Protein AF-A0A9W6WJS4-F1 (afdb_monomer_lite)

Structure (mmCIF, N/CA/C/O backbone):
data_AF-A0A9W6WJS4-F1
#
_entry.id   AF-A0A9W6WJS4-F1
#
loop_
_atom_site.group_PDB
_atom_site.id
_atom_site.type_symbol
_atom_site.label_atom_id
_atom_site.label_alt_id
_atom_site.label_comp_id
_atom_site.label_asym_id
_atom_site.label_entity_id
_atom_site.label_seq_id
_atom_site.pdbx_PDB_ins_code
_atom_site.Cartn_x
_atom_site.Cartn_y
_atom_site.Cartn_z
_atom_site.occupancy
_atom_site.B_iso_or_equiv
_atom_site.auth_seq_id
_atom_site.auth_comp_id
_atom_site.auth_asym_id
_atom_site.auth_atom_id
_atom_site.pdbx_PDB_model_num
ATOM 1 N N . MET A 1 1 ? 43.433 49.307 -25.177 1.00 32.12 1 MET A N 1
ATOM 2 C CA . MET A 1 1 ? 43.263 48.050 -25.933 1.00 32.12 1 MET A CA 1
ATOM 3 C C . MET A 1 1 ? 42.921 46.947 -24.945 1.00 32.12 1 MET A C 1
ATOM 5 O O . MET A 1 1 ? 43.816 46.553 -24.208 1.00 32.12 1 MET A O 1
ATOM 9 N N . PRO A 1 2 ? 41.659 46.503 -24.846 1.00 33.81 2 PRO A N 1
ATOM 10 C CA . PRO A 1 2 ? 41.331 45.268 -24.155 1.00 33.81 2 PRO A CA 1
ATOM 11 C C . PRO A 1 2 ? 41.503 44.079 -25.107 1.00 33.81 2 PRO A C 1
ATOM 13 O O . PRO A 1 2 ? 41.179 44.151 -26.292 1.00 33.81 2 PRO A O 1
ATOM 16 N N . ILE A 1 3 ? 42.062 43.010 -24.552 1.00 38.91 3 ILE A N 1
ATOM 17 C CA . ILE A 1 3 ? 42.339 41.724 -25.186 1.00 38.91 3 ILE A CA 1
ATOM 18 C C . ILE A 1 3 ? 41.009 40.999 -25.411 1.00 38.91 3 ILE A C 1
ATOM 20 O O . ILE A 1 3 ? 40.245 40.778 -24.473 1.00 38.91 3 ILE A O 1
ATOM 24 N N . GLY A 1 4 ? 40.731 40.646 -26.665 1.00 38.62 4 GLY A N 1
ATOM 25 C CA . GLY A 1 4 ? 39.634 39.760 -27.020 1.00 38.62 4 GLY A CA 1
ATOM 26 C C . GLY A 1 4 ? 40.013 38.312 -26.733 1.00 38.62 4 GLY A C 1
ATOM 27 O O . GLY A 1 4 ? 40.887 37.761 -27.393 1.00 38.62 4 GLY A O 1
ATOM 28 N N . ILE A 1 5 ? 39.317 37.689 -25.785 1.00 39.81 5 ILE A N 1
ATOM 29 C CA . ILE A 1 5 ? 39.152 36.236 -25.733 1.00 39.81 5 ILE A CA 1
ATOM 30 C C . ILE A 1 5 ? 37.656 35.982 -25.921 1.00 39.81 5 ILE A C 1
ATOM 32 O O . ILE A 1 5 ? 36.875 35.976 -24.974 1.00 39.81 5 ILE A O 1
ATOM 36 N N . GLN A 1 6 ? 37.244 35.833 -27.181 1.00 41.91 6 GLN A N 1
ATOM 37 C CA . GLN A 1 6 ? 35.981 35.189 -27.526 1.00 41.91 6 GLN A CA 1
ATOM 38 C C . GLN A 1 6 ? 36.195 33.678 -27.423 1.00 41.91 6 GLN A C 1
ATOM 40 O O . GLN A 1 6 ? 36.614 33.036 -28.381 1.00 41.91 6 GLN A O 1
ATOM 45 N N . LEU A 1 7 ? 35.894 33.101 -26.263 1.00 42.53 7 LEU A N 1
ATOM 46 C CA . LEU A 1 7 ? 35.645 31.665 -26.146 1.00 42.53 7 LEU A CA 1
ATOM 47 C C . LEU A 1 7 ? 34.131 31.452 -26.185 1.00 42.53 7 LEU A C 1
ATOM 49 O O . LEU A 1 7 ? 33.482 31.165 -25.187 1.00 42.53 7 LEU A O 1
ATOM 53 N N . GLN A 1 8 ? 33.555 31.648 -27.370 1.00 46.91 8 GLN A N 1
ATOM 54 C CA . GLN A 1 8 ? 32.171 31.289 -27.652 1.00 46.91 8 GLN A CA 1
ATOM 55 C C . GLN A 1 8 ? 32.165 29.897 -28.298 1.00 46.91 8 GLN A C 1
ATOM 57 O O . GLN A 1 8 ? 31.832 29.733 -29.467 1.00 46.91 8 GLN A O 1
ATOM 62 N N . MET A 1 9 ? 32.582 28.876 -27.538 1.00 46.19 9 MET A N 1
ATOM 63 C CA . MET A 1 9 ? 32.261 27.495 -27.899 1.00 46.19 9 MET A CA 1
ATOM 64 C C . MET A 1 9 ? 30.768 27.292 -27.646 1.00 46.19 9 MET A C 1
ATOM 66 O O . MET A 1 9 ? 30.342 26.942 -26.549 1.00 46.19 9 MET A O 1
ATOM 70 N N . LEU A 1 10 ? 29.967 27.538 -28.682 1.00 49.19 10 LEU A N 1
ATOM 71 C CA . LEU A 1 10 ? 28.625 26.985 -28.818 1.00 49.19 10 LEU A CA 1
ATOM 72 C C . LEU A 1 10 ? 28.758 25.457 -28.917 1.00 49.19 10 LEU A C 1
ATOM 74 O O . LEU A 1 10 ? 28.731 24.884 -30.004 1.00 49.19 10 LEU A O 1
ATOM 78 N N . LEU A 1 11 ? 28.934 24.794 -27.771 1.00 54.28 11 LEU A N 1
ATOM 79 C CA . LEU A 1 11 ? 28.654 23.370 -27.616 1.00 54.28 11 LEU A CA 1
ATOM 80 C C . LEU A 1 11 ? 27.151 23.187 -27.840 1.00 54.28 11 LEU A C 1
ATOM 82 O O . LEU A 1 11 ? 26.343 23.218 -26.916 1.00 54.28 11 LEU A O 1
ATOM 86 N N . SER A 1 12 ? 26.768 23.067 -29.108 1.00 54.47 12 SER A N 1
ATOM 87 C CA . SER A 1 12 ? 25.467 22.527 -29.466 1.00 54.47 12 SER A CA 1
ATOM 88 C C . SER A 1 12 ? 25.536 21.031 -29.186 1.00 54.47 12 SER A C 1
ATOM 90 O O . SER A 1 12 ? 26.228 20.290 -29.875 1.00 54.47 12 SER A O 1
ATOM 92 N N . PHE A 1 13 ? 24.875 20.588 -28.119 1.00 54.34 13 PHE A N 1
ATOM 93 C CA . PHE A 1 13 ? 24.565 19.175 -27.954 1.00 54.34 13 PHE A CA 1
ATOM 94 C C . PHE A 1 13 ? 23.389 18.882 -28.888 1.00 54.34 13 PHE A C 1
ATOM 96 O O . PHE A 1 13 ? 22.301 19.413 -28.643 1.00 54.34 13 PHE A O 1
ATOM 103 N N . PRO A 1 14 ? 23.564 18.103 -29.972 1.00 56.50 14 PRO A N 1
ATOM 104 C CA . PRO A 1 14 ? 22.445 17.699 -30.806 1.00 56.50 14 PRO A CA 1
ATOM 105 C C . PRO A 1 14 ? 21.611 16.686 -30.017 1.00 56.50 14 PRO A C 1
ATOM 107 O O . PRO A 1 14 ? 21.805 15.477 -30.113 1.00 56.50 14 PRO A O 1
ATOM 110 N N . ILE A 1 15 ? 20.702 17.184 -29.180 1.00 54.38 15 ILE A N 1
ATOM 111 C CA . ILE A 1 15 ? 19.702 16.349 -28.523 1.00 54.38 15 ILE A CA 1
ATOM 112 C C . ILE A 1 15 ? 18.610 16.090 -29.561 1.00 54.38 15 ILE A C 1
ATOM 114 O O . ILE A 1 15 ? 17.635 16.832 -29.667 1.00 54.38 15 ILE A O 1
ATOM 118 N N . GLU A 1 16 ? 18.788 15.041 -30.357 1.00 56.22 16 GLU A N 1
ATOM 119 C CA . GLU A 1 16 ? 17.701 14.496 -31.161 1.00 56.22 16 GLU A CA 1
ATOM 120 C C . GLU A 1 16 ? 16.827 13.630 -30.249 1.00 56.22 16 GLU A C 1
ATOM 122 O O . GLU A 1 16 ? 17.113 12.461 -29.988 1.00 56.22 16 GLU A O 1
ATOM 127 N N . ILE A 1 17 ? 15.752 14.219 -29.721 1.00 53.75 17 ILE A N 1
ATOM 128 C CA . ILE A 1 17 ? 14.707 13.445 -29.049 1.00 53.75 17 ILE A CA 1
ATOM 129 C C . ILE A 1 17 ? 13.920 12.736 -30.152 1.00 53.75 17 ILE A C 1
ATOM 131 O O . ILE A 1 17 ? 12.962 13.294 -30.694 1.00 53.75 17 ILE A O 1
ATOM 135 N N . LYS A 1 18 ? 14.327 11.510 -30.502 1.00 62.56 18 LYS A N 1
ATOM 136 C CA . LYS A 1 18 ? 13.493 10.596 -31.292 1.00 62.56 18 LYS A CA 1
ATOM 137 C C . LYS A 1 18 ? 12.276 10.243 -30.437 1.00 62.56 18 LYS A C 1
ATOM 139 O O . LYS A 1 18 ? 12.317 9.334 -29.610 1.00 62.56 18 LYS A O 1
ATOM 144 N N . TRP A 1 19 ? 11.228 11.055 -30.562 1.00 57.25 19 TRP A N 1
ATOM 145 C CA . TRP A 1 19 ? 9.962 10.843 -29.874 1.00 57.25 19 TRP A CA 1
ATOM 146 C C . TRP A 1 19 ? 9.380 9.470 -30.220 1.00 57.25 19 TRP A C 1
ATOM 148 O O . TRP A 1 19 ? 9.630 8.918 -31.291 1.00 57.25 19 TRP A O 1
ATOM 158 N N . LEU A 1 20 ? 8.581 8.962 -29.282 1.00 67.00 20 LEU A N 1
ATOM 159 C CA . LEU A 1 20 ? 7.787 7.743 -29.392 1.00 67.00 20 LEU A CA 1
ATOM 160 C C . LEU A 1 20 ? 7.087 7.677 -30.760 1.00 67.00 20 LEU A C 1
ATOM 162 O O . LEU A 1 20 ? 6.481 8.663 -31.194 1.00 67.00 20 LEU A O 1
ATOM 166 N N . THR A 1 21 ? 7.114 6.517 -31.421 1.00 80.44 21 THR A N 1
ATOM 167 C CA . THR A 1 21 ? 6.236 6.293 -32.582 1.00 80.44 21 THR A CA 1
ATOM 168 C C . THR A 1 21 ? 4.775 6.576 -32.187 1.00 80.44 21 THR A C 1
ATOM 170 O O . THR A 1 21 ? 4.433 6.525 -31.000 1.00 80.44 21 THR A O 1
ATOM 173 N N . PRO A 1 22 ? 3.852 6.845 -33.130 1.00 85.94 22 PRO A N 1
ATOM 174 C CA . PRO A 1 22 ? 2.443 7.032 -32.780 1.00 85.94 22 PRO A CA 1
ATOM 175 C C . PRO A 1 22 ? 1.860 5.886 -31.933 1.00 85.94 22 PRO A C 1
ATOM 177 O O . PRO A 1 22 ? 1.008 6.137 -31.079 1.00 85.94 22 PRO A O 1
ATOM 180 N N . SER A 1 23 ? 2.330 4.649 -32.129 1.00 86.75 23 SER A N 1
ATOM 181 C CA . SER A 1 23 ? 1.982 3.491 -31.297 1.00 86.75 23 SER A CA 1
ATOM 182 C C . S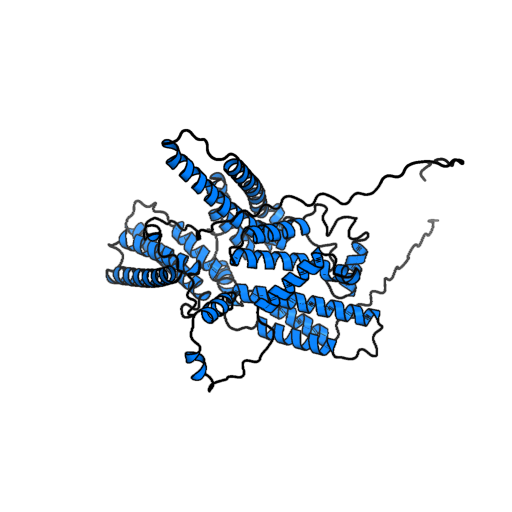ER A 1 23 ? 2.513 3.621 -29.871 1.00 86.75 23 SER A C 1
ATOM 184 O O . SER A 1 23 ? 1.763 3.467 -28.910 1.00 86.75 23 SER A O 1
ATOM 186 N N . GLU A 1 24 ? 3.791 3.955 -29.716 1.00 83.75 24 GLU A N 1
ATOM 187 C CA . GLU A 1 24 ? 4.437 4.103 -28.412 1.00 83.75 24 GLU A CA 1
ATOM 188 C C . GLU A 1 24 ? 3.881 5.296 -27.618 1.00 83.75 24 GLU A C 1
ATOM 190 O O . GLU A 1 24 ? 3.744 5.232 -26.392 1.00 83.75 24 GLU A O 1
ATOM 195 N N . PHE A 1 25 ? 3.479 6.368 -28.307 1.00 87.56 25 PHE A N 1
ATOM 196 C CA . PHE A 1 25 ? 2.754 7.479 -27.698 1.00 87.56 25 PHE A CA 1
ATOM 197 C C . PHE A 1 25 ? 1.405 7.016 -27.140 1.00 87.56 25 PHE A C 1
ATOM 199 O O . PHE A 1 25 ? 1.081 7.318 -25.992 1.00 87.56 25 PHE A O 1
ATOM 206 N N . ARG A 1 26 ? 0.628 6.243 -27.916 1.00 91.75 26 ARG A N 1
ATOM 207 C CA . ARG A 1 26 ? -0.653 5.682 -27.449 1.00 91.75 26 ARG A CA 1
ATOM 208 C C . ARG A 1 26 ? -0.456 4.741 -26.269 1.00 91.75 26 ARG A C 1
ATOM 210 O O . ARG A 1 26 ? -1.187 4.867 -25.293 1.00 91.75 26 ARG A O 1
ATOM 217 N N . LEU A 1 27 ? 0.533 3.849 -26.338 1.00 93.00 27 LEU A N 1
ATOM 218 C CA . LEU A 1 27 ? 0.907 2.956 -25.240 1.00 93.00 27 LEU A CA 1
ATOM 219 C C . LEU A 1 27 ? 1.166 3.754 -23.956 1.00 93.00 27 LEU A C 1
ATOM 221 O O . LEU A 1 27 ? 0.596 3.457 -22.909 1.00 93.00 27 LEU A O 1
ATOM 225 N N . THR A 1 28 ? 1.972 4.809 -24.056 1.00 90.62 28 THR A N 1
ATOM 226 C CA . THR A 1 28 ? 2.335 5.663 -22.922 1.00 90.62 28 THR A CA 1
ATOM 227 C C . THR A 1 28 ? 1.121 6.430 -22.389 1.00 90.62 28 THR A C 1
ATOM 229 O O . THR A 1 28 ? 0.881 6.447 -21.184 1.00 90.62 28 THR A O 1
ATOM 232 N N . ALA A 1 29 ? 0.298 7.005 -23.269 1.00 93.88 29 ALA A N 1
ATOM 233 C CA . ALA A 1 29 ? -0.929 7.702 -22.888 1.00 93.88 29 ALA A CA 1
ATOM 234 C C . ALA A 1 29 ? -1.920 6.771 -22.168 1.00 93.88 29 ALA A C 1
ATOM 236 O O . ALA A 1 29 ? -2.438 7.126 -21.109 1.00 93.88 29 ALA A O 1
ATOM 237 N N . PHE A 1 30 ? -2.145 5.561 -22.691 1.00 96.31 30 PHE A N 1
ATOM 238 C CA . PHE A 1 30 ? -3.003 4.567 -22.047 1.00 96.31 30 PHE A CA 1
ATOM 239 C C . PHE A 1 30 ? -2.434 4.088 -20.713 1.00 96.31 30 PHE A C 1
ATOM 241 O O . PHE A 1 30 ? -3.199 3.967 -19.755 1.00 96.31 30 PHE A O 1
ATOM 248 N N . LEU A 1 31 ? -1.115 3.894 -20.613 1.00 95.56 31 LEU A N 1
ATOM 249 C CA . LEU A 1 31 ? -0.447 3.568 -19.355 1.00 95.56 31 LEU A CA 1
ATOM 250 C C . LEU A 1 31 ? -0.691 4.661 -18.306 1.00 95.56 31 LEU A C 1
ATOM 252 O O . LEU A 1 31 ? -1.180 4.350 -17.222 1.00 95.56 31 LEU A O 1
ATOM 256 N N . TYR A 1 32 ? -0.428 5.933 -18.627 1.00 94.75 32 TYR A N 1
ATOM 257 C CA . TYR A 1 32 ? -0.669 7.050 -17.705 1.00 94.75 32 TYR A CA 1
ATOM 258 C C . TYR A 1 32 ? -2.138 7.143 -17.290 1.00 94.75 32 TYR A C 1
ATOM 260 O O . TYR A 1 32 ? -2.432 7.236 -16.098 1.00 94.75 32 TYR A O 1
ATOM 268 N N . CYS A 1 33 ? -3.071 7.058 -18.243 1.00 96.19 33 CYS A N 1
ATOM 269 C CA . CYS A 1 33 ? -4.497 7.042 -17.930 1.00 96.19 33 CYS A CA 1
ATOM 270 C C . CYS A 1 33 ? -4.859 5.873 -17.005 1.00 96.19 33 CYS A C 1
ATOM 272 O O . CYS A 1 33 ? -5.579 6.074 -16.027 1.00 96.19 33 CYS A O 1
ATOM 274 N N . GLY A 1 34 ? -4.347 4.670 -17.280 1.00 96.50 34 GLY A N 1
ATOM 275 C CA . GLY A 1 34 ? -4.579 3.483 -16.461 1.00 96.50 34 GLY A CA 1
ATOM 276 C C . GLY A 1 34 ? -4.081 3.679 -15.032 1.00 96.50 34 GLY A C 1
ATOM 277 O O . GLY A 1 34 ? -4.844 3.479 -14.089 1.00 96.50 34 GLY A O 1
ATOM 278 N N . VAL A 1 35 ? -2.857 4.188 -14.866 1.00 95.25 35 VAL A N 1
ATOM 279 C CA . VAL A 1 35 ? -2.275 4.507 -13.553 1.00 95.25 35 VAL A CA 1
ATOM 280 C C . VAL A 1 35 ? -3.120 5.534 -12.794 1.00 95.25 35 VAL A C 1
ATOM 282 O O . VAL A 1 35 ? -3.423 5.327 -11.619 1.00 95.25 35 VAL A O 1
ATOM 285 N N . CYS A 1 36 ? -3.587 6.599 -13.452 1.00 92.56 36 CYS A N 1
ATOM 286 C CA . CYS A 1 36 ? -4.466 7.592 -12.826 1.00 92.56 36 CYS A CA 1
ATOM 287 C C . CYS A 1 36 ? -5.791 6.990 -12.321 1.00 92.56 36 CYS A C 1
ATOM 289 O O . CYS A 1 36 ? -6.341 7.456 -11.318 1.00 92.56 36 CYS A O 1
ATOM 291 N N . TYR A 1 37 ? -6.307 5.952 -12.987 1.00 93.38 37 TYR A N 1
ATOM 292 C CA . TYR A 1 37 ? -7.537 5.269 -12.581 1.00 93.38 37 TYR A CA 1
ATOM 293 C C . TYR A 1 37 ? -7.343 4.208 -11.490 1.00 93.38 37 TYR A C 1
ATOM 295 O O . TYR A 1 37 ? -8.348 3.783 -10.916 1.00 93.38 37 TYR A O 1
ATOM 303 N N . ILE A 1 38 ? -6.107 3.845 -11.112 1.00 91.56 38 ILE A N 1
ATOM 304 C CA . ILE A 1 38 ? -5.844 2.850 -10.052 1.00 91.56 38 ILE A CA 1
ATOM 305 C C . ILE A 1 38 ? -6.548 3.220 -8.745 1.00 91.56 38 ILE A C 1
ATOM 307 O O . ILE A 1 38 ? -7.184 2.361 -8.135 1.00 91.56 38 ILE A O 1
ATOM 311 N N . SER A 1 39 ? -6.510 4.496 -8.353 1.00 87.12 39 SER A N 1
ATOM 312 C CA . SER A 1 39 ? -7.166 5.003 -7.135 1.00 87.12 39 SER A CA 1
ATOM 313 C C . SER A 1 39 ? -8.682 4.771 -7.097 1.00 87.12 39 SER A C 1
ATOM 315 O O . SER A 1 39 ? -9.278 4.779 -6.026 1.00 87.12 39 SER A O 1
ATOM 317 N N . LYS A 1 40 ? -9.313 4.545 -8.256 1.00 88.44 40 LYS A N 1
ATOM 318 C CA . LYS A 1 40 ? -10.752 4.287 -8.409 1.00 88.44 40 LYS A CA 1
ATOM 319 C C . LYS A 1 40 ? -11.063 2.836 -8.747 1.00 88.44 40 LYS A C 1
ATOM 321 O O . LYS A 1 40 ? -12.195 2.531 -9.100 1.00 88.44 40 LYS A O 1
ATOM 326 N N . SER A 1 41 ? -10.087 1.940 -8.633 1.00 88.19 41 SER A N 1
ATOM 327 C CA . SER A 1 41 ? -10.278 0.515 -8.921 1.00 88.19 41 SER A CA 1
ATOM 328 C C . SER A 1 41 ? -11.380 -0.103 -8.053 1.00 88.19 41 SER A C 1
ATOM 330 O O . SER A 1 41 ? -12.095 -0.980 -8.524 1.00 88.19 41 SER A O 1
ATOM 332 N N . TRP A 1 42 ? -11.594 0.415 -6.841 1.00 83.38 42 TRP A N 1
ATOM 333 C CA . TRP A 1 42 ? -12.675 0.007 -5.940 1.00 83.38 42 TRP A CA 1
ATOM 334 C C . TRP A 1 42 ? -14.094 0.236 -6.501 1.00 83.38 42 TRP A C 1
ATOM 336 O O . TRP A 1 42 ? -15.037 -0.358 -5.996 1.00 83.38 42 TRP A O 1
ATOM 346 N N . ASP A 1 43 ? -14.283 1.060 -7.545 1.00 84.44 43 ASP A N 1
ATOM 347 C CA . ASP A 1 43 ? -15.616 1.395 -8.078 1.00 84.44 43 ASP A CA 1
ATOM 348 C C . ASP A 1 43 ? -16.240 0.320 -8.990 1.00 84.44 43 ASP A C 1
ATOM 350 O O . ASP A 1 43 ? -17.355 0.503 -9.486 1.00 84.44 43 ASP A O 1
ATOM 354 N N . GLY A 1 44 ? -15.515 -0.775 -9.244 1.00 84.00 44 GLY A N 1
ATOM 355 C CA . GLY A 1 44 ? -15.987 -1.917 -10.031 1.00 84.00 44 GLY A CA 1
ATOM 356 C C . GLY A 1 44 ? -16.115 -1.670 -11.539 1.00 84.00 44 GLY A C 1
ATOM 357 O O . GLY A 1 44 ? -16.611 -2.536 -12.252 1.00 84.00 44 GLY A O 1
ATOM 358 N N . LYS A 1 45 ? -15.678 -0.518 -12.074 1.00 88.88 45 LYS A N 1
ATOM 359 C CA . LYS A 1 45 ? -15.821 -0.206 -13.516 1.00 88.88 45 LYS A CA 1
ATOM 360 C C . LYS A 1 45 ? -14.712 -0.773 -14.399 1.00 88.88 45 LYS A C 1
ATOM 362 O O . LYS A 1 45 ? -14.771 -0.610 -15.622 1.00 88.88 45 LYS A O 1
ATOM 367 N N . ASP A 1 46 ? -13.704 -1.387 -13.782 1.00 89.56 46 ASP A N 1
ATOM 368 C CA . ASP A 1 46 ? -12.567 -2.048 -14.430 1.00 89.56 46 ASP A CA 1
ATOM 369 C C . ASP A 1 46 ? -11.887 -1.180 -15.516 1.00 89.56 46 ASP A C 1
ATOM 371 O O . ASP A 1 46 ? -11.515 -1.652 -16.590 1.00 89.56 46 ASP A O 1
ATOM 375 N N . ARG A 1 47 ? -11.791 0.143 -15.285 1.00 93.56 47 ARG A N 1
ATOM 376 C CA . ARG A 1 47 ? -11.214 1.083 -16.269 1.00 93.56 47 ARG A CA 1
ATOM 377 C C . ARG A 1 47 ? -9.718 0.863 -16.449 1.00 93.56 47 ARG A C 1
ATOM 379 O O . ARG A 1 47 ? -9.234 0.885 -17.575 1.00 93.56 47 ARG A O 1
ATOM 386 N N . THR A 1 48 ? -9.018 0.667 -15.337 1.00 93.44 48 THR A N 1
ATOM 387 C CA . THR A 1 48 ? -7.580 0.407 -15.289 1.00 93.44 48 THR A CA 1
ATOM 388 C C . THR A 1 48 ? -7.228 -0.830 -16.108 1.00 93.44 48 THR A C 1
ATOM 390 O O . THR A 1 48 ? -6.365 -0.761 -16.974 1.00 93.44 48 THR A O 1
ATOM 393 N N . GLU A 1 49 ? -7.958 -1.928 -15.907 1.00 91.81 49 GLU A N 1
ATOM 394 C CA . GLU A 1 49 ? -7.750 -3.197 -16.609 1.00 91.81 49 GLU A CA 1
ATOM 395 C C . GLU A 1 49 ? -7.947 -3.045 -18.109 1.00 91.81 49 GLU A C 1
ATOM 397 O O . GLU A 1 49 ? -7.070 -3.424 -18.871 1.00 91.81 49 GLU A O 1
ATOM 402 N N . LYS A 1 50 ? -9.043 -2.409 -18.541 1.00 94.31 50 LYS A N 1
ATOM 403 C CA . LYS A 1 50 ? -9.293 -2.180 -19.971 1.00 94.31 50 LYS A CA 1
ATOM 404 C C . LYS A 1 50 ? -8.166 -1.384 -20.625 1.00 94.31 50 LYS A C 1
ATOM 406 O O . LYS A 1 50 ? -7.774 -1.688 -21.744 1.00 94.31 50 LYS A O 1
ATOM 411 N N . LEU A 1 51 ? -7.658 -0.355 -19.943 1.00 96.56 51 LEU A N 1
ATOM 412 C CA . LEU A 1 51 ? -6.552 0.464 -20.443 1.00 96.56 51 LEU A CA 1
ATOM 413 C C . LEU A 1 51 ? -5.249 -0.337 -20.523 1.00 96.56 51 LEU A C 1
ATOM 415 O O . LEU A 1 51 ? -4.537 -0.239 -21.519 1.00 96.56 51 LEU A O 1
ATOM 419 N N . PHE A 1 52 ? -4.964 -1.162 -19.520 1.00 96.00 52 PHE A N 1
ATOM 420 C CA . PHE A 1 52 ? -3.778 -2.013 -19.504 1.00 96.00 52 PHE A CA 1
ATOM 421 C C . PHE A 1 52 ? -3.852 -3.173 -20.503 1.00 96.00 52 PHE A C 1
ATOM 423 O O . PHE A 1 52 ? -2.840 -3.480 -21.128 1.00 96.00 52 PHE A O 1
ATOM 430 N N . ASP A 1 53 ? -5.036 -3.730 -20.763 1.00 94.38 53 ASP A N 1
ATOM 431 C CA . ASP A 1 53 ? -5.253 -4.700 -21.839 1.00 94.38 53 ASP A CA 1
ATOM 432 C C . ASP A 1 53 ? -4.909 -4.088 -23.208 1.00 94.38 53 ASP A C 1
ATOM 434 O O . ASP A 1 53 ? -4.226 -4.721 -24.014 1.00 94.38 53 ASP A O 1
ATOM 438 N N . TYR A 1 54 ? -5.297 -2.828 -23.463 1.00 95.25 54 TYR A N 1
ATOM 439 C CA . TYR A 1 54 ? -4.853 -2.123 -24.672 1.00 95.25 54 TYR A CA 1
ATOM 440 C C . TYR A 1 54 ? -3.333 -1.982 -24.714 1.00 95.25 54 TYR A C 1
ATOM 442 O O . TYR A 1 54 ? -2.737 -2.266 -25.750 1.00 95.25 54 TYR A O 1
ATOM 450 N N . CYS A 1 55 ? -2.697 -1.584 -23.607 1.00 96.31 55 CYS A N 1
ATOM 451 C CA . CYS A 1 55 ? -1.239 -1.481 -23.537 1.00 96.31 55 CYS A CA 1
ATOM 452 C C . CYS A 1 55 ? -0.548 -2.805 -23.884 1.00 96.31 55 CYS A C 1
ATOM 454 O O . CYS A 1 55 ? 0.406 -2.802 -24.657 1.00 96.31 55 CYS A O 1
ATOM 456 N N . ARG A 1 56 ? -1.039 -3.936 -23.362 1.00 94.75 56 ARG A N 1
ATOM 457 C CA . ARG A 1 56 ? -0.480 -5.261 -23.667 1.00 94.75 56 ARG A CA 1
ATOM 458 C C . ARG A 1 56 ? -0.607 -5.613 -25.142 1.00 94.75 56 ARG A C 1
ATOM 460 O O . ARG A 1 56 ? 0.379 -6.035 -25.730 1.00 94.75 56 ARG A O 1
ATOM 467 N N . ASN A 1 57 ? -1.764 -5.351 -25.751 1.00 93.50 57 ASN A N 1
ATOM 468 C CA . ASN A 1 57 ? -1.945 -5.570 -27.188 1.00 93.50 57 ASN A CA 1
ATOM 469 C C . ASN A 1 57 ? -0.949 -4.737 -28.012 1.00 93.50 57 ASN A C 1
ATOM 471 O O . ASN A 1 57 ? -0.311 -5.271 -28.913 1.00 93.50 57 ASN A O 1
ATOM 475 N N . TYR A 1 58 ? -0.745 -3.460 -27.660 1.00 93.56 58 TYR A N 1
ATOM 476 C CA . TYR A 1 58 ? 0.260 -2.622 -28.325 1.00 93.56 58 TYR A CA 1
ATOM 477 C C . TYR A 1 58 ? 1.685 -3.157 -28.143 1.00 93.56 58 TYR A C 1
ATOM 479 O O . TYR A 1 58 ? 2.459 -3.134 -29.093 1.00 93.56 58 TYR A O 1
ATOM 487 N N . ILE A 1 59 ? 2.041 -3.642 -26.950 1.00 94.38 59 ILE A N 1
ATOM 488 C CA . ILE A 1 59 ? 3.356 -4.250 -26.705 1.00 94.38 59 ILE A CA 1
ATOM 489 C C . ILE A 1 59 ? 3.541 -5.494 -27.580 1.00 94.38 59 ILE A C 1
ATOM 491 O O . ILE A 1 59 ? 4.563 -5.614 -28.252 1.00 94.38 59 ILE A O 1
ATOM 495 N N . ASP A 1 60 ? 2.552 -6.388 -27.612 1.00 93.50 60 ASP A N 1
ATOM 496 C CA . ASP A 1 60 ? 2.610 -7.620 -28.400 1.00 93.50 60 ASP A CA 1
ATOM 497 C C . ASP A 1 60 ? 2.721 -7.334 -29.905 1.00 93.50 60 ASP A C 1
ATOM 499 O O . ASP A 1 60 ? 3.462 -8.020 -30.611 1.00 93.50 60 ASP A O 1
ATOM 503 N N . ASP A 1 61 ? 2.011 -6.322 -30.404 1.00 92.31 61 ASP A N 1
ATOM 504 C CA . ASP A 1 61 ? 2.069 -5.907 -31.807 1.00 92.31 61 ASP A CA 1
ATOM 505 C C . ASP A 1 61 ? 3.428 -5.271 -32.157 1.00 92.31 61 ASP A C 1
ATOM 507 O O . ASP A 1 61 ? 4.031 -5.596 -33.185 1.00 92.31 61 ASP A O 1
ATOM 511 N N . GLU A 1 62 ? 3.967 -4.420 -31.279 1.00 90.44 62 GLU A N 1
ATOM 512 C CA . GLU A 1 62 ? 5.279 -3.786 -31.466 1.00 90.44 62 GLU A CA 1
ATOM 513 C C . GLU A 1 62 ? 6.444 -4.785 -31.382 1.00 90.44 62 GLU A C 1
ATOM 515 O O . GLU A 1 62 ? 7.457 -4.588 -32.057 1.00 90.44 62 GLU A O 1
ATOM 520 N N . LEU A 1 63 ? 6.305 -5.860 -30.595 1.00 90.50 63 LEU A N 1
ATOM 521 C CA . LEU A 1 63 ? 7.280 -6.954 -30.518 1.00 90.50 63 LEU A CA 1
ATOM 522 C C . LEU A 1 63 ? 7.230 -7.882 -31.742 1.00 90.50 63 LEU A C 1
ATOM 524 O O . LEU A 1 63 ? 8.256 -8.447 -32.113 1.00 90.50 63 LEU A O 1
ATOM 528 N N . LYS A 1 64 ? 6.060 -8.044 -32.375 1.00 91.00 64 LYS A N 1
ATOM 529 C CA . LYS A 1 64 ? 5.898 -8.851 -33.601 1.00 91.00 64 LYS A CA 1
ATOM 530 C C . LYS A 1 64 ? 6.331 -8.121 -34.868 1.00 91.00 64 LYS A C 1
ATOM 532 O O . LYS A 1 64 ? 6.627 -8.770 -35.867 1.00 91.00 64 LYS A O 1
ATOM 537 N N . THR A 1 65 ? 6.307 -6.791 -34.861 1.00 86.44 65 THR A N 1
ATOM 538 C CA . THR A 1 65 ? 6.618 -5.989 -36.046 1.00 86.44 65 THR A CA 1
ATOM 539 C C . THR A 1 65 ? 8.098 -6.137 -36.409 1.00 86.44 65 THR A C 1
ATOM 541 O O . THR A 1 65 ? 8.978 -5.752 -35.637 1.00 86.44 65 THR A O 1
ATOM 544 N N . GLU A 1 66 ? 8.382 -6.691 -37.593 1.00 74.12 66 GLU A N 1
ATOM 545 C CA . GLU A 1 66 ? 9.749 -6.840 -38.097 1.00 74.12 66 GLU A CA 1
ATOM 546 C C . GLU A 1 66 ? 10.377 -5.460 -38.345 1.00 74.12 66 GLU A C 1
ATOM 548 O O . GLU A 1 66 ? 9.990 -4.716 -39.248 1.00 74.12 66 GLU A O 1
ATOM 553 N N . ASN A 1 67 ? 11.366 -5.105 -37.526 1.00 68.81 67 ASN A N 1
ATOM 554 C CA . ASN A 1 67 ? 12.018 -3.799 -37.561 1.00 68.81 67 ASN A CA 1
ATOM 555 C C . ASN A 1 67 ? 13.146 -3.750 -38.607 1.00 68.81 67 ASN A C 1
ATOM 557 O O . ASN A 1 67 ? 14.284 -3.436 -38.269 1.00 68.81 67 ASN A O 1
ATOM 561 N N . HIS A 1 68 ? 12.849 -4.022 -39.882 1.00 70.69 68 HIS A N 1
ATOM 562 C CA . HIS A 1 68 ? 13.856 -4.053 -40.964 1.00 70.69 68 HIS A CA 1
ATOM 563 C C . HIS A 1 68 ? 14.632 -2.735 -41.166 1.00 70.69 68 HIS A C 1
ATOM 565 O O . HIS A 1 68 ? 15.608 -2.705 -41.909 1.00 70.69 68 HIS A O 1
ATOM 571 N N . GLN A 1 69 ? 14.206 -1.641 -40.525 1.00 81.12 69 GLN A N 1
ATOM 572 C CA . GLN A 1 69 ? 14.829 -0.316 -40.614 1.00 81.12 69 GLN A CA 1
ATOM 573 C C . GLN A 1 69 ? 15.590 0.119 -39.349 1.00 81.12 69 GLN A C 1
ATOM 575 O O . GLN A 1 69 ? 16.233 1.166 -39.382 1.00 81.12 69 GLN A O 1
ATOM 580 N N . LEU A 1 70 ? 15.521 -0.631 -38.242 1.00 83.56 70 LEU A N 1
ATOM 581 C CA . LEU A 1 70 ? 16.231 -0.274 -37.009 1.00 83.56 70 LEU A CA 1
ATOM 582 C C . LEU A 1 70 ? 17.626 -0.896 -36.986 1.00 83.56 70 LEU A C 1
ATOM 584 O O . LEU A 1 70 ? 17.826 -2.030 -37.419 1.00 83.56 70 LEU A O 1
ATOM 588 N N . SER A 1 71 ? 18.589 -0.175 -36.415 1.00 88.19 71 SER A N 1
ATOM 589 C CA . SER A 1 71 ? 19.861 -0.793 -36.039 1.00 88.19 71 SER A CA 1
ATOM 590 C C . SER A 1 71 ? 19.647 -1.848 -34.942 1.00 88.19 71 SER A C 1
ATOM 592 O O . SER A 1 71 ? 18.696 -1.765 -34.163 1.00 88.19 71 SER A O 1
ATOM 594 N N . ASN A 1 72 ? 20.562 -2.817 -34.822 1.00 87.81 72 ASN A N 1
ATOM 595 C CA . ASN A 1 72 ? 20.476 -3.855 -33.782 1.00 87.81 72 ASN A CA 1
ATOM 596 C C . ASN A 1 72 ? 20.376 -3.262 -32.364 1.00 87.81 72 ASN A C 1
ATOM 598 O O . ASN A 1 72 ? 19.618 -3.764 -31.542 1.00 87.81 72 ASN A O 1
ATOM 602 N N . ILE A 1 73 ? 21.092 -2.164 -32.099 1.00 87.69 73 ILE A N 1
ATOM 603 C CA . ILE A 1 73 ? 21.089 -1.477 -30.798 1.00 87.69 73 ILE A CA 1
ATOM 604 C C . ILE A 1 73 ? 19.733 -0.809 -30.532 1.00 87.69 73 ILE A C 1
ATOM 606 O O . ILE A 1 73 ? 19.212 -0.876 -29.418 1.00 87.69 73 ILE A O 1
ATOM 610 N N . GLU A 1 74 ? 19.139 -0.170 -31.544 1.00 87.06 74 GLU A N 1
ATOM 611 C CA . GLU A 1 74 ? 17.803 0.428 -31.427 1.00 87.06 74 GLU A CA 1
ATOM 612 C C . GLU A 1 74 ? 16.730 -0.651 -31.225 1.00 87.06 74 GLU A C 1
ATOM 614 O O . GLU A 1 74 ? 15.832 -0.472 -30.402 1.00 87.06 74 GLU A O 1
ATOM 619 N N . ALA A 1 75 ? 16.846 -1.787 -31.920 1.00 89.06 75 ALA A N 1
ATOM 620 C CA . ALA A 1 75 ? 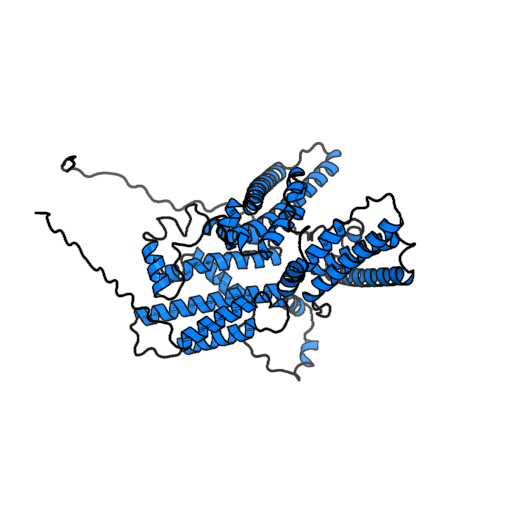15.946 -2.924 -31.750 1.00 89.06 75 ALA A CA 1
ATOM 621 C C . ALA A 1 75 ? 16.043 -3.526 -30.337 1.00 89.06 75 ALA A C 1
ATOM 623 O O . ALA A 1 75 ? 15.017 -3.739 -29.692 1.00 89.06 75 ALA A O 1
ATOM 624 N N . GLU A 1 76 ? 17.257 -3.736 -29.822 1.00 90.56 76 GLU A N 1
ATOM 625 C CA . GLU A 1 76 ? 17.488 -4.224 -28.457 1.00 90.56 76 GLU A CA 1
ATOM 626 C C . GLU A 1 76 ? 16.926 -3.250 -27.411 1.00 90.56 76 GLU A C 1
ATOM 628 O O . GLU A 1 76 ? 16.167 -3.648 -26.527 1.00 90.56 76 GLU A O 1
ATOM 633 N N . THR A 1 77 ? 17.209 -1.953 -27.559 1.00 89.50 77 THR A N 1
ATOM 634 C CA . THR A 1 77 ? 16.703 -0.907 -26.654 1.00 89.50 77 THR A CA 1
ATOM 635 C C . THR A 1 77 ? 15.172 -0.864 -26.650 1.00 89.50 77 THR A C 1
ATOM 637 O O . THR A 1 77 ? 14.554 -0.741 -25.589 1.00 89.50 77 THR A O 1
ATOM 640 N N . LYS A 1 78 ? 14.540 -1.016 -27.823 1.00 90.38 78 LYS A N 1
ATOM 641 C CA . LYS A 1 78 ? 13.079 -1.107 -27.951 1.00 90.38 78 LYS A CA 1
ATOM 642 C C . LYS A 1 78 ? 12.531 -2.310 -27.182 1.00 90.38 78 LYS A C 1
ATOM 644 O O . LYS A 1 78 ? 11.588 -2.146 -26.410 1.00 90.38 78 LYS A O 1
ATOM 649 N N . VAL A 1 79 ? 13.129 -3.492 -27.340 1.00 92.69 79 VAL A N 1
ATOM 650 C CA . VAL A 1 79 ? 12.712 -4.708 -26.617 1.00 92.69 79 VAL A CA 1
ATOM 651 C C . VAL A 1 79 ? 12.849 -4.522 -25.104 1.00 92.69 79 VAL A C 1
ATOM 653 O O . VAL A 1 79 ? 11.902 -4.800 -24.367 1.00 92.69 79 VAL A O 1
ATOM 656 N N . LEU A 1 80 ? 13.976 -3.981 -24.632 1.00 93.25 80 LEU A N 1
ATOM 657 C CA . LEU A 1 80 ? 14.198 -3.715 -23.207 1.00 93.25 80 LEU A CA 1
ATOM 658 C C . LEU A 1 80 ? 13.159 -2.745 -22.632 1.00 93.25 80 LEU A C 1
ATOM 660 O O . LEU A 1 80 ? 12.590 -3.021 -21.571 1.00 93.25 80 LEU A O 1
ATOM 664 N N . ARG A 1 81 ? 12.852 -1.654 -23.349 1.00 91.94 81 ARG A N 1
ATOM 665 C CA . ARG A 1 81 ? 11.792 -0.704 -22.974 1.00 91.94 81 ARG A CA 1
ATOM 666 C C . ARG A 1 81 ? 10.421 -1.380 -22.911 1.00 91.94 81 ARG A C 1
ATOM 668 O O . ARG A 1 81 ? 9.692 -1.181 -21.943 1.00 91.94 81 ARG A O 1
ATOM 675 N N . LEU A 1 82 ? 10.046 -2.167 -23.918 1.00 93.19 82 LEU A N 1
ATOM 676 C CA . LEU A 1 82 ? 8.741 -2.837 -23.946 1.00 93.19 82 LEU A CA 1
ATOM 677 C C . LEU A 1 82 ? 8.607 -3.865 -22.810 1.00 93.19 82 LEU A C 1
ATOM 679 O O . LEU A 1 82 ? 7.567 -3.918 -22.153 1.00 93.19 82 LEU A O 1
ATOM 683 N N . ASN A 1 83 ? 9.678 -4.599 -22.496 1.00 94.62 83 ASN A N 1
ATOM 684 C CA . ASN A 1 83 ? 9.732 -5.506 -21.346 1.00 94.62 83 ASN A CA 1
ATOM 685 C C . ASN A 1 83 ? 9.641 -4.762 -20.004 1.00 94.62 83 ASN A C 1
ATOM 687 O O . ASN A 1 83 ? 8.946 -5.220 -19.090 1.00 94.62 83 ASN A O 1
ATOM 691 N N . TYR A 1 84 ? 10.285 -3.593 -19.890 1.00 95.19 84 TYR A N 1
ATOM 692 C CA . TYR A 1 84 ? 10.143 -2.711 -18.728 1.00 95.19 84 TYR A CA 1
ATOM 693 C C . TYR A 1 84 ? 8.676 -2.307 -18.534 1.00 95.19 84 TYR A C 1
ATOM 695 O O . TYR A 1 84 ? 8.124 -2.483 -17.448 1.00 95.19 84 TYR A O 1
ATOM 703 N N . ILE A 1 85 ? 8.017 -1.824 -19.596 1.00 95.19 85 ILE A N 1
ATOM 704 C CA . ILE A 1 85 ? 6.609 -1.405 -19.543 1.00 95.19 85 ILE A CA 1
ATOM 705 C C . ILE A 1 85 ? 5.702 -2.597 -19.215 1.00 95.19 85 ILE A C 1
ATOM 707 O O . ILE A 1 85 ? 4.802 -2.459 -18.393 1.00 95.19 85 ILE A O 1
ATOM 711 N N . SER A 1 86 ? 5.950 -3.774 -19.792 1.00 95.62 86 SER A N 1
ATOM 712 C CA . SER A 1 86 ? 5.182 -4.994 -19.503 1.00 95.62 86 SER A CA 1
ATOM 713 C C . SER A 1 86 ? 5.258 -5.393 -18.024 1.00 95.62 86 SER A C 1
ATOM 715 O O . SER A 1 86 ? 4.236 -5.655 -17.386 1.00 95.62 86 SER A O 1
ATOM 717 N N . THR A 1 87 ? 6.454 -5.345 -17.435 1.00 96.50 87 THR A N 1
ATOM 718 C CA . THR A 1 87 ? 6.653 -5.630 -16.004 1.00 96.50 87 THR A CA 1
ATOM 719 C C . THR A 1 87 ? 6.025 -4.541 -15.123 1.00 96.50 87 THR A C 1
ATOM 721 O O . THR A 1 87 ? 5.451 -4.821 -14.070 1.00 96.50 87 THR A O 1
ATOM 724 N N . LEU A 1 88 ? 6.060 -3.283 -15.569 1.00 96.00 88 LEU A N 1
ATOM 725 C CA . LEU A 1 88 ? 5.388 -2.175 -14.895 1.00 96.00 88 LEU A CA 1
ATOM 726 C C . LEU A 1 88 ? 3.852 -2.316 -14.931 1.00 96.00 88 LEU A C 1
ATOM 728 O O . LEU A 1 88 ? 3.186 -1.988 -13.947 1.00 96.00 88 LEU A O 1
ATOM 732 N N . LEU A 1 89 ? 3.286 -2.842 -16.023 1.00 96.19 89 LEU A N 1
ATOM 733 C CA . LEU A 1 89 ? 1.865 -3.196 -16.111 1.00 96.19 89 LEU A CA 1
ATOM 734 C C . LEU A 1 89 ? 1.514 -4.324 -15.136 1.00 96.19 89 LEU A C 1
ATOM 736 O O . LEU A 1 89 ? 0.516 -4.200 -14.431 1.00 96.19 89 LEU A O 1
ATOM 740 N N . ASP A 1 90 ? 2.343 -5.372 -15.028 1.00 95.50 90 ASP A N 1
ATOM 741 C CA . ASP A 1 90 ? 2.163 -6.428 -14.016 1.00 95.50 90 ASP A CA 1
ATOM 742 C C . ASP A 1 90 ? 2.099 -5.827 -12.599 1.00 95.50 90 ASP A C 1
ATOM 744 O O . ASP A 1 90 ? 1.181 -6.133 -11.835 1.00 95.50 90 ASP A O 1
ATOM 748 N N . TYR A 1 91 ? 3.020 -4.915 -12.266 1.00 96.00 91 TYR A N 1
ATOM 749 C CA . TYR A 1 91 ? 3.026 -4.204 -10.983 1.00 96.00 91 TYR A CA 1
ATOM 750 C C . TYR A 1 91 ? 1.725 -3.418 -10.739 1.00 96.00 91 TYR A C 1
ATOM 752 O O . TYR A 1 91 ? 1.088 -3.565 -9.691 1.00 96.00 91 TYR A O 1
ATOM 760 N N . TYR A 1 92 ? 1.301 -2.591 -11.699 1.00 96.12 92 TYR A N 1
ATOM 761 C CA . TYR A 1 92 ? 0.129 -1.733 -11.527 1.00 96.12 92 TYR A CA 1
ATOM 762 C C . TYR A 1 92 ? -1.198 -2.495 -11.560 1.00 96.12 92 TYR A C 1
ATOM 764 O O . TYR A 1 92 ? -2.130 -2.121 -10.851 1.00 96.12 92 TYR A O 1
ATOM 772 N N . GLU A 1 93 ? -1.300 -3.574 -12.333 1.00 93.31 93 GLU A N 1
ATOM 773 C CA . GLU A 1 93 ? -2.461 -4.465 -12.314 1.00 93.31 93 GLU A CA 1
ATOM 774 C C . GLU A 1 93 ? -2.588 -5.189 -10.975 1.00 93.31 93 GLU A C 1
ATOM 776 O O . GLU A 1 93 ? -3.693 -5.314 -10.444 1.00 93.31 93 GLU A O 1
ATOM 781 N N . CYS A 1 94 ? -1.476 -5.645 -10.394 1.00 92.19 94 CYS A N 1
ATOM 782 C CA . CYS A 1 94 ? -1.480 -6.175 -9.035 1.00 92.19 94 CYS A CA 1
ATOM 783 C C . CYS A 1 94 ? -1.981 -5.111 -8.049 1.00 92.19 94 CYS A C 1
ATOM 785 O O . CYS A 1 94 ? -2.910 -5.380 -7.289 1.00 92.19 94 CYS A O 1
ATOM 787 N N . LEU A 1 95 ? -1.461 -3.879 -8.121 1.00 91.94 95 LEU A N 1
ATOM 788 C CA . LEU A 1 95 ? -1.893 -2.769 -7.263 1.00 91.94 95 LEU A CA 1
ATOM 789 C C . LEU A 1 95 ? -3.387 -2.422 -7.425 1.00 91.94 95 LEU A C 1
ATOM 791 O O . LEU A 1 95 ? -4.082 -2.188 -6.436 1.00 91.94 95 LEU A O 1
ATOM 795 N N . ALA A 1 96 ? -3.907 -2.426 -8.654 1.00 90.81 96 ALA A N 1
ATOM 796 C CA . ALA A 1 96 ? -5.328 -2.213 -8.928 1.00 90.81 96 ALA A CA 1
ATOM 797 C C . ALA A 1 96 ? -6.205 -3.310 -8.306 1.00 90.81 96 ALA A C 1
ATOM 799 O O . ALA A 1 96 ? -7.271 -3.023 -7.760 1.00 90.81 96 ALA A O 1
ATOM 800 N N . ASN A 1 97 ? -5.738 -4.559 -8.325 1.00 86.06 97 ASN A N 1
ATOM 801 C CA . ASN A 1 97 ? -6.442 -5.667 -7.689 1.00 86.06 97 ASN A CA 1
ATOM 802 C C . ASN A 1 97 ? -6.399 -5.611 -6.155 1.00 86.06 97 ASN A C 1
ATOM 804 O O . ASN A 1 97 ? -7.397 -5.979 -5.533 1.00 86.06 97 ASN A O 1
ATOM 808 N N . PHE A 1 98 ? -5.319 -5.098 -5.546 1.00 82.50 98 PHE A N 1
ATOM 809 C CA . PHE A 1 98 ? -5.284 -4.811 -4.101 1.00 82.50 98 PHE A CA 1
ATOM 810 C C . PHE A 1 98 ? -6.405 -3.849 -3.700 1.00 82.50 98 PHE A C 1
ATOM 812 O O . PHE A 1 98 ? -7.120 -4.095 -2.735 1.00 82.50 98 PHE A O 1
ATOM 819 N N . GLN A 1 99 ? -6.622 -2.790 -4.483 1.00 81.38 99 GLN A N 1
ATOM 820 C CA . GLN A 1 99 ? -7.695 -1.818 -4.233 1.00 81.38 99 GLN A CA 1
ATOM 821 C C . GLN A 1 99 ? -9.110 -2.407 -4.379 1.00 81.38 99 GLN A C 1
ATOM 823 O O . GLN A 1 99 ? -10.068 -1.817 -3.888 1.00 81.38 99 GLN A O 1
ATOM 828 N N . LYS A 1 100 ? -9.250 -3.551 -5.057 1.00 79.62 100 LYS A N 1
ATOM 829 C CA . LYS A 1 100 ? -10.523 -4.258 -5.265 1.00 79.62 100 LYS A CA 1
ATOM 830 C C . LYS A 1 100 ? -10.768 -5.397 -4.277 1.00 79.62 100 LYS A C 1
ATOM 832 O O . LYS A 1 100 ? -11.776 -6.080 -4.420 1.00 79.62 100 LYS A O 1
ATOM 837 N N . ASP A 1 101 ? -9.829 -5.668 -3.369 1.00 73.50 101 ASP A N 1
ATOM 838 C CA . ASP A 1 101 ? -9.837 -6.863 -2.507 1.00 73.50 101 ASP A CA 1
ATOM 839 C C . ASP A 1 101 ? -9.936 -8.193 -3.305 1.00 73.50 101 ASP A C 1
ATOM 841 O O . ASP A 1 101 ? -10.374 -9.226 -2.805 1.00 73.50 101 ASP A O 1
ATOM 845 N N . LYS A 1 102 ? -9.505 -8.204 -4.581 1.00 70.12 102 LYS A N 1
ATOM 846 C CA . LYS A 1 102 ? -9.622 -9.364 -5.501 1.00 70.12 102 LYS A CA 1
ATOM 847 C C . LYS A 1 102 ? -8.461 -10.367 -5.405 1.00 70.12 102 LYS A C 1
ATOM 849 O O . LYS A 1 102 ? -8.291 -11.215 -6.280 1.00 70.12 102 LYS A O 1
ATOM 854 N N . TRP A 1 103 ? -7.654 -10.298 -4.354 1.00 65.94 103 TRP A N 1
ATOM 855 C CA . TRP A 1 103 ? -6.471 -11.145 -4.166 1.00 65.94 103 TRP A CA 1
ATOM 856 C C . TRP A 1 103 ? -6.814 -12.603 -3.788 1.00 65.94 103 TRP A C 1
ATOM 858 O O . TRP A 1 103 ? -6.096 -13.532 -4.155 1.00 65.94 103 TRP A O 1
ATOM 868 N N . ASN A 1 104 ? -7.946 -12.810 -3.102 1.00 56.53 104 ASN A N 1
ATOM 869 C CA . ASN A 1 104 ? -8.311 -14.067 -2.436 1.00 56.53 104 ASN A CA 1
ATOM 870 C C . ASN A 1 104 ? -8.907 -15.153 -3.351 1.00 56.53 104 ASN A C 1
ATOM 872 O O . ASN A 1 104 ? -9.224 -16.253 -2.897 1.00 56.53 104 ASN A O 1
ATOM 876 N N . LEU A 1 105 ? -9.062 -14.888 -4.652 1.00 52.06 105 LEU A N 1
ATOM 877 C CA . LEU A 1 105 ? -9.772 -15.800 -5.560 1.00 52.06 105 LEU A CA 1
ATOM 878 C C . LEU A 1 105 ? -9.041 -17.134 -5.816 1.00 52.06 105 LEU A C 1
ATOM 880 O O . LEU A 1 105 ? -9.651 -18.063 -6.345 1.00 52.06 105 LEU A O 1
ATOM 884 N N . ASN A 1 106 ? -7.770 -17.259 -5.414 1.00 47.34 106 ASN A N 1
ATOM 885 C CA . ASN A 1 106 ? -6.962 -18.457 -5.667 1.00 47.34 106 ASN A CA 1
ATOM 886 C C . ASN A 1 106 ? -6.713 -19.345 -4.432 1.00 47.34 106 ASN A C 1
ATOM 888 O O . ASN A 1 106 ? -6.646 -20.559 -4.604 1.00 47.34 106 ASN A O 1
ATOM 892 N N . LEU A 1 107 ? -6.669 -18.803 -3.205 1.00 50.84 107 LEU A N 1
ATOM 893 C CA . LEU A 1 107 ? -6.586 -19.621 -1.975 1.00 50.84 107 LEU A CA 1
ATOM 894 C C . LEU A 1 107 ? -7.847 -20.479 -1.784 1.00 50.84 107 LEU A C 1
ATOM 896 O O . LEU A 1 107 ? -7.776 -21.627 -1.360 1.00 50.84 107 LEU A O 1
ATOM 900 N N . ILE A 1 108 ? -9.003 -19.948 -2.188 1.00 48.88 108 ILE A N 1
ATOM 901 C CA . ILE A 1 108 ? -10.285 -20.656 -2.106 1.00 48.88 108 ILE A CA 1
ATOM 902 C C . ILE A 1 108 ? -10.351 -21.815 -3.119 1.00 48.88 108 ILE A C 1
ATOM 904 O O . ILE A 1 108 ? -10.879 -22.877 -2.808 1.00 48.88 108 ILE A O 1
ATOM 908 N N . ARG A 1 109 ? -9.772 -21.668 -4.320 1.00 47.09 109 ARG A N 1
ATOM 909 C CA . ARG A 1 109 ? -9.815 -22.723 -5.353 1.00 47.09 109 ARG A CA 1
ATOM 910 C C . ARG A 1 109 ? -8.887 -23.904 -5.070 1.00 47.09 109 ARG A C 1
ATOM 912 O O . ARG A 1 109 ? -9.212 -25.016 -5.472 1.00 47.09 109 ARG A O 1
ATOM 919 N N . GLU A 1 110 ? -7.754 -23.686 -4.407 1.00 51.84 110 GLU A N 1
ATOM 920 C CA . GLU A 1 110 ? -6.833 -24.779 -4.057 1.00 51.84 110 GLU A CA 1
ATOM 921 C C . GLU A 1 110 ? -7.318 -25.608 -2.857 1.00 51.84 110 GLU A C 1
ATOM 923 O O . GLU A 1 110 ? -6.980 -26.788 -2.780 1.00 51.84 110 GLU A O 1
ATOM 928 N N . ASN A 1 111 ? -8.155 -25.035 -1.983 1.00 48.50 111 ASN A N 1
ATOM 929 C CA . ASN A 1 111 ? -8.753 -25.758 -0.856 1.00 48.50 111 ASN A CA 1
ATOM 930 C C . ASN A 1 111 ? -10.058 -26.480 -1.232 1.00 48.50 111 ASN A C 1
ATOM 932 O O . ASN A 1 111 ? -10.278 -27.590 -0.770 1.00 48.50 111 ASN A O 1
ATOM 936 N N . ILE A 1 112 ? -10.884 -25.926 -2.129 1.00 51.94 112 ILE A N 1
ATOM 937 C CA . ILE A 1 112 ? -12.119 -26.603 -2.580 1.00 51.94 112 ILE A CA 1
ATOM 938 C C . ILE A 1 112 ? -11.810 -27.832 -3.454 1.00 51.94 112 ILE A C 1
ATOM 940 O O . ILE A 1 112 ? -12.500 -28.839 -3.380 1.00 51.94 112 ILE A O 1
ATOM 944 N N . ASN A 1 113 ? -10.733 -27.800 -4.245 1.00 49.31 113 ASN A N 1
ATOM 945 C CA . ASN A 1 113 ? -10.382 -28.917 -5.133 1.00 49.31 113 ASN A CA 1
ATOM 946 C C . ASN A 1 113 ? -9.665 -30.089 -4.436 1.00 49.31 113 ASN A C 1
ATOM 948 O O . ASN A 1 113 ? -9.231 -31.012 -5.125 1.00 49.31 113 ASN A O 1
ATOM 952 N N . LYS A 1 114 ? -9.490 -30.053 -3.109 1.00 52.03 114 LYS A N 1
ATOM 953 C CA . LYS A 1 114 ? -8.907 -31.174 -2.357 1.00 52.03 114 LYS A CA 1
ATOM 954 C C . LYS A 1 114 ? -9.948 -32.044 -1.651 1.00 52.03 114 LYS A C 1
ATOM 956 O O . LYS A 1 114 ? -9.642 -33.209 -1.430 1.00 52.03 114 LYS A O 1
ATOM 961 N N . ASP A 1 115 ? -11.155 -31.525 -1.404 1.00 52.81 115 ASP A N 1
ATOM 962 C CA . ASP A 1 115 ? -12.132 -32.175 -0.518 1.00 52.81 115 ASP A CA 1
ATOM 963 C C . ASP A 1 115 ? -13.522 -32.436 -1.140 1.00 52.81 115 ASP A C 1
ATOM 965 O O . ASP A 1 115 ? -14.396 -32.938 -0.440 1.00 52.81 115 ASP A O 1
ATOM 969 N N . GLU A 1 116 ? -13.760 -32.161 -2.433 1.00 50.62 116 GLU A N 1
ATOM 970 C CA . GLU A 1 116 ? -15.061 -32.455 -3.069 1.00 50.62 116 GLU A CA 1
ATOM 971 C C . GLU A 1 116 ? -14.981 -33.468 -4.227 1.00 50.62 116 GLU A C 1
ATOM 973 O O . GLU A 1 116 ? -14.270 -33.292 -5.219 1.00 50.62 116 GLU A O 1
ATOM 978 N N . ASP A 1 117 ? -15.771 -34.527 -4.046 1.00 50.75 117 ASP A N 1
ATOM 979 C CA . ASP A 1 117 ? -15.972 -35.728 -4.851 1.00 50.75 117 ASP A CA 1
ATOM 980 C C . ASP A 1 117 ? -16.122 -35.517 -6.373 1.00 50.75 117 ASP A C 1
ATOM 982 O O . ASP A 1 117 ? -16.769 -34.585 -6.863 1.00 50.75 117 ASP A O 1
ATOM 986 N N . GLU A 1 118 ? -15.617 -36.493 -7.140 1.00 54.88 118 GLU A N 1
ATOM 987 C CA . GLU A 1 118 ? -15.669 -36.580 -8.612 1.00 54.88 118 GLU A CA 1
ATOM 988 C C . GLU A 1 118 ? -17.089 -36.506 -9.231 1.00 54.88 118 GLU A C 1
ATOM 990 O O . GLU A 1 118 ? -17.229 -36.339 -10.451 1.00 54.88 118 GLU A O 1
ATOM 995 N N . ASP A 1 119 ? -18.157 -36.570 -8.431 1.00 55.53 119 ASP A N 1
ATOM 996 C CA . ASP A 1 119 ? -19.536 -36.699 -8.912 1.00 55.53 119 ASP A CA 1
ATOM 997 C C . ASP A 1 119 ? -20.234 -35.366 -9.254 1.00 55.53 119 ASP A C 1
ATOM 999 O O . ASP A 1 119 ? -21.113 -35.336 -10.124 1.00 55.53 119 ASP A O 1
ATOM 1003 N N . ILE A 1 120 ? -19.803 -34.222 -8.704 1.00 52.28 120 ILE A N 1
ATOM 1004 C CA . ILE A 1 120 ? -20.413 -32.907 -9.020 1.00 52.28 120 ILE A CA 1
ATOM 1005 C C . ILE A 1 120 ? -19.915 -32.355 -10.375 1.00 52.28 120 ILE A C 1
ATOM 1007 O O . ILE A 1 120 ? -20.602 -31.586 -11.059 1.00 52.28 120 ILE A O 1
ATOM 1011 N N . ILE A 1 121 ? -18.757 -32.822 -10.854 1.00 50.34 121 ILE A N 1
ATOM 1012 C CA . ILE A 1 121 ? -18.123 -32.348 -12.098 1.00 50.34 121 ILE A CA 1
ATOM 1013 C C . ILE A 1 121 ? -18.882 -32.814 -13.363 1.00 50.34 121 ILE A C 1
ATOM 1015 O O . ILE A 1 121 ? -18.717 -32.231 -14.444 1.00 50.34 121 ILE A O 1
ATOM 1019 N N . ARG A 1 122 ? -19.775 -33.813 -13.275 1.00 49.59 122 ARG A N 1
ATOM 1020 C CA . ARG A 1 122 ? -20.522 -34.316 -14.449 1.00 49.59 122 ARG A CA 1
ATOM 1021 C C . ARG A 1 122 ? -21.748 -33.487 -14.844 1.00 49.59 122 ARG A C 1
ATOM 1023 O O . ARG A 1 122 ? -22.087 -33.494 -16.026 1.00 49.59 122 ARG A O 1
ATOM 1030 N N . VAL A 1 123 ? -22.369 -32.724 -13.941 1.00 49.75 123 VAL A N 1
ATOM 1031 C CA . VAL A 1 123 ? -23.657 -32.051 -14.238 1.00 49.75 123 VAL A CA 1
ATOM 1032 C C . VAL A 1 123 ? -23.491 -30.626 -14.799 1.00 49.75 123 VAL A C 1
ATOM 1034 O O . VAL A 1 123 ? -24.328 -30.164 -15.570 1.00 49.75 123 VAL A O 1
ATOM 1037 N N . ASN A 1 124 ? -22.363 -29.951 -14.551 1.00 43.03 124 ASN A N 1
ATOM 1038 C CA . ASN A 1 124 ? -22.149 -28.560 -14.995 1.00 43.03 124 ASN A CA 1
ATOM 1039 C C . ASN A 1 124 ? -21.412 -28.394 -16.344 1.00 43.03 124 ASN A C 1
ATOM 1041 O O . ASN A 1 124 ? -21.086 -27.276 -16.748 1.00 43.03 124 ASN A O 1
ATOM 1045 N N . LYS A 1 125 ? -21.191 -29.476 -17.107 1.00 46.31 125 LYS A N 1
ATOM 1046 C CA . LYS A 1 125 ? -20.488 -29.425 -18.410 1.00 46.31 125 LYS A CA 1
ATOM 1047 C C . LYS A 1 125 ? -21.244 -28.701 -19.540 1.00 46.31 125 LYS A C 1
ATOM 1049 O O . LYS A 1 125 ? -20.615 -28.365 -20.542 1.00 46.31 125 LYS A O 1
ATOM 1054 N N . SER A 1 126 ? -22.535 -28.393 -19.386 1.00 44.34 126 SER A N 1
ATOM 1055 C CA . SER A 1 126 ? -23.367 -27.846 -20.479 1.00 44.34 126 SER A CA 1
ATOM 1056 C C . SER A 1 126 ? -23.494 -26.315 -20.531 1.00 44.34 126 SER A C 1
ATOM 1058 O O . SER A 1 126 ? -24.136 -25.791 -21.437 1.00 44.34 126 SER A O 1
ATOM 1060 N N . LYS A 1 127 ? -22.841 -25.564 -19.633 1.00 43.19 127 LYS A N 1
ATOM 1061 C CA . LYS A 1 127 ? -22.692 -24.097 -19.743 1.00 43.19 127 LYS A CA 1
ATOM 1062 C C . LYS A 1 127 ? -21.220 -23.690 -19.673 1.00 43.19 127 LYS A C 1
ATOM 1064 O O . LYS A 1 127 ? -20.810 -22.885 -18.843 1.00 43.19 127 LYS A O 1
ATOM 1069 N N . ARG A 1 128 ? -20.399 -24.231 -20.579 1.00 40.62 128 ARG A N 1
ATOM 1070 C CA . ARG A 1 128 ? -19.077 -23.658 -20.872 1.00 40.62 128 ARG A CA 1
ATOM 1071 C C . ARG A 1 128 ? -19.264 -22.332 -21.609 1.00 40.62 128 ARG A C 1
ATOM 1073 O O . ARG A 1 128 ? -19.196 -22.264 -22.833 1.00 40.62 128 ARG A O 1
ATOM 1080 N N . ILE A 1 129 ? -19.469 -21.263 -20.842 1.00 40.94 129 ILE A N 1
ATOM 1081 C CA . ILE A 1 129 ? -18.968 -19.948 -21.240 1.00 40.94 129 ILE A CA 1
ATOM 1082 C C . ILE A 1 129 ? -17.488 -20.176 -21.553 1.00 40.94 129 ILE A C 1
ATOM 1084 O O . ILE A 1 129 ? -16.768 -20.737 -20.725 1.00 40.94 129 ILE A O 1
ATOM 1088 N N . LYS A 1 130 ? -17.052 -19.830 -22.769 1.00 38.19 130 LYS A N 1
ATOM 1089 C CA . LYS A 1 130 ? -15.634 -19.783 -23.136 1.00 38.19 130 LYS A CA 1
ATOM 1090 C C . LYS A 1 130 ? -14.965 -18.725 -22.253 1.00 38.19 130 LYS A C 1
ATOM 1092 O O . LYS A 1 130 ? -14.787 -17.589 -22.673 1.00 38.19 130 LYS A O 1
ATOM 1097 N N . VAL A 1 131 ? -14.653 -19.082 -21.010 1.00 41.72 131 VAL A N 1
ATOM 1098 C CA . VAL A 1 131 ? -13.660 -18.383 -20.204 1.00 41.72 131 VAL A CA 1
ATOM 1099 C C . VAL A 1 131 ? -12.369 -18.621 -20.965 1.00 41.72 131 VAL A C 1
ATOM 1101 O O . VAL A 1 131 ? -11.884 -19.750 -21.034 1.00 41.72 131 VAL A O 1
ATOM 1104 N N . SER A 1 132 ? -11.913 -17.599 -21.683 1.00 39.19 132 SER A N 1
ATOM 1105 C CA . SER A 1 132 ? -10.630 -17.641 -22.362 1.00 39.19 132 SER A CA 1
ATOM 1106 C C . SER A 1 132 ? -9.575 -18.061 -21.340 1.00 39.19 132 SER A C 1
ATOM 1108 O O . SER A 1 132 ? -9.499 -17.504 -20.246 1.00 39.19 132 SER A O 1
ATOM 1110 N N . ASN A 1 133 ? -8.777 -19.067 -21.694 1.00 38.25 133 ASN A N 1
ATOM 1111 C CA . ASN A 1 133 ? -7.565 -19.461 -20.980 1.00 38.25 133 ASN A CA 1
ATOM 1112 C C . ASN A 1 133 ? -6.499 -18.353 -21.115 1.00 38.25 133 ASN A C 1
ATOM 1114 O O . ASN A 1 133 ? -5.409 -18.597 -21.623 1.00 38.25 133 ASN A O 1
ATOM 1118 N N . ASN A 1 134 ? -6.820 -17.118 -20.726 1.00 48.03 134 ASN A N 1
ATOM 1119 C CA . ASN A 1 134 ? -5.841 -16.049 -20.651 1.00 48.03 134 ASN A CA 1
ATOM 1120 C C . ASN A 1 134 ? -5.002 -16.282 -19.395 1.00 48.03 134 ASN A C 1
ATOM 1122 O O . ASN A 1 134 ? -5.502 -16.173 -18.276 1.00 48.03 134 ASN A O 1
ATOM 1126 N N . SER A 1 135 ? -3.720 -16.569 -19.607 1.00 50.34 135 SER A N 1
ATOM 1127 C CA . SER A 1 135 ? -2.601 -16.655 -18.655 1.00 50.34 135 SER A CA 1
ATOM 1128 C C . SER A 1 135 ? -2.303 -15.333 -17.913 1.00 50.34 135 SER A C 1
ATOM 1130 O O . SER A 1 135 ? -1.150 -14.948 -17.715 1.00 50.34 135 SER A O 1
ATOM 1132 N N . ASN A 1 136 ? -3.356 -14.602 -17.541 1.00 66.38 136 ASN A N 1
ATOM 1133 C CA . ASN A 1 136 ? -3.331 -13.276 -16.929 1.00 66.38 136 ASN A CA 1
ATOM 1134 C C . ASN A 1 136 ? -3.912 -13.297 -15.509 1.00 66.38 136 ASN A C 1
ATOM 1136 O O . ASN A 1 136 ? -4.417 -12.272 -15.038 1.00 66.38 136 ASN A O 1
ATOM 1140 N N . SER A 1 137 ? -3.860 -14.440 -14.814 1.00 83.56 137 SER A N 1
ATOM 1141 C CA . SER A 1 137 ? -4.284 -14.469 -13.416 1.00 83.56 137 SER A CA 1
ATOM 1142 C C . SER A 1 137 ? -3.346 -13.603 -12.567 1.00 83.56 137 SER A C 1
ATOM 1144 O O . SER A 1 137 ? -2.169 -13.423 -12.884 1.00 83.56 137 SER A O 1
ATOM 1146 N N . ILE A 1 138 ? -3.859 -13.046 -11.468 1.00 84.12 138 ILE A N 1
ATOM 1147 C CA . ILE A 1 138 ? -3.037 -12.243 -10.552 1.00 84.12 138 ILE A CA 1
ATOM 1148 C C . ILE A 1 138 ? -1.878 -13.053 -9.956 1.00 84.12 138 ILE A C 1
ATOM 1150 O O . ILE A 1 138 ? -0.796 -12.515 -9.750 1.00 84.12 138 ILE A O 1
ATOM 1154 N N . LYS A 1 139 ? -2.081 -14.361 -9.747 1.00 84.25 139 LYS A N 1
ATOM 1155 C CA . LYS A 1 139 ? -1.048 -15.281 -9.261 1.00 84.25 139 LYS A CA 1
ATOM 1156 C C . LYS A 1 139 ? 0.098 -15.388 -10.260 1.00 84.25 139 LYS A C 1
ATOM 1158 O O . LYS A 1 139 ? 1.250 -15.318 -9.853 1.00 84.25 139 LYS A O 1
ATOM 1163 N N . ASP A 1 140 ? -0.215 -15.481 -11.552 1.00 88.50 140 ASP A N 1
ATOM 1164 C CA . ASP A 1 140 ? 0.809 -15.527 -12.601 1.00 88.50 140 ASP A CA 1
ATOM 1165 C C . ASP A 1 140 ? 1.622 -14.230 -12.619 1.00 88.50 140 ASP A C 1
ATOM 1167 O O . ASP A 1 140 ? 2.845 -14.272 -12.711 1.00 88.50 140 ASP A O 1
ATOM 1171 N N . LYS A 1 141 ? 0.959 -13.077 -12.463 1.00 91.06 141 LYS A N 1
ATOM 1172 C CA . LYS A 1 141 ? 1.621 -11.763 -12.397 1.00 91.06 141 LYS A CA 1
ATOM 1173 C C . LYS A 1 141 ? 2.544 -11.662 -11.186 1.00 91.06 141 LYS A C 1
ATOM 1175 O O . LYS A 1 141 ? 3.710 -11.328 -11.350 1.00 91.06 141 LYS A O 1
ATOM 1180 N N . ILE A 1 142 ? 2.063 -12.011 -9.991 1.00 91.19 142 ILE A N 1
ATOM 1181 C CA . ILE A 1 142 ? 2.888 -12.033 -8.772 1.00 91.19 142 ILE A CA 1
ATOM 1182 C C . ILE A 1 142 ? 4.074 -12.987 -8.946 1.00 91.19 142 ILE A C 1
ATOM 1184 O O . ILE A 1 142 ? 5.203 -12.594 -8.680 1.00 91.19 142 ILE A O 1
ATOM 1188 N N . SER A 1 143 ? 3.852 -14.187 -9.486 1.00 91.50 143 SER A N 1
ATOM 1189 C CA . SER A 1 143 ? 4.921 -15.161 -9.733 1.00 91.50 143 SER A CA 1
ATOM 1190 C C . SER A 1 143 ? 5.975 -14.642 -10.720 1.00 91.50 143 SER A C 1
ATOM 1192 O O . SER A 1 143 ? 7.172 -14.853 -10.519 1.00 91.50 143 SER A O 1
ATOM 1194 N N . ARG A 1 144 ? 5.568 -13.907 -11.767 1.00 94.31 144 ARG A N 1
ATOM 1195 C CA . ARG A 1 144 ? 6.508 -13.229 -12.675 1.00 94.31 144 ARG A CA 1
ATOM 1196 C C . ARG A 1 144 ? 7.342 -12.174 -11.949 1.00 94.31 144 ARG A C 1
ATOM 1198 O O . ARG A 1 144 ? 8.545 -12.102 -12.184 1.00 94.31 144 ARG A O 1
ATOM 1205 N N . LEU A 1 145 ? 6.733 -11.402 -11.052 1.00 95.75 145 LEU A N 1
ATOM 1206 C CA . LEU A 1 145 ? 7.427 -10.392 -10.251 1.00 95.75 145 LEU A CA 1
ATOM 1207 C C . LEU A 1 145 ? 8.380 -11.011 -9.212 1.00 95.75 145 LEU A C 1
ATOM 1209 O O . LEU A 1 145 ? 9.492 -10.522 -9.037 1.00 95.75 145 LEU A O 1
ATOM 1213 N N . GLU A 1 146 ? 8.002 -12.119 -8.576 1.00 94.81 146 GLU A N 1
ATOM 1214 C CA . GLU A 1 146 ? 8.890 -12.893 -7.694 1.00 94.81 146 GLU A CA 1
ATOM 1215 C C . GLU A 1 146 ? 10.089 -13.450 -8.470 1.00 94.81 146 GLU A C 1
ATOM 1217 O O . GLU A 1 146 ? 11.234 -13.341 -8.029 1.00 94.81 146 GLU A O 1
ATOM 1222 N N . LYS A 1 147 ? 9.850 -13.997 -9.670 1.00 96.12 147 LYS A N 1
ATOM 1223 C CA . LYS A 1 147 ? 10.922 -14.458 -10.560 1.00 96.12 147 LYS A CA 1
ATOM 1224 C C . LYS A 1 147 ? 11.845 -13.309 -10.969 1.00 96.12 147 LYS A C 1
ATOM 1226 O O . LYS A 1 147 ? 13.055 -13.506 -11.030 1.00 96.12 147 LYS A O 1
ATOM 1231 N N . PHE A 1 148 ? 11.291 -12.127 -11.229 1.00 96.25 148 PHE A N 1
ATOM 1232 C CA . PHE A 1 148 ? 12.070 -10.930 -11.534 1.00 96.25 148 PHE A CA 1
ATOM 1233 C C . PHE A 1 148 ? 13.013 -10.569 -10.381 1.00 96.25 148 PHE A C 1
ATOM 1235 O O . PHE A 1 148 ? 14.203 -10.377 -10.613 1.00 96.25 148 PHE A O 1
ATOM 1242 N N . VAL A 1 149 ? 12.513 -10.541 -9.140 1.00 95.75 149 VAL A N 1
ATOM 1243 C CA . VAL A 1 149 ? 13.336 -10.292 -7.943 1.00 95.75 149 VAL A CA 1
ATOM 1244 C C . VAL A 1 149 ? 14.413 -11.356 -7.783 1.00 95.75 149 VAL A C 1
ATOM 1246 O O . VAL A 1 149 ? 15.575 -11.022 -7.589 1.00 95.75 149 VAL A O 1
ATOM 1249 N N . LYS A 1 150 ? 14.059 -12.634 -7.949 1.00 95.56 150 LYS A N 1
ATOM 1250 C CA . LYS A 1 150 ? 15.028 -13.730 -7.873 1.00 95.56 150 LYS A CA 1
ATOM 1251 C C . LYS A 1 150 ? 16.157 -13.565 -8.890 1.00 95.56 150 LYS A C 1
ATOM 1253 O O . LYS A 1 150 ? 17.315 -13.729 -8.527 1.00 95.56 150 LYS A O 1
ATOM 1258 N N . ASN A 1 151 ? 15.824 -13.235 -10.138 1.00 95.25 151 ASN A N 1
ATOM 1259 C CA . ASN A 1 151 ? 16.815 -12.973 -11.180 1.00 95.25 151 ASN A CA 1
ATOM 1260 C C . ASN A 1 151 ? 17.671 -11.746 -10.849 1.00 95.25 151 ASN A C 1
ATOM 1262 O O . ASN A 1 151 ? 18.865 -11.761 -11.118 1.00 95.25 151 ASN A O 1
ATOM 1266 N N . TYR A 1 152 ? 17.087 -10.703 -10.258 1.00 93.25 152 TYR A N 1
ATOM 1267 C CA . TYR A 1 152 ? 17.831 -9.528 -9.814 1.00 93.25 152 TYR A CA 1
ATOM 1268 C C . TYR A 1 152 ? 18.865 -9.894 -8.745 1.00 93.25 152 TYR A C 1
ATOM 1270 O O . TYR A 1 152 ? 20.057 -9.658 -8.928 1.00 93.25 152 TYR A O 1
ATOM 1278 N N . ASP A 1 153 ? 18.416 -10.544 -7.672 1.00 90.81 153 ASP A N 1
ATOM 1279 C CA . ASP A 1 153 ? 19.252 -10.902 -6.524 1.00 90.81 153 ASP A CA 1
ATOM 1280 C C . ASP A 1 153 ? 20.326 -11.942 -6.869 1.00 90.81 153 ASP A C 1
ATOM 1282 O O . ASP A 1 153 ? 21.404 -11.942 -6.277 1.00 90.81 153 ASP A O 1
ATOM 1286 N N . SER A 1 154 ? 20.067 -12.817 -7.846 1.00 93.12 154 SER A N 1
ATOM 1287 C CA . SER A 1 154 ? 21.037 -13.817 -8.299 1.00 93.12 154 SER A CA 1
ATOM 1288 C C . SER A 1 154 ? 21.984 -13.321 -9.398 1.00 93.12 154 SER A C 1
ATOM 1290 O O . SER A 1 154 ? 22.725 -14.136 -9.944 1.00 93.12 154 SER A O 1
ATOM 1292 N N . GLY A 1 155 ? 21.919 -12.044 -9.799 1.00 91.25 155 GLY A N 1
ATOM 1293 C CA . GLY A 1 155 ? 22.705 -11.518 -10.925 1.00 91.25 155 GLY A CA 1
ATOM 1294 C C . GLY A 1 155 ? 22.350 -12.156 -12.276 1.00 91.25 155 GLY A C 1
ATOM 1295 O O . GLY A 1 155 ? 23.202 -12.302 -13.145 1.00 91.25 155 GLY A O 1
ATOM 1296 N N . GLY A 1 156 ? 21.100 -12.590 -12.443 1.00 94.31 156 GLY A N 1
ATOM 1297 C CA . GLY A 1 156 ? 20.584 -13.231 -13.653 1.00 94.31 156 GLY A CA 1
ATOM 1298 C C . GLY A 1 156 ? 20.222 -12.270 -14.791 1.00 94.31 156 GLY A C 1
ATOM 1299 O O . GLY A 1 156 ? 19.836 -12.742 -15.857 1.00 94.31 156 GLY A O 1
ATOM 1300 N N . PHE A 1 157 ? 20.321 -10.956 -14.575 1.00 94.44 157 PHE A N 1
ATOM 1301 C CA . PHE A 1 157 ? 20.151 -9.935 -15.612 1.00 94.44 157 PHE A CA 1
ATOM 1302 C C . PHE A 1 157 ? 21.494 -9.542 -16.230 1.00 94.44 157 PHE A C 1
ATOM 1304 O O . PHE A 1 157 ? 22.515 -9.490 -15.542 1.00 94.44 157 PHE A O 1
ATOM 1311 N N . SER A 1 158 ? 21.486 -9.213 -17.521 1.00 93.25 158 SER A N 1
ATOM 1312 C CA . SER A 1 158 ? 22.639 -8.601 -18.184 1.00 93.25 158 SER A CA 1
ATOM 1313 C C . SER A 1 158 ? 22.919 -7.195 -17.639 1.00 93.25 158 SER A C 1
ATOM 1315 O O . SER A 1 158 ? 22.064 -6.564 -17.015 1.00 93.25 158 SER A O 1
ATOM 1317 N N . SER A 1 159 ? 24.109 -6.652 -17.907 1.00 89.19 159 SER A N 1
ATOM 1318 C CA . SER A 1 159 ? 24.441 -5.280 -17.502 1.00 89.19 159 SER A CA 1
ATOM 1319 C C . SER A 1 159 ? 23.530 -4.240 -18.168 1.00 89.19 159 SER A C 1
ATOM 1321 O O . SER A 1 159 ? 23.158 -3.256 -17.532 1.00 89.19 159 SER A O 1
ATOM 1323 N N . GLN A 1 160 ? 23.107 -4.471 -19.415 1.00 89.44 160 GLN A N 1
ATOM 1324 C CA . GLN A 1 160 ? 22.145 -3.620 -20.116 1.00 89.44 160 GLN A CA 1
ATOM 1325 C C . GLN A 1 160 ? 20.758 -3.685 -19.470 1.00 89.44 160 GLN A C 1
ATOM 1327 O O . GLN A 1 160 ? 20.137 -2.648 -19.239 1.00 89.44 160 GLN A O 1
ATOM 1332 N N . GLU A 1 161 ? 20.279 -4.887 -19.144 1.00 92.94 161 GLU A N 1
ATOM 1333 C CA . GLU A 1 161 ? 19.006 -5.076 -18.445 1.00 92.94 161 GLU A CA 1
ATOM 1334 C C . GLU A 1 161 ? 19.030 -4.399 -17.078 1.00 92.94 161 GLU A C 1
ATOM 1336 O O . GLU A 1 161 ? 18.100 -3.669 -16.747 1.00 92.94 161 GLU A O 1
ATOM 1341 N N . LEU A 1 162 ? 20.116 -4.562 -16.317 1.00 90.38 162 LEU A N 1
ATOM 1342 C CA . LEU A 1 162 ? 20.282 -3.930 -15.010 1.00 90.38 162 LEU A CA 1
ATOM 1343 C C . LEU A 1 162 ? 20.173 -2.407 -15.088 1.00 90.38 162 LEU A C 1
ATOM 1345 O O . LEU A 1 162 ? 19.462 -1.829 -14.273 1.00 90.38 162 LEU A O 1
ATOM 1349 N N . VAL A 1 163 ? 20.790 -1.762 -16.085 1.00 88.81 163 VAL A N 1
ATOM 1350 C CA . VAL A 1 163 ? 20.671 -0.307 -16.303 1.00 88.81 163 VAL A CA 1
ATOM 1351 C C . VAL A 1 163 ? 19.211 0.118 -16.499 1.00 88.81 163 VAL A C 1
ATOM 1353 O O . VAL A 1 163 ? 18.785 1.134 -15.956 1.00 88.81 163 VAL A O 1
ATOM 1356 N N . ILE A 1 164 ? 18.419 -0.653 -17.243 1.00 90.25 164 ILE A N 1
ATOM 1357 C CA . ILE A 1 164 ? 17.019 -0.332 -17.576 1.00 90.25 164 ILE A CA 1
ATOM 1358 C C . ILE A 1 164 ? 16.068 -0.660 -16.415 1.00 90.25 164 ILE A C 1
ATOM 1360 O O . ILE A 1 164 ? 15.155 0.105 -16.101 1.00 90.25 164 ILE A O 1
ATOM 1364 N N . TYR A 1 165 ? 16.269 -1.803 -15.770 1.00 91.25 165 TYR A N 1
ATOM 1365 C CA . TYR A 1 165 ? 15.368 -2.386 -14.776 1.00 91.25 165 TYR A CA 1
ATOM 1366 C C . TYR A 1 165 ? 15.611 -1.897 -13.352 1.00 91.25 165 TYR A C 1
ATOM 1368 O O . TYR A 1 165 ? 14.759 -2.098 -12.485 1.00 91.25 165 TYR A O 1
ATOM 1376 N N . HIS A 1 166 ? 16.721 -1.201 -13.128 1.00 84.38 166 HIS A N 1
ATOM 1377 C CA . HIS A 1 166 ? 17.156 -0.720 -11.826 1.00 84.38 166 HIS A CA 1
ATOM 1378 C C . HIS A 1 166 ? 16.054 -0.060 -10.988 1.00 84.38 166 HIS A C 1
ATOM 1380 O O . HIS A 1 166 ? 15.796 -0.459 -9.859 1.00 84.38 166 HIS A O 1
ATOM 1386 N N . ASN A 1 167 ? 15.325 0.902 -11.556 1.00 87.25 167 ASN A N 1
ATOM 1387 C CA . ASN A 1 167 ? 14.314 1.662 -10.812 1.00 87.25 167 ASN A CA 1
ATOM 1388 C C . ASN A 1 167 ? 13.024 0.860 -10.566 1.00 87.25 167 ASN A C 1
ATOM 1390 O O . ASN A 1 167 ? 12.181 1.239 -9.748 1.00 87.25 167 ASN A O 1
ATOM 1394 N N . LEU A 1 168 ? 12.842 -0.255 -11.279 1.00 93.06 168 LEU A N 1
ATOM 1395 C CA . LEU A 1 168 ? 11.659 -1.096 -11.155 1.00 93.06 168 LEU A CA 1
ATOM 1396 C C . LEU A 1 168 ? 11.732 -1.996 -9.918 1.00 93.06 168 LEU A C 1
ATOM 1398 O O . LEU A 1 168 ? 10.700 -2.239 -9.291 1.00 93.06 168 LEU A O 1
ATOM 1402 N N . ILE A 1 169 ? 12.933 -2.434 -9.524 1.00 94.31 169 ILE A N 1
ATOM 1403 C CA . ILE A 1 169 ? 13.103 -3.389 -8.421 1.00 94.31 169 ILE A CA 1
ATOM 1404 C C . ILE A 1 169 ? 12.542 -2.855 -7.097 1.00 94.31 169 ILE A C 1
ATOM 1406 O O . ILE A 1 169 ? 11.871 -3.580 -6.368 1.00 94.31 169 ILE A O 1
ATOM 1410 N N . ILE A 1 170 ? 12.716 -1.556 -6.831 1.00 94.56 170 ILE A N 1
ATOM 1411 C CA . ILE A 1 170 ? 12.202 -0.872 -5.636 1.00 94.56 170 ILE A CA 1
ATOM 1412 C C . ILE A 1 170 ? 10.673 -0.983 -5.567 1.00 94.56 170 ILE A C 1
ATOM 1414 O O . ILE A 1 170 ? 10.107 -1.303 -4.520 1.00 94.56 170 ILE A O 1
ATOM 1418 N N . LYS A 1 171 ? 9.994 -0.747 -6.697 1.00 95.69 171 LYS A N 1
ATOM 1419 C CA . LYS A 1 171 ? 8.534 -0.866 -6.799 1.00 95.69 171 LYS A CA 1
ATOM 1420 C C . LYS A 1 171 ? 8.103 -2.313 -6.571 1.00 95.69 171 LYS A C 1
ATOM 1422 O O . LYS A 1 171 ? 7.161 -2.552 -5.818 1.00 95.69 171 LYS A O 1
ATOM 1427 N N . ILE A 1 172 ? 8.800 -3.271 -7.180 1.00 97.19 172 ILE A N 1
ATOM 1428 C CA . ILE A 1 172 ? 8.461 -4.692 -7.063 1.00 97.19 172 ILE A CA 1
ATOM 1429 C C . ILE A 1 172 ? 8.622 -5.179 -5.620 1.00 97.19 172 ILE A C 1
ATOM 1431 O O . ILE A 1 172 ? 7.683 -5.774 -5.094 1.00 97.19 172 ILE A O 1
ATOM 1435 N N . TYR A 1 173 ? 9.732 -4.864 -4.944 1.00 97.62 173 TYR A N 1
ATOM 1436 C CA . TYR A 1 173 ? 9.900 -5.203 -3.529 1.00 97.62 173 TYR A CA 1
ATOM 1437 C C . TYR A 1 173 ? 8.782 -4.627 -2.667 1.00 97.62 173 TYR A C 1
ATOM 1439 O O . TYR A 1 173 ? 8.208 -5.348 -1.855 1.00 97.62 173 TYR A O 1
ATOM 1447 N N . TYR A 1 174 ? 8.413 -3.361 -2.871 1.00 97.75 174 TYR A N 1
ATOM 1448 C CA . TYR A 1 174 ? 7.311 -2.762 -2.126 1.00 97.75 174 TYR A CA 1
ATOM 1449 C C . TYR A 1 174 ? 5.991 -3.530 -2.316 1.00 97.75 174 TYR A C 1
ATOM 1451 O O . TYR A 1 174 ? 5.304 -3.829 -1.338 1.00 97.75 174 TYR A O 1
ATOM 1459 N N . LEU A 1 175 ? 5.655 -3.905 -3.556 1.00 96.50 175 LEU A N 1
ATOM 1460 C CA . LEU A 1 175 ? 4.442 -4.671 -3.860 1.00 96.50 175 LEU A CA 1
ATOM 1461 C C . LEU A 1 175 ? 4.467 -6.077 -3.250 1.00 96.50 175 LEU A C 1
ATOM 1463 O O . LEU A 1 175 ? 3.455 -6.521 -2.710 1.00 96.50 175 LEU A O 1
ATOM 1467 N N . LEU A 1 176 ? 5.605 -6.772 -3.308 1.00 95.81 176 LEU A N 1
ATOM 1468 C CA . LEU A 1 176 ? 5.760 -8.077 -2.661 1.00 95.81 176 LEU A CA 1
ATOM 1469 C C . LEU A 1 176 ? 5.683 -7.958 -1.133 1.00 95.81 176 LEU A C 1
ATOM 1471 O O . LEU A 1 176 ? 5.117 -8.836 -0.481 1.00 95.81 176 LEU A O 1
ATOM 1475 N N . GLY A 1 177 ? 6.154 -6.844 -0.563 1.00 96.31 177 GLY A N 1
ATOM 1476 C CA . GLY A 1 177 ? 5.950 -6.486 0.840 1.00 96.31 177 GLY A CA 1
ATOM 1477 C C . GLY A 1 177 ? 4.470 -6.356 1.196 1.00 96.31 177 GLY A C 1
ATOM 1478 O O . GLY A 1 177 ? 4.017 -6.976 2.159 1.00 96.31 177 GLY A O 1
ATOM 1479 N N . MET A 1 178 ? 3.695 -5.637 0.376 1.00 93.75 178 MET A N 1
ATOM 1480 C CA . MET A 1 178 ? 2.240 -5.526 0.542 1.00 93.75 178 MET A CA 1
ATOM 1481 C C . MET A 1 178 ? 1.548 -6.887 0.438 1.00 93.75 178 MET A C 1
ATOM 1483 O O . MET A 1 178 ? 0.718 -7.221 1.282 1.00 93.75 178 MET A O 1
ATOM 1487 N N . ASN A 1 179 ? 1.916 -7.691 -0.562 1.00 91.44 179 ASN A N 1
ATOM 1488 C CA . ASN A 1 179 ? 1.375 -9.033 -0.757 1.00 91.44 179 ASN A CA 1
ATOM 1489 C C . ASN A 1 179 ? 1.658 -9.946 0.441 1.00 91.44 179 ASN A C 1
ATOM 1491 O O . ASN A 1 179 ? 0.755 -10.593 0.965 1.00 91.44 179 ASN A O 1
ATOM 1495 N N . SER A 1 180 ? 2.899 -9.951 0.920 1.00 91.62 180 SER A N 1
ATOM 1496 C CA . SER A 1 180 ? 3.321 -10.759 2.066 1.00 91.62 180 SER A CA 1
ATOM 1497 C C . SER A 1 180 ? 2.622 -10.323 3.350 1.00 91.62 180 SER A C 1
ATOM 1499 O O . SER A 1 180 ? 2.140 -11.165 4.103 1.00 91.62 180 SER A O 1
ATOM 1501 N N . GLN A 1 181 ? 2.500 -9.010 3.582 1.00 92.06 181 GLN A N 1
ATOM 1502 C CA . GLN A 1 181 ? 1.784 -8.470 4.738 1.00 92.06 181 GLN A CA 1
ATOM 1503 C C . GLN A 1 181 ? 0.317 -8.897 4.718 1.00 92.06 181 GLN A C 1
ATOM 1505 O O . GLN A 1 181 ? -0.238 -9.277 5.746 1.00 92.06 181 GLN A O 1
ATOM 1510 N N . HIS A 1 182 ? -0.299 -8.867 3.541 1.00 84.56 182 HIS A N 1
ATOM 1511 C CA . HIS A 1 182 ? -1.684 -9.261 3.357 1.00 84.56 182 HIS A CA 1
ATOM 1512 C C . HIS A 1 182 ? -1.927 -10.755 3.586 1.00 84.56 182 HIS A C 1
ATOM 1514 O O . HIS A 1 182 ? -2.906 -11.131 4.226 1.00 84.56 182 HIS A O 1
ATOM 1520 N N . LEU A 1 183 ? -0.987 -11.588 3.135 1.00 84.12 183 LEU A N 1
ATOM 1521 C CA . LEU A 1 183 ? -0.926 -13.029 3.390 1.00 84.12 183 LEU A CA 1
ATOM 1522 C C . LEU A 1 183 ? -0.541 -13.379 4.840 1.00 84.12 183 LEU A C 1
ATOM 1524 O O . LEU A 1 183 ? -0.315 -14.548 5.140 1.00 84.12 183 LEU A O 1
ATOM 1528 N N . ASN A 1 184 ? -0.422 -12.385 5.727 1.00 86.12 184 ASN A N 1
ATOM 1529 C CA . ASN A 1 184 ? 0.045 -12.531 7.106 1.00 86.12 184 ASN A CA 1
ATOM 1530 C C . ASN A 1 184 ? 1.459 -13.146 7.235 1.00 86.12 184 ASN A C 1
ATOM 1532 O O . ASN A 1 184 ? 1.846 -13.640 8.292 1.00 86.12 184 ASN A O 1
ATOM 1536 N N . LYS A 1 185 ? 2.277 -13.080 6.178 1.00 91.31 185 LYS A N 1
ATOM 1537 C CA . LYS A 1 185 ? 3.696 -13.466 6.183 1.00 91.31 185 LYS A CA 1
ATOM 1538 C C . LYS A 1 185 ? 4.551 -12.286 6.644 1.00 91.31 185 LYS A C 1
ATOM 1540 O O . LYS A 1 185 ? 5.288 -11.674 5.869 1.00 91.31 185 LYS A O 1
ATOM 1545 N N . LEU A 1 186 ? 4.418 -11.923 7.919 1.00 94.62 186 LEU A N 1
ATOM 1546 C CA . LEU A 1 186 ? 4.978 -10.677 8.457 1.00 94.62 186 LEU A CA 1
ATOM 1547 C C . LEU A 1 186 ? 6.511 -10.610 8.366 1.00 94.62 186 LEU A C 1
ATOM 1549 O O . LEU A 1 186 ? 7.050 -9.551 8.056 1.00 94.62 186 LEU A O 1
ATOM 1553 N N . SER A 1 187 ? 7.221 -11.722 8.568 1.00 95.31 187 SER A N 1
ATOM 1554 C CA . SER A 1 187 ? 8.686 -11.774 8.433 1.00 95.31 187 SER A CA 1
ATOM 1555 C C . SER A 1 187 ? 9.157 -11.437 7.017 1.00 95.31 187 SER A C 1
ATOM 1557 O O . SER A 1 187 ? 10.062 -10.621 6.844 1.00 95.31 187 SER A O 1
ATOM 1559 N N . GLU A 1 188 ? 8.494 -12.004 6.009 1.00 95.75 188 GLU A N 1
ATOM 1560 C CA . GLU A 1 188 ? 8.779 -11.744 4.596 1.00 95.75 188 GLU A CA 1
ATOM 1561 C C . GLU A 1 188 ? 8.421 -10.295 4.218 1.00 95.75 188 GLU A C 1
ATOM 1563 O O . GLU A 1 188 ? 9.215 -9.584 3.601 1.00 95.75 188 GLU A O 1
ATOM 1568 N N . ALA A 1 189 ? 7.277 -9.794 4.695 1.00 97.44 189 ALA A N 1
ATOM 1569 C CA . ALA A 1 189 ? 6.889 -8.399 4.508 1.00 97.44 189 ALA A CA 1
ATOM 1570 C C . ALA A 1 189 ? 7.919 -7.419 5.096 1.00 97.44 189 ALA A C 1
ATOM 1572 O O . ALA A 1 189 ? 8.307 -6.452 4.436 1.00 97.44 189 ALA A O 1
ATOM 1573 N N . LYS A 1 190 ? 8.406 -7.680 6.321 1.00 97.75 190 LYS A N 1
ATOM 1574 C CA . LYS A 1 190 ? 9.468 -6.882 6.953 1.00 97.75 190 LYS A CA 1
ATOM 1575 C C . LYS A 1 190 ? 10.731 -6.869 6.105 1.00 97.75 190 LYS A C 1
ATOM 1577 O O . LYS A 1 190 ? 11.298 -5.795 5.916 1.00 97.75 190 LYS A O 1
ATOM 1582 N N . TYR A 1 191 ? 11.157 -8.028 5.600 1.00 97.19 191 TYR A N 1
ATOM 1583 C CA . TYR A 1 191 ? 12.319 -8.130 4.720 1.00 97.19 191 TYR A CA 1
ATOM 1584 C C . TYR A 1 191 ? 12.163 -7.217 3.499 1.00 97.19 191 TYR A C 1
ATOM 1586 O O . TYR A 1 191 ? 13.014 -6.357 3.268 1.00 97.19 191 TYR A O 1
ATOM 1594 N N . TYR A 1 192 ? 11.042 -7.316 2.782 1.00 97.94 192 TYR A N 1
ATOM 1595 C CA . TYR A 1 192 ? 10.812 -6.510 1.586 1.00 97.94 192 TYR A CA 1
ATOM 1596 C C . TYR A 1 192 ? 10.720 -5.009 1.876 1.00 97.94 192 TYR A C 1
ATOM 1598 O O . TYR A 1 192 ? 11.326 -4.212 1.156 1.00 97.94 192 TYR A O 1
ATOM 1606 N N . TYR A 1 193 ? 10.037 -4.588 2.945 1.00 98.38 193 TYR A N 1
ATOM 1607 C CA . TYR A 1 193 ? 9.992 -3.169 3.315 1.00 98.38 193 TYR A CA 1
ATOM 1608 C C . TYR A 1 193 ? 11.355 -2.639 3.767 1.00 98.38 193 TYR A C 1
ATOM 1610 O O . TYR A 1 193 ? 11.716 -1.512 3.428 1.00 98.38 193 TYR A O 1
ATOM 1618 N N . MET A 1 194 ? 12.146 -3.439 4.487 1.00 97.25 194 MET A N 1
ATOM 1619 C CA . MET A 1 194 ? 13.510 -3.067 4.876 1.00 97.25 194 MET A CA 1
ATOM 1620 C C . MET A 1 194 ? 14.433 -2.962 3.661 1.00 97.25 194 MET A C 1
ATOM 1622 O O . MET A 1 194 ? 15.163 -1.977 3.549 1.00 97.25 194 MET A O 1
ATOM 1626 N N . LYS A 1 195 ? 14.363 -3.916 2.723 1.00 96.31 195 LYS A N 1
ATOM 1627 C CA . LYS A 1 195 ? 15.101 -3.861 1.454 1.00 96.31 195 LYS A CA 1
ATOM 1628 C C . LYS A 1 195 ? 14.702 -2.615 0.665 1.00 96.31 195 LYS A C 1
ATOM 1630 O O . LYS A 1 195 ? 15.568 -1.834 0.299 1.00 96.31 195 LYS A O 1
ATOM 1635 N N . THR A 1 196 ? 13.406 -2.352 0.515 1.00 96.88 196 THR A N 1
ATOM 1636 C CA . THR A 1 196 ? 12.892 -1.150 -0.162 1.00 96.88 196 THR A CA 1
ATOM 1637 C C . THR A 1 196 ? 13.434 0.140 0.466 1.00 96.88 196 THR A C 1
ATOM 1639 O O . THR A 1 196 ? 13.939 1.009 -0.243 1.00 96.88 196 THR A O 1
ATOM 1642 N N . ARG A 1 197 ? 13.403 0.258 1.802 1.00 96.25 197 ARG A N 1
ATOM 1643 C CA . ARG A 1 197 ? 13.976 1.411 2.521 1.00 96.25 197 ARG A CA 1
ATOM 1644 C C . ARG A 1 197 ? 15.476 1.551 2.282 1.00 96.25 197 ARG A C 1
ATOM 1646 O O . ARG A 1 197 ? 15.927 2.660 2.020 1.00 96.25 197 ARG A O 1
ATOM 1653 N N . LYS A 1 198 ? 16.233 0.448 2.336 1.00 94.94 198 LYS A N 1
ATOM 1654 C CA . LYS A 1 198 ? 17.680 0.437 2.062 1.00 94.94 198 LYS A CA 1
ATOM 1655 C C . LYS A 1 198 ? 17.966 1.004 0.670 1.00 94.94 198 LYS A C 1
ATOM 1657 O O . LYS A 1 198 ? 18.774 1.915 0.558 1.00 94.94 198 LYS A O 1
ATOM 1662 N N . LEU A 1 199 ? 17.262 0.525 -0.355 1.00 92.50 199 LEU A N 1
ATOM 1663 C CA . LEU A 1 199 ? 17.450 0.933 -1.754 1.00 92.50 199 LEU A CA 1
ATOM 1664 C C . LEU A 1 199 ? 17.065 2.402 -2.020 1.00 92.50 199 LEU A C 1
ATOM 1666 O O . LEU A 1 199 ? 17.682 3.073 -2.844 1.00 92.50 199 LEU A O 1
ATOM 1670 N N . CYS A 1 200 ? 16.076 2.926 -1.293 1.00 93.69 200 CYS A N 1
ATOM 1671 C CA . CYS A 1 200 ? 15.700 4.340 -1.352 1.00 93.69 200 CYS A CA 1
ATOM 1672 C C . CYS A 1 200 ? 16.515 5.244 -0.411 1.00 93.69 200 CYS A C 1
ATOM 1674 O O . CYS A 1 200 ? 16.246 6.446 -0.359 1.00 93.69 200 CYS A O 1
ATOM 1676 N N . SER A 1 201 ? 17.457 4.703 0.364 1.00 93.44 201 SER A N 1
ATOM 1677 C CA . SER A 1 201 ? 18.225 5.497 1.326 1.00 93.44 201 SER A CA 1
ATOM 1678 C C . SER A 1 201 ? 19.377 6.250 0.662 1.00 93.44 201 SER A C 1
ATOM 1680 O O . SER A 1 201 ? 19.881 5.847 -0.387 1.00 93.44 201 SER A O 1
ATOM 1682 N N . SER A 1 202 ? 19.817 7.341 1.288 1.00 91.00 202 SER A N 1
ATOM 1683 C CA . SER A 1 202 ? 21.058 8.035 0.907 1.00 91.00 202 SER A CA 1
ATOM 1684 C C . SER A 1 202 ? 22.323 7.258 1.284 1.00 91.00 202 SER A C 1
ATOM 1686 O O . SER A 1 202 ? 23.411 7.594 0.827 1.00 91.00 202 SER A O 1
ATOM 1688 N N . SER A 1 203 ? 22.198 6.215 2.109 1.00 88.50 203 SER A N 1
ATOM 1689 C CA . SER A 1 203 ? 23.331 5.375 2.493 1.00 88.50 203 SER A CA 1
ATOM 1690 C C . SER A 1 203 ? 23.797 4.517 1.310 1.00 88.50 203 SER A C 1
ATOM 1692 O O . SER A 1 203 ? 22.939 4.040 0.554 1.00 88.50 203 SER A O 1
ATOM 1694 N N . PRO A 1 204 ? 25.115 4.271 1.169 1.00 84.00 204 PRO A N 1
ATOM 1695 C CA . PRO A 1 204 ? 25.637 3.362 0.158 1.00 84.00 204 PRO A CA 1
ATOM 1696 C C . PRO A 1 204 ? 24.983 1.983 0.261 1.00 84.00 204 PRO A C 1
ATOM 1698 O O . PRO A 1 204 ? 24.834 1.407 1.343 1.00 84.00 204 PRO A O 1
ATOM 1701 N N . ASN A 1 205 ? 24.551 1.465 -0.876 1.00 81.94 205 ASN A N 1
ATOM 1702 C CA . ASN A 1 205 ? 23.860 0.203 -1.032 1.00 81.94 205 ASN A CA 1
ATOM 1703 C C . ASN A 1 205 ? 24.111 -0.353 -2.440 1.00 81.94 205 ASN A C 1
ATOM 1705 O O . ASN A 1 205 ? 24.849 0.219 -3.231 1.00 81.94 205 ASN A O 1
ATOM 1709 N N . GLU A 1 206 ? 23.490 -1.487 -2.748 1.00 74.75 206 GLU A N 1
ATOM 1710 C CA . GLU A 1 206 ? 23.667 -2.180 -4.028 1.00 74.75 206 GLU A CA 1
ATOM 1711 C C . GLU A 1 206 ? 23.245 -1.333 -5.240 1.00 74.75 206 GLU A C 1
ATOM 1713 O O . GLU A 1 206 ? 23.591 -1.693 -6.353 1.00 74.75 206 GLU A O 1
ATOM 1718 N N . LEU A 1 207 ? 22.495 -0.238 -5.058 1.00 68.88 207 LEU A N 1
ATOM 1719 C CA . LEU A 1 207 ? 22.049 0.626 -6.153 1.00 68.88 207 LEU A CA 1
ATOM 1720 C C . LEU A 1 207 ? 22.876 1.892 -6.356 1.00 68.88 207 LEU A C 1
ATOM 1722 O O . LEU A 1 207 ? 22.975 2.375 -7.476 1.00 68.88 207 LEU A O 1
ATOM 1726 N N . ASN A 1 208 ? 23.411 2.453 -5.277 1.00 68.38 208 ASN A N 1
ATOM 1727 C CA . ASN A 1 208 ? 24.090 3.755 -5.256 1.00 68.38 208 ASN A CA 1
ATOM 1728 C C . ASN A 1 208 ? 25.522 3.661 -4.702 1.00 68.38 208 ASN A C 1
ATOM 1730 O O . ASN A 1 208 ? 26.103 4.666 -4.308 1.00 68.38 208 ASN A O 1
ATOM 1734 N N . GLY A 1 209 ? 26.054 2.447 -4.560 1.00 69.62 209 GLY A N 1
ATOM 1735 C CA . GLY A 1 209 ? 27.455 2.231 -4.240 1.00 69.62 209 GLY A CA 1
ATOM 1736 C C . GLY A 1 209 ? 28.303 2.356 -5.500 1.00 69.62 209 GLY A C 1
ATOM 1737 O O . GLY A 1 209 ? 27.923 1.828 -6.547 1.00 69.62 209 GLY A O 1
ATOM 1738 N N . ASP A 1 210 ? 29.479 2.971 -5.365 1.00 66.19 210 ASP A N 1
ATOM 1739 C CA . ASP A 1 210 ? 30.475 3.133 -6.439 1.00 66.19 210 ASP A CA 1
ATOM 1740 C C . ASP A 1 210 ? 30.862 1.796 -7.113 1.00 66.19 210 ASP A C 1
ATOM 1742 O O . ASP A 1 210 ? 31.382 1.769 -8.228 1.00 66.19 210 ASP A O 1
ATOM 1746 N N . GLU A 1 211 ? 30.598 0.674 -6.436 1.00 67.50 211 GLU A N 1
ATOM 1747 C CA . GLU A 1 211 ? 30.866 -0.687 -6.903 1.00 67.50 211 GLU A CA 1
ATOM 1748 C C . GLU A 1 211 ? 29.854 -1.203 -7.939 1.00 67.50 211 GLU A C 1
ATOM 1750 O O . GLU A 1 211 ? 30.215 -2.051 -8.755 1.00 67.50 211 GLU A O 1
ATOM 1755 N N . PHE A 1 212 ? 28.598 -0.736 -7.920 1.00 68.19 212 PHE A N 1
ATOM 1756 C CA . PHE A 1 212 ? 27.553 -1.286 -8.795 1.00 68.19 212 PHE A CA 1
ATOM 1757 C C . PHE A 1 212 ? 27.506 -0.579 -10.150 1.00 68.19 212 PHE A C 1
ATOM 1759 O O . PHE A 1 212 ? 27.445 -1.224 -11.197 1.00 68.19 212 PHE A O 1
ATOM 1766 N N . PHE A 1 213 ? 27.608 0.749 -10.141 1.00 73.94 213 PHE A N 1
ATOM 1767 C CA . PHE A 1 213 ? 27.800 1.532 -11.349 1.00 73.94 213 PHE A CA 1
ATOM 1768 C C . PHE A 1 213 ? 28.842 2.618 -11.116 1.00 73.94 213 PHE A C 1
ATOM 1770 O O . PHE A 1 213 ? 28.679 3.477 -10.257 1.00 73.94 213 PHE A O 1
ATOM 1777 N N . SER A 1 214 ? 29.880 2.625 -11.947 1.00 74.25 214 SER A N 1
ATOM 1778 C CA . SER A 1 214 ? 30.972 3.594 -11.843 1.00 74.25 214 SER A CA 1
ATOM 1779 C C . SER A 1 214 ? 30.600 5.011 -12.304 1.00 74.25 214 SER A C 1
ATOM 1781 O O . SER A 1 214 ? 31.383 5.934 -12.107 1.00 74.25 214 SER A O 1
ATOM 1783 N N . ASP A 1 215 ? 29.457 5.187 -12.979 1.00 83.38 215 ASP A N 1
ATOM 1784 C CA . ASP A 1 215 ? 29.017 6.471 -13.541 1.00 83.38 215 ASP A CA 1
ATOM 1785 C C . ASP A 1 215 ? 27.480 6.586 -13.549 1.00 83.38 215 ASP A C 1
ATOM 1787 O O . ASP A 1 215 ? 26.801 6.142 -14.480 1.00 83.38 215 ASP A O 1
ATOM 1791 N N . GLU A 1 216 ? 26.914 7.206 -12.509 1.00 83.88 216 GLU A N 1
ATOM 1792 C CA . GLU A 1 216 ? 25.464 7.426 -12.380 1.00 83.88 216 GLU A CA 1
ATOM 1793 C C . GLU A 1 216 ? 24.874 8.312 -13.492 1.00 83.88 216 GLU A C 1
ATOM 1795 O O . GLU A 1 216 ? 23.711 8.147 -13.895 1.00 83.88 216 GLU A O 1
ATOM 1800 N N . MET A 1 217 ? 25.670 9.247 -14.021 1.00 86.50 217 MET A N 1
ATOM 1801 C CA . MET A 1 217 ? 25.242 10.142 -15.094 1.00 86.50 217 MET A CA 1
ATOM 1802 C C . MET A 1 217 ? 25.050 9.356 -16.389 1.00 86.50 217 MET A C 1
ATOM 1804 O O . MET A 1 217 ? 24.046 9.544 -17.083 1.00 86.50 217 MET A O 1
ATOM 1808 N N . TYR A 1 218 ? 25.961 8.429 -16.683 1.00 84.81 218 TYR A N 1
ATOM 1809 C CA . TYR A 1 218 ? 25.846 7.545 -17.835 1.00 84.81 218 TYR A CA 1
ATOM 1810 C C . TYR A 1 218 ? 24.599 6.655 -17.769 1.00 84.81 218 TYR A C 1
ATOM 1812 O O . TYR A 1 218 ? 23.876 6.555 -18.763 1.00 84.81 218 TYR A O 1
ATOM 1820 N N . ILE A 1 219 ? 24.290 6.056 -16.611 1.00 86.44 219 ILE A N 1
ATOM 1821 C CA . ILE A 1 219 ? 23.060 5.257 -16.425 1.00 86.44 219 ILE A CA 1
ATOM 1822 C C . ILE A 1 219 ? 21.832 6.115 -16.711 1.00 86.44 219 ILE A C 1
ATOM 1824 O O . ILE A 1 219 ? 20.966 5.727 -17.490 1.00 86.44 219 ILE A O 1
ATOM 1828 N N . THR A 1 220 ? 21.772 7.298 -16.100 1.00 88.44 220 THR A N 1
ATOM 1829 C CA . THR A 1 220 ? 20.646 8.227 -16.228 1.00 88.44 220 THR A CA 1
ATOM 1830 C C . THR A 1 220 ? 20.451 8.627 -17.682 1.00 88.44 220 THR A C 1
ATOM 1832 O O . THR A 1 220 ? 19.324 8.636 -18.183 1.00 88.44 220 THR A O 1
ATOM 1835 N N . PHE A 1 221 ? 21.547 8.890 -18.394 1.00 87.38 221 PHE A N 1
ATOM 1836 C CA . PHE A 1 221 ? 21.528 9.157 -19.824 1.00 87.38 221 PHE A CA 1
ATOM 1837 C C . PHE A 1 221 ? 21.025 7.947 -20.626 1.00 87.38 221 PHE A C 1
ATOM 1839 O O . PHE A 1 221 ? 20.177 8.103 -21.507 1.00 87.38 221 PHE A O 1
ATOM 1846 N N . LYS A 1 222 ? 21.478 6.729 -20.312 1.00 87.06 222 LYS A N 1
ATOM 1847 C CA . LYS A 1 222 ? 21.025 5.495 -20.973 1.00 87.06 222 LYS A CA 1
ATOM 1848 C C . LYS A 1 222 ? 19.550 5.190 -20.735 1.00 87.06 222 LYS A C 1
ATOM 1850 O O . LYS A 1 222 ? 18.842 4.875 -21.688 1.00 87.06 222 LYS A O 1
ATOM 1855 N N . GLN A 1 223 ? 19.063 5.345 -19.511 1.00 89.38 223 GLN A N 1
ATOM 1856 C CA . GLN A 1 223 ? 17.643 5.220 -19.187 1.00 89.38 223 GLN A CA 1
ATOM 1857 C C . GLN A 1 223 ? 16.828 6.259 -19.966 1.00 89.38 223 GLN A C 1
ATOM 1859 O O . GLN A 1 223 ? 15.902 5.894 -20.690 1.00 89.38 223 GLN A O 1
ATOM 1864 N N . SER A 1 224 ? 17.244 7.528 -19.921 1.00 87.00 224 SER A N 1
ATOM 1865 C CA . SER A 1 224 ? 16.539 8.638 -20.578 1.00 87.00 224 SER A CA 1
ATOM 1866 C C . SER A 1 224 ? 16.476 8.469 -22.097 1.00 87.00 224 SER A C 1
ATOM 1868 O O . SER A 1 224 ? 15.412 8.620 -22.694 1.00 87.00 224 SER A O 1
ATOM 1870 N N . THR A 1 225 ? 17.589 8.085 -22.728 1.00 84.94 225 THR A N 1
ATOM 1871 C CA . THR A 1 225 ? 17.642 7.799 -24.176 1.00 84.94 225 THR A CA 1
ATOM 1872 C C . THR A 1 225 ? 16.846 6.554 -24.564 1.00 84.94 225 THR A C 1
ATOM 1874 O O . THR A 1 225 ? 16.348 6.470 -25.683 1.00 84.94 225 THR A O 1
ATOM 1877 N N . SER A 1 226 ? 16.641 5.628 -23.626 1.00 84.94 226 SER A N 1
ATOM 1878 C CA . SER A 1 226 ? 15.747 4.479 -23.800 1.00 84.94 226 SER A CA 1
ATOM 1879 C C . SER A 1 226 ? 14.271 4.829 -23.581 1.00 84.94 226 SER A C 1
ATOM 1881 O O . SER A 1 226 ? 13.415 3.975 -23.795 1.00 84.94 226 SER A O 1
ATOM 1883 N N . GLY A 1 227 ? 13.939 6.067 -23.198 1.00 82.12 227 GLY A N 1
ATOM 1884 C CA . GLY A 1 227 ? 12.572 6.501 -22.887 1.00 82.12 227 GLY A CA 1
ATOM 1885 C C . GLY A 1 227 ? 12.105 6.124 -21.476 1.00 82.12 227 GLY A C 1
ATOM 1886 O O . GLY A 1 227 ? 10.904 6.012 -21.238 1.00 82.12 227 GLY A O 1
ATOM 1887 N N . ILE A 1 228 ? 13.040 5.900 -20.551 1.00 86.12 228 ILE A N 1
ATOM 1888 C CA . ILE A 1 228 ? 12.801 5.565 -19.141 1.00 86.12 228 ILE A CA 1
ATOM 1889 C C . ILE A 1 228 ? 13.336 6.704 -18.270 1.00 86.12 228 ILE A C 1
ATOM 1891 O O . ILE A 1 228 ? 14.343 7.324 -18.597 1.00 86.12 228 ILE A O 1
ATOM 1895 N N . SER A 1 229 ? 12.668 7.001 -17.154 1.00 83.44 229 SER A N 1
ATOM 1896 C CA . SER A 1 229 ? 13.145 8.037 -16.231 1.00 83.44 229 SER A CA 1
ATOM 1897 C C . SER A 1 229 ? 14.514 7.673 -15.656 1.00 83.44 229 SER A C 1
ATOM 1899 O O . SER A 1 229 ? 14.683 6.570 -15.133 1.00 83.44 229 SER A O 1
ATOM 1901 N N . GLY A 1 230 ? 15.456 8.613 -15.736 1.00 84.06 230 GLY A N 1
ATOM 1902 C CA . GLY A 1 230 ? 16.794 8.483 -15.164 1.00 84.06 230 GLY A CA 1
ATOM 1903 C C . GLY A 1 230 ? 16.807 8.460 -13.628 1.00 84.06 230 GLY A C 1
ATOM 1904 O O . GLY A 1 230 ? 15.904 9.023 -13.011 1.00 84.06 230 GLY A O 1
ATOM 1905 N N . SER A 1 231 ? 17.827 7.840 -13.023 1.00 83.81 231 SER A N 1
ATOM 1906 C CA . SER A 1 231 ? 17.941 7.619 -11.568 1.00 83.81 231 SER A CA 1
ATOM 1907 C C . SER A 1 231 ? 18.693 8.705 -10.780 1.00 83.81 231 SER A C 1
ATOM 1909 O O . SER A 1 231 ? 18.516 8.796 -9.566 1.00 83.81 231 SER A O 1
ATOM 1911 N N . LEU A 1 232 ? 19.507 9.550 -11.428 1.00 84.75 232 LEU A N 1
ATOM 1912 C CA . LEU A 1 232 ? 20.382 10.528 -10.746 1.00 84.75 232 LEU A CA 1
ATOM 1913 C C . LEU A 1 232 ? 19.623 11.508 -9.836 1.00 84.75 232 LEU A C 1
ATOM 1915 O O . LEU A 1 232 ? 20.137 11.948 -8.812 1.00 84.75 232 LEU A O 1
ATOM 1919 N N . PHE A 1 233 ? 18.396 11.866 -10.214 1.00 82.12 233 PHE A N 1
ATOM 1920 C CA . PHE A 1 233 ? 17.578 12.841 -9.488 1.00 82.12 233 PHE A CA 1
ATOM 1921 C C . PHE A 1 233 ? 16.493 12.188 -8.629 1.00 82.12 233 PHE A C 1
ATOM 1923 O O . PHE A 1 233 ? 15.583 12.877 -8.159 1.00 82.12 233 PHE A O 1
ATOM 1930 N N . ASP A 1 234 ? 16.572 10.873 -8.418 1.00 85.75 234 ASP A N 1
ATOM 1931 C CA . ASP A 1 234 ? 15.624 10.185 -7.557 1.00 85.75 234 ASP A CA 1
ATOM 1932 C C . ASP A 1 234 ? 15.797 10.648 -6.114 1.00 85.75 234 ASP A C 1
ATOM 1934 O O . ASP A 1 234 ? 16.867 10.548 -5.507 1.00 85.75 234 ASP A O 1
ATOM 1938 N N . ALA A 1 235 ? 14.701 11.136 -5.541 1.00 89.19 235 ALA A N 1
ATOM 1939 C CA . ALA A 1 235 ? 14.684 11.547 -4.153 1.00 89.19 235 ALA A CA 1
ATOM 1940 C C . ALA A 1 235 ? 15.012 10.359 -3.231 1.00 89.19 235 ALA A C 1
ATOM 1942 O O . ALA A 1 235 ? 14.659 9.211 -3.522 1.00 89.19 235 ALA A O 1
ATOM 1943 N N . LYS A 1 236 ? 15.664 10.641 -2.100 1.00 92.00 236 LYS A N 1
ATOM 1944 C CA . LYS A 1 236 ? 16.119 9.641 -1.123 1.00 92.00 236 LYS A CA 1
ATOM 1945 C C . LYS A 1 236 ? 15.491 9.869 0.253 1.00 92.00 236 LYS A C 1
ATOM 1947 O O . LYS A 1 236 ? 14.983 10.952 0.551 1.00 92.00 236 LYS A O 1
ATOM 1952 N N . ASP A 1 237 ? 15.549 8.842 1.094 1.00 93.50 237 ASP A N 1
ATOM 1953 C CA . ASP A 1 237 ? 15.081 8.862 2.484 1.00 93.50 237 ASP A CA 1
ATOM 1954 C C . ASP A 1 237 ? 13.629 9.375 2.603 1.00 93.50 237 ASP A C 1
ATOM 1956 O O . ASP A 1 237 ? 12.751 8.991 1.832 1.00 93.50 237 ASP A O 1
ATOM 1960 N N . LEU A 1 238 ? 13.361 10.282 3.549 1.00 92.44 238 LEU A N 1
ATOM 1961 C CA . LEU A 1 238 ? 12.038 10.867 3.800 1.00 92.44 238 LEU A CA 1
ATOM 1962 C C . LEU A 1 238 ? 11.503 11.733 2.644 1.00 92.44 238 LEU A C 1
ATOM 1964 O O . LEU A 1 238 ? 10.346 12.147 2.679 1.00 92.44 238 LEU A O 1
ATOM 1968 N N . TYR A 1 239 ? 12.325 12.006 1.628 1.00 90.56 239 TYR A N 1
ATOM 1969 C CA . TYR A 1 239 ? 11.908 12.687 0.405 1.00 90.56 239 TYR A CA 1
ATOM 1970 C C . TYR A 1 239 ? 11.501 11.712 -0.701 1.00 90.56 239 TYR A C 1
ATOM 1972 O O . TYR A 1 239 ? 11.166 12.177 -1.783 1.00 90.56 239 TYR A O 1
ATOM 1980 N N . ASN A 1 240 ? 11.518 10.392 -0.463 1.00 91.31 240 ASN A N 1
ATOM 1981 C CA . ASN A 1 240 ? 11.095 9.354 -1.408 1.00 91.31 240 ASN A CA 1
ATOM 1982 C C . ASN A 1 240 ? 9.754 8.715 -0.991 1.00 91.31 240 ASN A C 1
ATOM 1984 O O . ASN A 1 240 ? 9.602 8.249 0.138 1.00 91.31 240 ASN A O 1
ATOM 1988 N N . GLN A 1 241 ? 8.773 8.650 -1.902 1.00 89.69 241 GLN A N 1
ATOM 1989 C CA . GLN A 1 241 ? 7.411 8.182 -1.577 1.00 89.69 241 GLN A CA 1
ATOM 1990 C C . GLN A 1 241 ? 7.398 6.731 -1.120 1.00 89.69 241 GLN A C 1
ATOM 1992 O O . GLN A 1 241 ? 6.756 6.387 -0.129 1.00 89.69 241 GLN A O 1
ATOM 1997 N N . ILE A 1 242 ? 8.131 5.879 -1.832 1.00 93.62 242 ILE A N 1
ATOM 1998 C CA . ILE A 1 242 ? 8.161 4.448 -1.559 1.00 93.62 242 ILE A CA 1
ATOM 1999 C C . ILE A 1 242 ? 8.916 4.175 -0.252 1.00 93.62 242 ILE A C 1
ATOM 2001 O O . ILE A 1 242 ? 8.508 3.293 0.507 1.00 93.62 242 ILE A O 1
ATOM 2005 N N . TYR A 1 243 ? 9.951 4.965 0.067 1.00 95.44 243 TYR A N 1
ATOM 2006 C CA . TYR A 1 243 ? 10.603 4.917 1.379 1.00 95.44 243 TYR A CA 1
ATOM 2007 C C . TYR A 1 243 ? 9.596 5.207 2.493 1.00 95.44 243 TYR A C 1
ATOM 2009 O O . TYR A 1 243 ? 9.445 4.399 3.410 1.00 95.44 243 TYR A O 1
ATOM 2017 N N . CYS A 1 244 ? 8.861 6.319 2.392 1.00 94.25 244 CYS A N 1
ATOM 2018 C CA . CYS A 1 244 ? 7.893 6.702 3.413 1.00 94.25 244 CYS A CA 1
ATOM 2019 C C . CYS A 1 244 ? 6.780 5.658 3.557 1.00 94.25 244 CYS A C 1
ATOM 2021 O O . CYS A 1 244 ? 6.499 5.224 4.670 1.00 94.25 244 CYS A O 1
ATOM 2023 N N . LEU A 1 245 ? 6.205 5.181 2.449 1.00 94.56 245 LEU A N 1
ATOM 2024 C CA . LEU A 1 245 ? 5.190 4.123 2.460 1.00 94.56 245 LEU A CA 1
ATOM 2025 C C . LEU A 1 245 ? 5.705 2.820 3.089 1.00 94.56 245 LEU A C 1
ATOM 2027 O O . LEU A 1 245 ? 4.991 2.184 3.865 1.00 94.56 245 LEU A O 1
ATOM 2031 N N . SER A 1 246 ? 6.951 2.438 2.805 1.00 97.38 246 SER A N 1
ATOM 2032 C CA . SER A 1 246 ? 7.585 1.263 3.415 1.00 97.38 246 SER A CA 1
ATOM 2033 C C . SER A 1 246 ? 7.799 1.453 4.915 1.00 97.38 246 SER A C 1
ATOM 2035 O O . SER A 1 246 ? 7.532 0.537 5.688 1.00 97.38 246 SER A O 1
ATOM 2037 N N . THR A 1 247 ? 8.223 2.643 5.351 1.00 97.44 247 THR A N 1
ATOM 2038 C CA . THR A 1 247 ? 8.341 2.991 6.775 1.00 97.44 247 THR A CA 1
ATOM 2039 C C . THR A 1 247 ? 6.984 2.916 7.481 1.00 97.44 247 THR A C 1
ATOM 2041 O O . THR A 1 247 ? 6.913 2.357 8.575 1.00 97.44 247 THR A O 1
ATOM 2044 N N . LEU A 1 248 ? 5.906 3.412 6.857 1.00 95.88 248 LEU A N 1
ATOM 2045 C CA . LEU A 1 248 ? 4.546 3.367 7.410 1.00 95.88 248 LEU A CA 1
ATOM 2046 C C . LEU A 1 248 ? 4.015 1.932 7.546 1.00 95.88 248 LEU A C 1
ATOM 2048 O O . LEU A 1 248 ? 3.489 1.568 8.596 1.00 95.88 248 LEU A O 1
ATOM 2052 N N . ASN A 1 249 ? 4.197 1.086 6.532 1.00 96.50 249 ASN A N 1
ATOM 2053 C CA . ASN A 1 249 ? 3.794 -0.318 6.634 1.00 96.50 249 ASN A CA 1
ATOM 2054 C C . ASN A 1 249 ? 4.641 -1.081 7.661 1.00 96.50 249 ASN A C 1
ATOM 2056 O O . ASN A 1 249 ? 4.117 -1.877 8.442 1.00 96.50 249 ASN A O 1
ATOM 2060 N N . LEU A 1 250 ? 5.943 -0.797 7.721 1.00 97.50 250 LEU A N 1
ATOM 2061 C CA . LEU A 1 250 ? 6.843 -1.447 8.662 1.00 97.50 250 LEU A CA 1
ATOM 2062 C C . LEU A 1 250 ? 6.528 -1.076 10.119 1.00 97.50 250 LEU A C 1
ATOM 2064 O O . LEU A 1 250 ? 6.509 -1.968 10.963 1.00 97.50 250 LEU A O 1
ATOM 2068 N N . ILE A 1 251 ? 6.229 0.193 10.439 1.00 96.44 251 ILE A N 1
ATOM 2069 C CA . ILE A 1 251 ? 5.866 0.571 11.819 1.00 96.44 251 ILE A CA 1
ATOM 2070 C C . ILE A 1 251 ? 4.576 -0.113 12.277 1.00 96.44 251 ILE A C 1
ATOM 2072 O O . ILE A 1 251 ? 4.476 -0.466 13.452 1.00 96.44 251 ILE A O 1
ATOM 2076 N N . ILE A 1 252 ? 3.619 -0.352 11.373 1.00 94.69 252 ILE A N 1
ATOM 2077 C CA . ILE A 1 252 ? 2.392 -1.098 11.685 1.00 94.69 252 ILE A CA 1
ATOM 2078 C C . ILE A 1 252 ? 2.750 -2.528 12.103 1.00 94.69 252 ILE A C 1
ATOM 2080 O O . ILE A 1 252 ? 2.345 -2.965 13.181 1.00 94.69 252 ILE A O 1
ATOM 2084 N N . ILE A 1 253 ? 3.564 -3.227 11.301 1.00 96.06 253 ILE A N 1
ATOM 2085 C CA . ILE A 1 253 ? 3.993 -4.603 11.601 1.00 96.06 253 ILE A CA 1
ATOM 2086 C C . ILE A 1 253 ? 4.776 -4.652 12.918 1.00 96.06 253 ILE A C 1
ATOM 2088 O O . ILE A 1 253 ? 4.458 -5.439 13.806 1.00 96.06 253 ILE A O 1
ATOM 2092 N N . ILE A 1 254 ? 5.767 -3.776 13.082 1.00 96.81 254 ILE A N 1
ATOM 2093 C CA . ILE A 1 254 ? 6.622 -3.744 14.273 1.00 96.81 254 ILE A CA 1
ATOM 2094 C C . ILE A 1 254 ? 5.828 -3.391 15.536 1.00 96.81 254 ILE A C 1
ATOM 2096 O O . ILE A 1 254 ? 6.097 -3.939 16.604 1.00 96.81 254 ILE A O 1
ATOM 2100 N N . SER A 1 255 ? 4.820 -2.523 15.440 1.00 94.12 255 SER A N 1
ATOM 2101 C CA . SER A 1 255 ? 3.951 -2.207 16.581 1.00 94.12 255 SER A CA 1
ATOM 2102 C C . SER A 1 255 ? 3.072 -3.395 16.971 1.00 94.12 255 SER A C 1
ATOM 2104 O O . SER A 1 255 ? 2.922 -3.673 18.161 1.00 94.12 255 SER A O 1
ATOM 2106 N N . TYR A 1 256 ? 2.552 -4.137 15.989 1.00 93.38 256 TYR A N 1
ATOM 2107 C CA . TYR A 1 256 ? 1.822 -5.381 16.234 1.00 93.38 256 TYR A CA 1
ATOM 2108 C C . TYR A 1 256 ? 2.707 -6.448 16.902 1.00 93.38 256 TYR A C 1
ATOM 2110 O O . TYR A 1 256 ? 2.304 -7.062 17.895 1.00 93.38 256 TYR A O 1
ATOM 2118 N N . GLU A 1 257 ? 3.937 -6.636 16.418 1.00 94.12 257 GLU A N 1
ATOM 2119 C CA . GLU A 1 257 ? 4.899 -7.575 17.007 1.00 94.12 257 GLU A CA 1
ATOM 2120 C C . GLU A 1 257 ? 5.284 -7.178 18.435 1.00 94.12 257 GLU A C 1
ATOM 2122 O O . GLU A 1 257 ? 5.291 -8.028 19.329 1.00 94.12 257 GLU A O 1
ATOM 2127 N N . ALA A 1 258 ? 5.532 -5.886 18.678 1.00 93.75 258 ALA A N 1
ATOM 2128 C CA . ALA A 1 258 ? 5.816 -5.364 20.012 1.00 93.75 258 ALA A CA 1
ATOM 2129 C C . ALA A 1 258 ? 4.669 -5.682 20.977 1.00 93.75 258 ALA A C 1
ATOM 2131 O O . ALA A 1 258 ? 4.897 -6.204 22.068 1.00 93.75 258 ALA A O 1
ATOM 2132 N N . GLN A 1 259 ? 3.427 -5.429 20.561 1.00 91.88 259 GLN A N 1
ATOM 2133 C CA . GLN A 1 259 ? 2.259 -5.695 21.391 1.00 91.88 259 GLN A CA 1
ATOM 2134 C C . GLN A 1 259 ? 2.067 -7.195 21.653 1.00 91.88 259 GLN A C 1
ATOM 2136 O O . GLN A 1 259 ? 1.774 -7.604 22.779 1.00 91.88 259 GLN A O 1
ATOM 2141 N N . THR A 1 260 ? 2.289 -8.034 20.642 1.00 91.88 260 THR A N 1
ATOM 2142 C CA . THR A 1 260 ? 2.213 -9.495 20.774 1.00 91.88 260 THR A CA 1
ATOM 2143 C C . THR A 1 260 ? 3.258 -10.019 21.759 1.00 91.88 260 THR A C 1
ATOM 2145 O O . THR A 1 260 ? 2.930 -10.792 22.661 1.00 91.88 260 THR A O 1
ATOM 2148 N N . MET A 1 261 ? 4.503 -9.551 21.653 1.00 92.62 261 MET A N 1
ATOM 2149 C CA . MET A 1 261 ? 5.580 -9.924 22.572 1.00 92.62 261 MET A CA 1
ATOM 2150 C C . MET A 1 261 ? 5.334 -9.417 23.995 1.00 92.62 261 MET A C 1
ATOM 2152 O O . MET A 1 261 ? 5.529 -10.164 24.952 1.00 92.62 261 MET A O 1
ATOM 2156 N N . LYS A 1 262 ? 4.825 -8.190 24.152 1.00 92.56 262 LYS A N 1
ATOM 2157 C CA . LYS A 1 262 ? 4.418 -7.633 25.451 1.00 92.56 262 LYS A CA 1
ATOM 2158 C C . LYS A 1 262 ? 3.347 -8.494 26.127 1.00 92.56 262 LYS A C 1
ATOM 2160 O O . LYS A 1 262 ? 3.449 -8.754 27.324 1.00 92.56 262 LYS A O 1
ATOM 2165 N N . ASN A 1 263 ? 2.363 -8.977 25.366 1.00 91.44 263 ASN A N 1
ATOM 2166 C CA . ASN A 1 263 ? 1.323 -9.880 25.871 1.00 91.44 263 ASN A CA 1
ATOM 2167 C C . ASN A 1 263 ? 1.878 -11.259 26.259 1.00 91.44 263 ASN A C 1
ATOM 2169 O O . ASN A 1 263 ? 1.478 -11.818 27.276 1.00 91.44 263 ASN A O 1
ATOM 2173 N N . ARG A 1 264 ? 2.827 -11.805 25.487 1.00 91.31 264 ARG A N 1
ATOM 2174 C CA . ARG A 1 264 ? 3.518 -13.054 25.853 1.00 91.31 264 ARG A CA 1
ATOM 2175 C C . ARG A 1 264 ? 4.316 -12.880 27.147 1.00 91.31 264 ARG A C 1
ATOM 2177 O O . ARG A 1 264 ? 4.195 -13.698 28.052 1.00 91.31 264 ARG A O 1
ATOM 2184 N N . LEU A 1 265 ? 5.063 -11.782 27.278 1.00 90.88 265 LEU A N 1
ATOM 2185 C CA . LEU A 1 265 ? 5.807 -11.440 28.495 1.00 90.88 265 LEU A CA 1
ATOM 2186 C C . LEU A 1 265 ? 4.898 -11.286 29.718 1.00 90.88 265 LEU A C 1
ATOM 2188 O O . LEU A 1 265 ? 5.252 -11.755 30.798 1.00 90.88 265 LEU A O 1
ATOM 2192 N N . SER A 1 266 ? 3.746 -10.622 29.580 1.00 90.06 266 SER A N 1
ATOM 2193 C CA . SER A 1 266 ? 2.802 -10.461 30.692 1.00 90.06 266 SER A CA 1
ATOM 2194 C C . SER A 1 266 ? 2.159 -11.789 31.088 1.00 90.06 266 SER A C 1
ATOM 2196 O O . SER A 1 266 ? 2.042 -12.064 32.280 1.00 90.06 266 SER A O 1
ATOM 2198 N N . PHE A 1 267 ? 1.828 -12.642 30.116 1.00 88.88 267 PHE A N 1
ATOM 2199 C CA . PHE A 1 267 ? 1.353 -13.997 30.375 1.00 88.88 267 PHE A CA 1
ATOM 2200 C C . PHE A 1 267 ? 2.385 -14.808 31.167 1.00 88.88 267 PHE A C 1
ATOM 2202 O O . PHE A 1 267 ? 2.048 -15.308 32.236 1.00 88.88 267 PHE A O 1
ATOM 2209 N N . PHE A 1 268 ? 3.648 -14.836 30.723 1.00 86.75 268 PHE A N 1
ATOM 2210 C CA . PHE A 1 268 ? 4.733 -15.504 31.451 1.00 86.75 268 PHE A CA 1
ATOM 2211 C C . PHE A 1 268 ? 4.904 -14.963 32.872 1.00 86.75 268 PHE A C 1
ATOM 2213 O O . PHE A 1 268 ? 5.046 -15.738 33.810 1.00 86.75 268 PHE A O 1
ATOM 2220 N N . LYS A 1 269 ? 4.847 -13.640 33.065 1.00 86.25 269 LYS A N 1
ATOM 2221 C CA . LYS A 1 269 ? 4.923 -13.040 34.408 1.00 86.25 269 LYS A CA 1
ATOM 2222 C C . LYS A 1 269 ? 3.786 -13.501 35.318 1.00 86.25 269 LYS A C 1
ATOM 2224 O O . LYS A 1 269 ? 4.024 -13.688 36.505 1.00 86.25 269 LYS A O 1
ATOM 2229 N N . ASN A 1 270 ? 2.585 -13.689 34.777 1.00 87.50 270 ASN A N 1
ATOM 2230 C CA . ASN A 1 270 ? 1.427 -14.135 35.547 1.00 87.50 270 ASN A CA 1
ATOM 2231 C C . ASN A 1 270 ? 1.478 -15.642 35.843 1.00 87.50 270 ASN A C 1
ATOM 2233 O O . ASN A 1 270 ? 1.123 -16.050 36.944 1.00 87.50 270 ASN A O 1
ATOM 2237 N N . THR A 1 271 ? 1.951 -16.470 34.905 1.00 85.19 271 THR A N 1
ATOM 2238 C CA . THR A 1 271 ? 2.080 -17.924 35.107 1.00 85.19 271 THR A CA 1
ATOM 2239 C C . THR A 1 271 ? 3.279 -18.299 35.974 1.00 85.19 271 THR A C 1
ATOM 2241 O O . THR A 1 271 ? 3.198 -19.239 36.753 1.00 85.19 271 THR A O 1
ATOM 2244 N N . SER A 1 272 ? 4.385 -17.558 35.892 1.00 72.56 272 SER A N 1
ATOM 2245 C CA . SER A 1 272 ? 5.605 -17.840 36.659 1.00 72.56 272 SER A CA 1
ATOM 2246 C C . SER A 1 272 ? 5.554 -17.330 38.103 1.00 72.56 272 SER A C 1
ATOM 2248 O O . SER A 1 272 ? 6.493 -17.553 38.856 1.00 72.56 272 SER A O 1
ATOM 2250 N N . GLN A 1 273 ? 4.463 -16.709 38.565 1.00 62.47 273 GLN A N 1
ATOM 2251 C CA . GLN A 1 273 ? 4.302 -16.440 40.004 1.00 62.47 273 GLN A CA 1
ATOM 2252 C C . GLN A 1 273 ? 4.274 -17.730 40.849 1.00 62.47 273 GLN A C 1
ATOM 2254 O O . GLN A 1 273 ? 4.535 -17.670 42.047 1.00 62.47 273 GLN A O 1
ATOM 2259 N N . SER A 1 274 ? 4.046 -18.899 40.235 1.00 59.44 274 SER A N 1
ATOM 2260 C CA . SER A 1 274 ? 4.175 -20.215 40.880 1.00 59.44 274 SER A CA 1
ATOM 2261 C C . SER A 1 274 ? 5.543 -20.893 40.707 1.00 59.44 274 SER A C 1
ATOM 2263 O O . SER A 1 274 ? 5.810 -21.885 41.380 1.00 59.44 274 SER A O 1
ATOM 2265 N N . SER A 1 275 ? 6.420 -20.395 39.832 1.00 58.28 275 SER A N 1
ATOM 2266 C CA . SER A 1 275 ? 7.735 -20.987 39.551 1.00 58.28 275 SER A CA 1
ATOM 2267 C C . SER A 1 275 ? 8.782 -19.885 39.413 1.00 58.28 275 SER A C 1
ATOM 2269 O O . SER A 1 275 ? 8.728 -19.098 38.476 1.00 58.28 275 SER A O 1
ATOM 2271 N N . SER A 1 276 ? 9.771 -19.849 40.306 1.00 72.69 276 SER A N 1
ATOM 2272 C CA . SER A 1 276 ? 10.840 -18.834 40.400 1.00 72.69 276 SER A CA 1
ATOM 2273 C C . SER A 1 276 ? 11.763 -18.698 39.171 1.00 72.69 276 SER A C 1
ATOM 2275 O O . SER A 1 276 ? 12.805 -18.047 39.247 1.00 72.69 276 SER A O 1
ATOM 2277 N N . SER A 1 277 ? 11.413 -19.294 38.033 1.00 75.06 277 SER A N 1
ATOM 2278 C CA . SER A 1 277 ? 12.161 -19.208 36.786 1.00 75.06 277 SER A CA 1
ATOM 2279 C C . SER A 1 277 ? 11.972 -17.836 36.116 1.00 75.06 277 SER A C 1
ATOM 2281 O O . SER A 1 277 ? 10.829 -17.459 35.822 1.00 75.06 277 SER A O 1
ATOM 2283 N N . PRO A 1 278 ? 13.057 -17.098 35.822 1.00 77.94 278 PRO A N 1
ATOM 2284 C CA . PRO A 1 278 ? 12.983 -15.871 35.035 1.00 77.94 278 PRO A CA 1
ATOM 2285 C C . PRO A 1 278 ? 12.462 -16.154 33.612 1.00 77.94 278 PRO A C 1
ATOM 2287 O O . PRO A 1 278 ? 12.595 -17.278 33.121 1.00 77.94 278 PRO A O 1
ATOM 2290 N N . PRO A 1 279 ? 11.869 -15.154 32.930 1.00 80.00 279 PRO A N 1
ATOM 2291 C CA . PRO A 1 279 ? 11.490 -15.293 31.527 1.00 80.00 279 PRO A CA 1
ATOM 2292 C C . PRO A 1 279 ? 12.716 -15.636 30.658 1.00 80.00 279 PRO A C 1
ATOM 2294 O O . PRO A 1 279 ? 13.826 -15.201 30.981 1.00 80.00 279 PRO A O 1
ATOM 2297 N N . PRO A 1 280 ? 12.533 -16.365 29.542 1.00 85.88 280 PRO A N 1
ATOM 2298 C CA . PRO A 1 280 ? 13.630 -16.714 28.644 1.00 85.88 280 PRO A CA 1
ATOM 2299 C C . PRO A 1 280 ? 14.377 -15.466 28.160 1.00 85.88 280 PRO A C 1
ATOM 2301 O O . PRO A 1 280 ? 13.757 -14.515 27.672 1.00 85.88 280 PRO A O 1
ATOM 2304 N N . HIS A 1 281 ? 15.706 -15.478 28.280 1.00 88.94 281 HIS A N 1
ATOM 2305 C CA . HIS A 1 281 ? 16.569 -14.358 27.895 1.00 88.94 281 HIS A CA 1
ATOM 2306 C C . HIS A 1 281 ? 16.358 -13.946 26.427 1.00 88.94 281 HIS A C 1
ATOM 2308 O O . HIS A 1 281 ? 16.269 -12.756 26.119 1.00 88.94 281 HIS A O 1
ATOM 2314 N N . ASP A 1 282 ? 16.171 -14.919 25.534 1.00 90.88 282 ASP A N 1
ATOM 2315 C CA . ASP A 1 282 ? 15.965 -14.675 24.102 1.00 90.88 282 ASP A CA 1
ATOM 2316 C C . ASP A 1 282 ? 14.679 -13.900 23.819 1.00 90.88 282 ASP A C 1
ATOM 2318 O O . ASP A 1 282 ? 14.635 -13.046 22.934 1.00 90.88 282 ASP A O 1
ATOM 2322 N N . LEU A 1 283 ? 13.635 -14.131 24.618 1.00 90.12 283 LEU A N 1
ATOM 2323 C CA . LEU A 1 283 ? 12.358 -13.445 24.465 1.00 90.12 283 LEU A CA 1
ATOM 2324 C C . LEU A 1 283 ? 12.476 -11.966 24.862 1.00 90.12 283 LEU A C 1
ATOM 2326 O O . LEU A 1 283 ? 11.932 -11.103 24.170 1.00 90.12 283 LEU A O 1
ATOM 2330 N N . ILE A 1 284 ? 13.234 -11.664 25.923 1.00 92.44 284 ILE A N 1
ATOM 2331 C CA . ILE A 1 284 ? 13.549 -10.282 26.315 1.00 92.44 284 ILE A CA 1
ATOM 2332 C C . ILE A 1 284 ? 14.405 -9.610 25.238 1.00 92.44 284 ILE A C 1
ATOM 2334 O O . ILE A 1 284 ? 14.037 -8.539 24.759 1.00 92.44 284 ILE A O 1
ATOM 2338 N N . SER A 1 285 ? 15.494 -10.255 24.809 1.00 94.25 285 SER A N 1
ATOM 2339 C CA . SER A 1 285 ? 16.396 -9.702 23.791 1.00 94.25 285 SER A CA 1
ATOM 2340 C C . SER A 1 285 ? 15.664 -9.404 22.478 1.00 94.25 285 SER A C 1
ATOM 2342 O O . S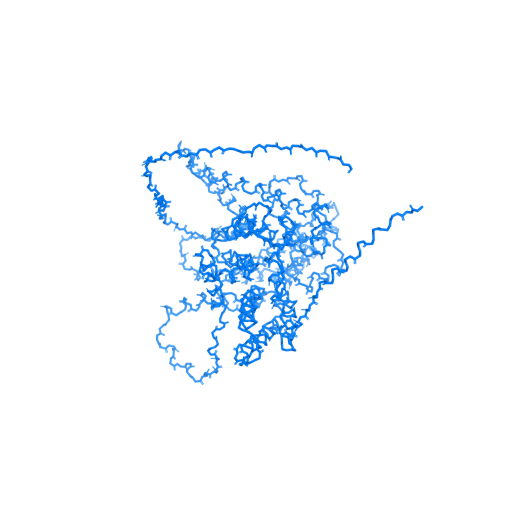ER A 1 285 ? 15.839 -8.341 21.878 1.00 94.25 285 SER A O 1
ATOM 2344 N N . ASN A 1 286 ? 14.780 -10.304 22.041 1.00 93.94 286 ASN A N 1
ATOM 2345 C CA . ASN A 1 286 ? 13.972 -10.095 20.843 1.00 93.94 286 ASN A CA 1
ATOM 2346 C C . ASN A 1 286 ? 12.979 -8.941 21.010 1.00 93.94 286 ASN A C 1
ATOM 2348 O O . ASN A 1 286 ? 12.826 -8.129 20.096 1.00 93.94 286 ASN A O 1
ATOM 2352 N N . TYR A 1 287 ? 12.343 -8.816 22.176 1.00 95.19 287 TYR A N 1
ATOM 2353 C CA . TYR A 1 287 ? 11.459 -7.688 22.461 1.00 95.19 287 TYR A CA 1
ATOM 2354 C C . TYR A 1 287 ? 12.209 -6.345 22.451 1.00 95.19 287 TYR A C 1
ATOM 2356 O O . TYR A 1 287 ? 11.724 -5.378 21.865 1.00 95.19 287 TYR A O 1
ATOM 2364 N N . GLU A 1 288 ? 13.421 -6.286 23.006 1.00 95.44 288 GLU A N 1
ATOM 2365 C CA . GLU A 1 288 ? 14.270 -5.088 22.974 1.00 95.44 288 GLU A CA 1
ATOM 2366 C C . GLU A 1 288 ? 14.666 -4.686 21.548 1.00 95.44 288 GLU A C 1
ATOM 2368 O O . GLU A 1 288 ? 14.596 -3.504 21.197 1.00 95.44 288 GLU A O 1
ATOM 2373 N N . LYS A 1 289 ? 15.008 -5.655 20.688 1.00 96.19 289 LYS A N 1
ATOM 2374 C CA . LYS A 1 289 ? 15.278 -5.405 19.260 1.00 96.19 289 LYS A CA 1
ATOM 2375 C C . LYS A 1 289 ? 14.056 -4.813 18.551 1.00 96.19 289 LYS A C 1
ATOM 2377 O O . LYS A 1 289 ? 14.191 -3.830 17.818 1.00 96.19 289 LYS A O 1
ATOM 2382 N N . ILE A 1 290 ? 12.867 -5.368 18.802 1.00 96.00 290 ILE A N 1
ATOM 2383 C CA . ILE A 1 290 ? 11.600 -4.875 18.239 1.00 96.00 290 ILE A CA 1
ATOM 2384 C C . ILE A 1 290 ? 11.332 -3.438 18.703 1.00 96.00 290 ILE A C 1
ATOM 2386 O O . ILE A 1 290 ? 11.030 -2.577 17.877 1.00 96.00 290 ILE A O 1
ATOM 2390 N N . LEU A 1 291 ? 11.492 -3.146 19.997 1.00 94.94 291 LEU A N 1
ATOM 2391 C CA . LEU A 1 291 ? 11.308 -1.796 20.537 1.00 94.94 291 LEU A CA 1
ATOM 2392 C C . LEU A 1 291 ? 12.323 -0.796 19.975 1.00 94.94 291 LEU A C 1
ATOM 2394 O O . LEU A 1 291 ? 11.958 0.334 19.652 1.00 94.94 291 LEU A O 1
ATOM 2398 N N . SER A 1 292 ? 13.584 -1.202 19.819 1.00 96.31 292 SER A N 1
ATOM 2399 C CA . SER A 1 292 ? 14.621 -0.367 19.208 1.00 96.31 292 SER A CA 1
ATOM 2400 C C . SER A 1 292 ? 14.228 0.048 17.787 1.00 96.31 292 SER A C 1
ATOM 2402 O O . SER A 1 292 ? 14.205 1.241 17.467 1.00 96.31 292 SER A O 1
ATOM 2404 N N . LEU A 1 293 ? 13.806 -0.915 16.961 1.00 95.75 293 LEU A N 1
ATOM 2405 C CA . LEU A 1 293 ? 13.332 -0.638 15.607 1.00 95.75 293 LEU A CA 1
ATOM 2406 C C . LEU A 1 293 ? 12.049 0.211 15.609 1.00 95.75 293 LEU A C 1
ATOM 2408 O O . LEU A 1 293 ? 11.969 1.189 14.864 1.00 95.75 293 LEU A O 1
ATOM 2412 N N . LYS A 1 294 ? 11.081 -0.087 16.489 1.00 95.06 294 LYS A N 1
ATOM 2413 C CA . LYS A 1 294 ? 9.848 0.705 16.663 1.00 95.06 294 LYS A CA 1
ATOM 2414 C C . LYS A 1 294 ? 10.163 2.169 16.958 1.00 95.06 294 LYS A C 1
ATOM 2416 O O . LYS A 1 294 ? 9.550 3.060 16.372 1.00 95.06 294 LYS A O 1
ATOM 2421 N N . ASN A 1 295 ? 11.140 2.424 17.826 1.00 93.44 295 ASN A N 1
ATOM 2422 C CA . ASN A 1 295 ? 11.553 3.768 18.217 1.00 93.44 295 ASN A CA 1
ATOM 2423 C C . ASN A 1 295 ? 12.209 4.529 17.060 1.00 93.44 295 ASN A C 1
ATOM 2425 O O . ASN A 1 295 ? 11.946 5.720 16.888 1.00 93.44 295 ASN A O 1
ATOM 2429 N N . ILE A 1 296 ? 13.041 3.862 16.255 1.00 95.06 296 ILE A N 1
ATOM 2430 C CA . ILE A 1 296 ? 13.640 4.458 15.052 1.00 95.06 296 ILE A CA 1
ATOM 2431 C C . ILE A 1 296 ? 12.540 4.857 14.064 1.00 95.06 296 ILE A C 1
ATOM 2433 O O . ILE A 1 296 ? 12.471 6.016 13.654 1.00 95.06 296 ILE A O 1
ATOM 2437 N N . LEU A 1 297 ? 11.638 3.927 13.746 1.00 95.94 297 LEU A N 1
ATOM 2438 C CA . LEU A 1 297 ? 10.550 4.154 12.795 1.00 95.94 297 LEU A CA 1
ATOM 2439 C C . LEU A 1 297 ? 9.577 5.230 13.286 1.00 95.94 297 LEU A C 1
ATOM 2441 O O . LEU A 1 297 ? 9.204 6.112 12.522 1.00 95.94 297 LEU A O 1
ATOM 2445 N N . THR A 1 298 ? 9.234 5.230 14.575 1.00 93.62 298 THR A N 1
ATOM 2446 C CA . THR A 1 298 ? 8.416 6.281 15.201 1.00 93.62 298 THR A CA 1
ATOM 2447 C C . THR A 1 298 ? 9.028 7.664 14.989 1.00 93.62 298 THR A C 1
ATOM 2449 O O . THR A 1 298 ? 8.338 8.585 14.557 1.00 93.62 298 THR A O 1
ATOM 2452 N N . ARG A 1 299 ? 10.337 7.820 15.235 1.00 92.38 299 ARG A N 1
ATOM 2453 C CA . ARG A 1 299 ? 11.026 9.099 15.006 1.00 92.38 299 ARG A CA 1
ATOM 2454 C C . ARG A 1 299 ? 10.982 9.520 13.540 1.00 92.38 299 ARG A C 1
ATOM 2456 O O . ARG A 1 299 ? 10.861 10.710 13.270 1.00 92.38 299 ARG A O 1
ATOM 2463 N N . GLU A 1 300 ? 11.096 8.583 12.602 1.00 94.25 300 GLU A N 1
ATOM 2464 C CA . GLU A 1 300 ? 10.980 8.880 11.170 1.00 94.25 300 GLU A CA 1
ATOM 2465 C C . GLU A 1 300 ? 9.569 9.326 10.788 1.00 94.25 300 GLU A C 1
ATOM 2467 O O . GLU A 1 300 ? 9.430 10.360 10.142 1.00 94.25 300 GLU A O 1
ATOM 2472 N N . VAL A 1 301 ? 8.531 8.620 11.241 1.00 92.75 301 VAL A N 1
ATOM 2473 C CA . VAL A 1 301 ? 7.130 8.988 10.975 1.00 92.75 301 VAL A CA 1
ATOM 2474 C C . VAL A 1 301 ? 6.802 10.371 11.542 1.00 92.75 301 VAL A C 1
ATOM 2476 O O . VAL A 1 301 ? 6.178 11.180 10.865 1.00 92.75 301 VAL A O 1
ATOM 2479 N N . ILE A 1 302 ? 7.295 10.697 12.739 1.00 90.00 302 ILE A N 1
ATOM 2480 C CA . ILE A 1 302 ? 7.149 12.044 13.312 1.00 90.00 302 ILE A CA 1
ATOM 2481 C C . ILE A 1 302 ? 7.926 13.080 12.489 1.00 90.00 302 ILE A C 1
ATOM 2483 O O . ILE A 1 302 ? 7.454 14.189 12.273 1.00 90.00 302 ILE A O 1
ATOM 2487 N N . LYS A 1 303 ? 9.115 12.752 11.972 1.00 91.06 303 LYS A N 1
ATOM 2488 C CA . LYS A 1 303 ? 9.835 13.670 11.073 1.00 91.06 303 LYS A CA 1
ATOM 2489 C C . LYS A 1 303 ? 9.056 13.945 9.783 1.00 91.06 303 LYS A C 1
ATOM 2491 O O . LYS A 1 303 ? 9.141 15.066 9.293 1.00 91.06 303 LYS A O 1
ATOM 2496 N N . MET A 1 304 ? 8.279 12.986 9.268 1.00 90.62 304 MET A N 1
ATOM 2497 C CA . MET A 1 304 ? 7.433 13.190 8.080 1.00 90.62 304 MET A CA 1
ATOM 2498 C C . MET A 1 304 ? 6.351 14.258 8.295 1.00 90.62 304 MET A C 1
ATOM 2500 O O . MET A 1 304 ? 5.884 14.842 7.320 1.00 90.62 304 MET A O 1
ATOM 2504 N N . THR A 1 305 ? 5.960 14.558 9.542 1.00 85.88 305 THR A N 1
ATOM 2505 C CA . THR A 1 305 ? 4.969 15.611 9.822 1.00 85.88 305 THR A CA 1
ATOM 2506 C C . THR A 1 305 ? 5.575 17.009 9.948 1.00 85.88 305 THR A C 1
ATOM 2508 O O . THR A 1 305 ? 4.829 17.993 9.968 1.00 85.88 305 THR A O 1
ATOM 2511 N N . LYS A 1 306 ? 6.908 17.132 10.010 1.00 86.31 306 LYS A N 1
ATOM 2512 C CA . LYS A 1 306 ? 7.579 18.425 10.186 1.00 86.31 306 LYS A CA 1
ATOM 2513 C C . LYS A 1 306 ? 7.438 19.302 8.939 1.00 86.31 306 LYS A C 1
ATOM 2515 O O . LYS A 1 306 ? 7.745 18.816 7.850 1.00 86.31 306 LYS A O 1
ATOM 2520 N N . PRO A 1 307 ? 7.101 20.599 9.076 1.00 83.25 307 PRO A N 1
ATOM 2521 C CA . PRO A 1 307 ? 6.942 21.512 7.939 1.00 83.25 307 PRO A CA 1
ATOM 2522 C C . PRO A 1 307 ? 8.148 21.550 6.993 1.00 83.25 307 PRO A C 1
ATOM 2524 O O . PRO A 1 307 ? 7.981 21.638 5.786 1.00 83.25 307 PRO A O 1
ATOM 2527 N N . GLU A 1 308 ? 9.368 21.427 7.522 1.00 83.31 308 GLU A N 1
ATOM 2528 C CA . GLU A 1 308 ? 10.612 21.420 6.734 1.00 83.31 308 GLU A CA 1
ATOM 2529 C C . GLU A 1 308 ? 10.686 20.239 5.760 1.00 83.31 308 GLU A C 1
ATOM 2531 O O . GLU A 1 308 ? 11.152 20.385 4.629 1.00 83.31 308 GLU A O 1
ATOM 2536 N N . ILE A 1 309 ? 10.241 19.065 6.219 1.00 80.88 309 ILE A N 1
ATOM 2537 C CA . ILE A 1 309 ? 10.155 17.865 5.393 1.00 80.88 309 ILE A CA 1
ATOM 2538 C C . ILE A 1 309 ? 8.954 17.994 4.475 1.00 80.88 309 ILE A C 1
ATOM 2540 O O . ILE A 1 309 ? 9.089 17.706 3.293 1.00 80.88 309 ILE A O 1
ATOM 2544 N N . LYS A 1 310 ? 7.810 18.484 4.959 1.00 77.62 310 LYS A N 1
ATOM 2545 C CA . LYS A 1 310 ? 6.615 18.633 4.125 1.00 77.62 310 LYS A CA 1
ATOM 2546 C C . LYS A 1 310 ? 6.819 19.575 2.934 1.00 77.62 310 LYS A C 1
ATOM 2548 O O . LYS A 1 310 ? 6.502 19.171 1.823 1.00 77.62 310 LYS A O 1
ATOM 2553 N N . ALA A 1 311 ? 7.480 20.715 3.141 1.00 74.31 311 ALA A N 1
ATOM 2554 C CA . ALA A 1 311 ? 7.785 21.711 2.105 1.00 74.31 311 ALA A CA 1
ATOM 2555 C C . ALA A 1 311 ? 8.733 21.222 1.010 1.00 74.31 311 ALA A C 1
ATOM 2557 O O . ALA A 1 311 ? 8.733 21.746 -0.102 1.00 74.31 311 ALA A O 1
ATOM 2558 N N . LYS A 1 312 ? 9.577 20.240 1.328 1.00 74.81 312 LYS A N 1
ATOM 2559 C CA . LYS A 1 312 ? 10.576 19.686 0.403 1.00 74.81 312 LYS A CA 1
ATOM 2560 C C . LYS A 1 312 ? 10.206 18.306 -0.126 1.00 74.81 312 LYS A C 1
ATOM 2562 O O . LYS A 1 312 ? 10.787 17.847 -1.103 1.00 74.81 312 LYS A O 1
ATOM 2567 N N . SER A 1 313 ? 9.286 17.626 0.541 1.00 62.88 313 SER A N 1
ATOM 2568 C CA . SER A 1 313 ? 8.745 16.345 0.115 1.00 62.88 313 SER A CA 1
ATOM 2569 C C . SER A 1 313 ? 7.436 16.562 -0.636 1.00 62.88 313 SER A C 1
ATOM 2571 O O . SER A 1 313 ? 6.846 17.635 -0.656 1.00 62.88 313 SER A O 1
ATOM 2573 N N . PHE A 1 314 ? 6.937 15.495 -1.234 1.00 65.19 314 PHE A N 1
ATOM 2574 C CA . PHE A 1 314 ? 5.599 15.438 -1.823 1.00 65.19 314 PHE A CA 1
ATOM 2575 C C . PHE A 1 314 ? 4.469 15.554 -0.783 1.00 65.19 314 PHE A C 1
ATOM 2577 O O . PHE A 1 314 ? 3.309 15.609 -1.184 1.00 65.19 314 PHE A O 1
ATOM 2584 N N . VAL A 1 315 ? 4.760 15.582 0.526 1.00 57.00 315 VAL A N 1
ATOM 2585 C CA . VAL A 1 315 ? 3.727 15.584 1.576 1.00 57.00 315 VAL A CA 1
ATOM 2586 C C . VAL A 1 315 ? 2.863 16.848 1.510 1.00 57.00 315 VAL A C 1
ATOM 2588 O O . VAL A 1 315 ? 1.652 16.726 1.644 1.00 57.00 315 VAL A O 1
ATOM 2591 N N . ASP A 1 316 ? 3.426 18.021 1.189 1.00 51.34 316 ASP A N 1
ATOM 2592 C CA . ASP A 1 316 ? 2.622 19.244 0.989 1.00 51.34 316 ASP A CA 1
ATOM 2593 C C . ASP A 1 316 ? 1.679 19.157 -0.226 1.00 51.34 316 ASP A C 1
ATOM 2595 O O . ASP A 1 316 ? 0.676 19.869 -0.299 1.00 51.34 316 ASP A O 1
ATOM 2599 N N . SER A 1 317 ? 1.977 18.275 -1.186 1.00 59.22 317 SER A N 1
ATOM 2600 C CA . SER A 1 317 ? 1.156 18.081 -2.387 1.00 59.22 317 SER A CA 1
ATOM 2601 C C . SER A 1 317 ? 0.107 16.973 -2.250 1.00 59.22 317 SER A C 1
ATOM 2603 O O . SER A 1 317 ? -0.855 16.958 -3.022 1.00 59.22 317 SER A O 1
ATOM 2605 N N . ASP A 1 318 ? 0.252 16.074 -1.268 1.00 78.06 318 ASP A N 1
ATOM 2606 C CA . ASP A 1 318 ? -0.628 14.918 -1.085 1.00 78.06 318 ASP A CA 1
ATOM 2607 C C . ASP A 1 318 ? -1.314 14.918 0.287 1.00 78.06 318 ASP A C 1
ATOM 2609 O O . ASP A 1 318 ? -0.931 14.251 1.249 1.00 78.06 318 ASP A O 1
ATOM 2613 N N . PHE A 1 319 ? -2.420 15.651 0.326 1.00 83.81 319 PHE A N 1
ATOM 2614 C CA . PHE A 1 319 ? -3.336 15.736 1.457 1.00 83.81 319 PHE A CA 1
ATOM 2615 C C . PHE A 1 319 ? -3.835 14.368 1.969 1.00 83.81 319 PHE A C 1
ATOM 2617 O O . PHE A 1 319 ? -4.104 14.215 3.160 1.00 83.81 319 PHE A O 1
ATOM 2624 N N . MET A 1 320 ? -3.956 13.350 1.105 1.00 86.50 320 MET A N 1
ATOM 2625 C CA . MET A 1 320 ? -4.392 12.012 1.532 1.00 86.50 320 MET A CA 1
ATOM 2626 C C . MET A 1 320 ? -3.299 11.307 2.333 1.00 86.50 320 MET A C 1
ATOM 2628 O O . MET A 1 320 ? -3.578 10.613 3.317 1.00 86.50 320 MET A O 1
ATOM 2632 N N . PHE A 1 321 ? -2.051 11.497 1.914 1.00 86.94 321 PHE A N 1
ATOM 2633 C CA . PHE A 1 321 ? -0.888 10.951 2.592 1.00 86.94 321 PHE A CA 1
ATOM 2634 C C . PHE A 1 321 ? -0.703 11.570 3.983 1.00 86.94 321 PHE A C 1
ATOM 2636 O O . PHE A 1 321 ? -0.476 10.844 4.951 1.00 86.94 321 PHE A O 1
ATOM 2643 N N . GLU A 1 322 ? -0.894 12.886 4.111 1.00 86.62 322 GLU A N 1
ATOM 2644 C CA . GLU A 1 322 ? -0.800 13.593 5.393 1.00 86.62 322 GLU A CA 1
ATOM 2645 C C . GLU A 1 322 ? -1.808 13.065 6.426 1.00 86.62 322 GLU A C 1
ATOM 2647 O O . GLU A 1 322 ? -1.425 12.704 7.541 1.00 86.62 322 GLU A O 1
ATOM 2652 N N . ILE A 1 323 ? -3.078 12.926 6.029 1.00 88.94 323 ILE A N 1
ATOM 2653 C CA . ILE A 1 323 ? -4.121 12.346 6.886 1.00 88.94 323 ILE A CA 1
ATOM 2654 C C . ILE A 1 323 ? -3.756 10.908 7.282 1.00 88.94 323 ILE A C 1
ATOM 2656 O O . ILE A 1 323 ? -3.948 10.504 8.428 1.00 88.94 323 ILE A O 1
ATOM 2660 N N . THR A 1 324 ? -3.213 10.122 6.349 1.00 89.75 324 THR A N 1
ATOM 2661 C CA . THR A 1 324 ? -2.813 8.731 6.618 1.00 89.75 324 THR A CA 1
ATOM 2662 C C . THR A 1 324 ? -1.709 8.658 7.677 1.00 89.75 324 THR A C 1
ATOM 2664 O O . THR A 1 324 ? -1.805 7.850 8.604 1.00 89.75 324 THR A O 1
ATOM 2667 N N . ILE A 1 325 ? -0.693 9.524 7.592 1.00 90.19 325 ILE A N 1
ATOM 2668 C CA . ILE A 1 325 ? 0.352 9.634 8.621 1.00 90.19 325 ILE A CA 1
ATOM 2669 C C . ILE A 1 325 ? -0.266 10.005 9.969 1.00 90.19 325 ILE A C 1
ATOM 2671 O O . ILE A 1 325 ? 0.061 9.395 10.986 1.00 90.19 325 ILE A O 1
ATOM 2675 N N . GLU A 1 326 ? -1.177 10.976 9.985 1.00 88.62 326 GLU A N 1
ATOM 2676 C CA . GLU A 1 326 ? -1.829 11.433 11.208 1.00 88.62 326 GLU A CA 1
ATOM 2677 C C . GLU A 1 326 ? -2.600 10.301 11.907 1.00 88.62 326 GLU A C 1
ATOM 2679 O O . GLU A 1 326 ? -2.460 10.118 13.120 1.00 88.62 326 GLU A O 1
ATOM 2684 N N . PHE A 1 327 ? -3.330 9.473 11.151 1.00 89.00 327 PHE A N 1
ATOM 2685 C CA . PHE A 1 327 ? -3.970 8.264 11.682 1.00 89.00 327 PHE A CA 1
ATOM 2686 C C . PHE A 1 327 ? -2.964 7.284 12.282 1.00 89.00 327 PHE A C 1
ATOM 2688 O O . PHE A 1 327 ? -3.185 6.777 13.384 1.00 89.00 327 PHE A O 1
ATOM 2695 N N . ILE A 1 328 ? -1.855 7.026 11.586 1.00 89.81 328 ILE A N 1
ATOM 2696 C CA . ILE A 1 328 ? -0.812 6.117 12.073 1.00 89.81 328 ILE A CA 1
ATOM 2697 C C . ILE A 1 328 ? -0.223 6.648 13.382 1.00 89.81 328 ILE A C 1
ATOM 2699 O O . ILE A 1 328 ? -0.109 5.900 14.352 1.00 89.81 328 ILE A O 1
ATOM 2703 N N . ILE A 1 329 ? 0.069 7.944 13.478 1.00 88.50 329 ILE A N 1
ATOM 2704 C CA . ILE A 1 329 ? 0.571 8.520 14.727 1.00 88.50 329 ILE A CA 1
ATOM 2705 C C . ILE A 1 329 ? -0.475 8.381 15.842 1.00 88.50 329 ILE A C 1
ATOM 2707 O O . ILE A 1 329 ? -0.160 7.904 16.936 1.00 88.50 329 ILE A O 1
ATOM 2711 N N . LYS A 1 330 ? -1.732 8.744 15.562 1.00 85.31 330 LYS A N 1
ATOM 2712 C CA . LYS A 1 330 ? -2.809 8.791 16.561 1.00 85.31 330 LYS A CA 1
ATOM 2713 C C . LYS A 1 330 ? -3.218 7.416 17.087 1.00 85.31 330 LYS A C 1
ATOM 2715 O O . LYS A 1 330 ? -3.613 7.326 18.246 1.00 85.31 330 LYS A O 1
ATOM 2720 N N . TYR A 1 331 ? -3.144 6.367 16.268 1.00 84.62 331 TYR A N 1
ATOM 2721 C CA . TYR A 1 331 ? -3.657 5.038 16.627 1.00 84.62 331 TYR A CA 1
ATOM 2722 C C . TYR A 1 331 ? -2.590 3.952 16.773 1.00 84.62 331 TYR A C 1
ATOM 2724 O O . TYR A 1 331 ? -2.825 2.999 17.507 1.00 84.62 331 TYR A O 1
ATOM 2732 N N . ILE A 1 332 ? -1.435 4.078 16.115 1.00 84.81 332 ILE A N 1
ATOM 2733 C CA . ILE A 1 332 ? -0.357 3.076 16.184 1.00 84.81 332 ILE A CA 1
ATOM 2734 C C . ILE A 1 332 ? 0.750 3.527 17.144 1.00 84.81 332 ILE A C 1
ATOM 2736 O O . ILE A 1 332 ? 1.245 2.732 17.938 1.00 84.81 332 ILE A O 1
ATOM 2740 N N . ILE A 1 333 ? 1.135 4.806 17.101 1.00 85.06 333 ILE A N 1
ATOM 2741 C CA . ILE A 1 333 ? 2.269 5.328 17.889 1.00 85.06 333 ILE A CA 1
ATOM 2742 C C . ILE A 1 333 ? 1.832 5.825 19.279 1.00 85.06 333 ILE A C 1
ATOM 2744 O O . ILE A 1 333 ? 2.615 5.783 20.228 1.00 85.06 333 ILE A O 1
ATOM 2748 N N . LYS A 1 334 ? 0.582 6.282 19.417 1.00 76.00 334 LYS A N 1
ATOM 2749 C CA . LYS A 1 334 ? 0.070 6.992 20.603 1.00 76.00 334 LYS A CA 1
ATOM 2750 C C . LYS A 1 334 ? 0.246 6.268 21.942 1.00 76.00 334 LYS A C 1
ATOM 2752 O O . LYS A 1 334 ? 0.378 6.959 22.948 1.00 76.00 334 LYS A O 1
ATOM 2757 N N . GLU A 1 335 ? 0.272 4.934 21.981 1.00 64.94 335 GLU A N 1
ATOM 2758 C CA . GLU A 1 335 ? 0.403 4.190 23.248 1.00 64.94 335 GLU A CA 1
ATOM 2759 C C . GLU A 1 335 ? 1.664 4.554 24.055 1.00 64.94 335 GLU A C 1
ATOM 2761 O O . GLU A 1 335 ? 1.648 4.414 25.276 1.00 64.94 335 GLU A O 1
ATOM 2766 N N . ASP A 1 336 ? 2.712 5.085 23.413 1.00 58.97 336 ASP A N 1
ATOM 2767 C CA . ASP A 1 336 ? 4.004 5.327 24.065 1.00 58.97 336 ASP A CA 1
ATOM 2768 C C . ASP A 1 336 ? 4.321 6.811 24.339 1.00 58.97 336 ASP A C 1
ATOM 2770 O O . ASP A 1 336 ? 5.305 7.103 25.016 1.00 58.97 336 ASP A O 1
ATOM 2774 N N . ASN A 1 337 ? 3.526 7.773 23.842 1.00 61.12 337 ASN A N 1
ATOM 2775 C CA . ASN A 1 337 ? 3.874 9.200 23.925 1.00 61.12 337 ASN A CA 1
ATOM 2776 C C . ASN A 1 337 ? 2.665 10.135 24.130 1.00 61.12 337 ASN A C 1
ATOM 2778 O O . ASN A 1 337 ? 2.088 10.661 23.176 1.00 61.12 337 ASN A O 1
ATOM 2782 N N . ASN A 1 338 ? 2.354 10.459 25.389 1.00 64.00 338 ASN A N 1
ATOM 2783 C CA . ASN A 1 338 ? 1.276 11.400 25.739 1.00 64.00 338 ASN A CA 1
ATOM 2784 C C . ASN A 1 338 ? 1.467 12.819 25.165 1.00 64.00 338 ASN A C 1
ATOM 2786 O O . ASN A 1 338 ? 0.481 13.517 24.920 1.00 64.00 338 ASN A O 1
ATOM 2790 N N . ASN A 1 339 ? 2.713 13.226 24.897 1.00 63.31 339 ASN A N 1
ATOM 2791 C CA . ASN A 1 339 ? 3.046 14.563 24.393 1.00 63.31 339 ASN A CA 1
ATOM 2792 C C . ASN A 1 339 ? 2.683 14.780 22.913 1.00 63.31 339 ASN A C 1
ATOM 2794 O O . ASN A 1 339 ? 2.557 15.926 22.490 1.00 63.31 339 ASN A O 1
ATOM 2798 N N . LEU A 1 340 ? 2.462 13.714 22.133 1.00 65.50 340 LEU A N 1
ATOM 2799 C CA . LEU A 1 340 ? 2.139 13.829 20.703 1.00 65.50 340 LEU A CA 1
ATOM 2800 C C . LEU A 1 340 ? 0.694 14.262 20.417 1.00 65.50 340 LEU A C 1
ATOM 2802 O O . LEU A 1 340 ? 0.387 14.667 19.299 1.00 65.50 340 LEU A O 1
ATOM 2806 N N . ASN A 1 341 ? -0.197 14.237 21.414 1.00 59.44 341 ASN A N 1
ATOM 2807 C CA . ASN A 1 341 ? -1.603 14.610 21.217 1.00 59.44 341 ASN A CA 1
ATOM 2808 C C . ASN A 1 341 ? -1.796 16.084 20.814 1.00 59.44 341 ASN A C 1
ATOM 2810 O O . ASN A 1 341 ? -2.814 16.409 20.215 1.00 59.44 341 ASN A O 1
ATOM 2814 N N . ASN A 1 342 ? -0.837 16.967 21.111 1.00 61.31 342 ASN A N 1
ATOM 2815 C CA . ASN A 1 342 ? -0.966 18.400 20.824 1.00 61.31 342 ASN A CA 1
ATOM 2816 C C . ASN A 1 342 ? -0.592 18.780 19.379 1.00 61.31 342 ASN A C 1
ATOM 2818 O O . ASN A 1 342 ? -0.955 19.870 18.930 1.00 61.31 342 ASN A O 1
ATOM 2822 N N . GLU A 1 343 ? 0.110 17.905 18.652 1.00 63.38 343 GLU A N 1
ATOM 2823 C CA . GLU A 1 343 ? 0.594 18.166 17.285 1.00 63.38 343 GLU A CA 1
ATOM 2824 C C . GLU A 1 343 ? -0.378 17.681 16.191 1.00 63.38 343 GLU A C 1
ATOM 2826 O O . GLU A 1 343 ? -0.236 18.036 15.024 1.00 63.38 343 GLU A O 1
ATOM 2831 N N . ILE A 1 344 ? -1.398 16.909 16.569 1.00 65.31 344 ILE A N 1
ATOM 2832 C CA . ILE A 1 344 ? -2.367 16.262 15.677 1.00 65.31 344 ILE A CA 1
ATOM 2833 C C . ILE A 1 344 ? -3.648 17.096 15.665 1.00 65.31 344 ILE A C 1
ATOM 2835 O O . ILE A 1 344 ? -4.430 17.039 16.613 1.00 65.31 344 ILE A O 1
ATOM 2839 N N . LYS A 1 345 ? -3.837 17.919 14.630 1.00 79.94 345 LYS A N 1
ATOM 2840 C CA . LYS A 1 345 ? -4.997 18.819 14.504 1.00 79.94 345 LYS A CA 1
ATOM 2841 C C . LYS A 1 345 ? -5.643 18.800 13.123 1.00 79.94 345 LYS A C 1
ATOM 2843 O O . LYS A 1 345 ? -6.626 19.508 12.927 1.00 79.94 345 LYS A O 1
ATOM 2848 N N . LEU A 1 346 ? -5.093 18.090 12.142 1.00 83.19 346 LEU A N 1
ATOM 2849 C CA . LEU A 1 346 ? -5.562 18.237 10.767 1.00 83.19 346 LEU A CA 1
ATOM 2850 C C . LEU A 1 346 ? -6.896 17.506 10.575 1.00 83.19 346 LEU A C 1
ATOM 2852 O O . LEU A 1 346 ? -7.826 18.130 10.067 1.00 83.19 346 LEU A O 1
ATOM 2856 N N . ILE A 1 347 ? -7.034 16.263 11.054 1.00 84.19 347 ILE A N 1
ATOM 2857 C CA . ILE A 1 347 ? -8.308 15.512 10.998 1.00 84.19 347 ILE A CA 1
ATOM 2858 C C . ILE A 1 347 ? -9.459 16.294 11.651 1.00 84.19 347 ILE A C 1
ATOM 2860 O O . ILE A 1 347 ? -10.562 16.339 11.105 1.00 84.19 347 ILE A O 1
ATOM 2864 N N . ASP A 1 348 ? -9.191 16.951 12.781 1.00 84.88 348 ASP A N 1
ATOM 2865 C CA . ASP A 1 348 ? -10.209 17.681 13.545 1.00 84.88 348 ASP A CA 1
ATOM 2866 C C . ASP A 1 348 ? -10.634 19.002 12.862 1.00 84.88 348 ASP A C 1
ATOM 2868 O O . ASP A 1 348 ? -11.688 19.549 13.177 1.00 84.88 348 ASP A O 1
ATOM 2872 N N . ASN A 1 349 ? -9.850 19.505 11.898 1.00 88.94 349 ASN A N 1
ATOM 2873 C CA . ASN A 1 349 ? -10.076 20.783 11.207 1.00 88.94 349 ASN A CA 1
ATOM 2874 C C . ASN A 1 349 ? -10.478 20.629 9.728 1.00 88.94 349 ASN A C 1
ATOM 2876 O O . ASN A 1 349 ? -10.419 21.595 8.961 1.00 88.94 349 ASN A O 1
ATOM 2880 N N . LEU A 1 350 ? -10.876 19.429 9.298 1.00 90.88 350 LEU A N 1
ATOM 2881 C CA . LEU A 1 350 ? -11.273 19.192 7.911 1.00 90.88 350 LEU A CA 1
ATOM 2882 C C . LEU A 1 350 ? -12.594 19.890 7.565 1.00 90.88 350 LEU A C 1
ATOM 2884 O O . LEU A 1 350 ? -13.619 19.679 8.211 1.00 90.88 350 LEU A O 1
ATOM 2888 N N . ASN A 1 351 ? -12.593 20.677 6.488 1.00 92.31 351 ASN A N 1
ATOM 2889 C CA . ASN A 1 351 ? -13.805 21.310 5.969 1.00 92.31 351 ASN A CA 1
ATOM 2890 C C . ASN A 1 351 ? -14.587 20.394 5.006 1.00 92.31 351 ASN A C 1
ATOM 2892 O O . ASN A 1 351 ? -14.081 19.394 4.493 1.00 92.31 351 ASN A O 1
ATOM 2896 N N . GLU A 1 352 ? -15.834 20.761 4.699 1.00 92.00 352 GLU A N 1
ATOM 2897 C CA . GLU A 1 352 ? -16.727 19.959 3.847 1.00 92.00 352 GLU A CA 1
ATOM 2898 C C . GLU A 1 352 ? -16.163 19.719 2.432 1.00 92.00 352 GLU A C 1
ATOM 2900 O O . GLU A 1 352 ? -16.301 18.629 1.869 1.00 92.00 352 GLU A O 1
ATOM 2905 N N . SER A 1 353 ? -15.468 20.709 1.862 1.00 92.69 353 SER A N 1
ATOM 2906 C CA . SER A 1 353 ? -14.829 20.587 0.545 1.00 92.69 353 SER A CA 1
ATOM 2907 C C . SER A 1 353 ? -13.718 19.532 0.554 1.00 92.69 353 SER A C 1
ATOM 2909 O O . SER A 1 353 ? -13.636 18.700 -0.354 1.00 92.69 353 SER A O 1
ATOM 2911 N N . GLN A 1 354 ? -12.897 19.512 1.607 1.00 92.44 354 GLN A N 1
ATOM 2912 C CA . GLN A 1 354 ? -11.866 18.498 1.820 1.00 92.44 354 GLN A CA 1
ATOM 2913 C C . GLN A 1 354 ? -12.484 17.111 2.008 1.00 92.44 354 GLN A C 1
ATOM 2915 O O . GLN A 1 354 ? -12.091 16.179 1.308 1.00 92.44 354 GLN A O 1
ATOM 2920 N N . LEU A 1 355 ? -13.508 16.974 2.854 1.00 92.50 355 LEU A N 1
ATOM 2921 C CA . LEU A 1 355 ? -14.209 15.701 3.059 1.00 92.50 355 LEU A CA 1
ATOM 2922 C C . LEU A 1 355 ? -14.815 15.161 1.755 1.00 92.50 355 LEU A C 1
ATOM 2924 O O . LEU A 1 355 ? -14.719 13.966 1.469 1.00 92.50 355 LEU A O 1
ATOM 2928 N N . LYS A 1 356 ? -15.368 16.035 0.903 1.00 90.94 356 LYS A N 1
ATOM 2929 C CA . LYS A 1 356 ? -15.876 15.657 -0.425 1.00 90.94 356 LYS A CA 1
ATOM 2930 C C . LYS A 1 356 ? -14.764 15.163 -1.355 1.00 90.94 356 LYS A C 1
ATOM 2932 O O . LYS A 1 356 ? -14.984 14.204 -2.097 1.00 90.94 356 LYS A O 1
ATOM 2937 N N . LYS A 1 357 ? -13.575 15.777 -1.322 1.00 89.94 357 LYS A N 1
ATOM 2938 C CA . LYS A 1 357 ? -12.405 15.296 -2.079 1.00 89.94 357 LYS A CA 1
ATOM 2939 C C . LYS A 1 357 ? -11.973 13.909 -1.600 1.00 89.94 357 LYS A C 1
ATOM 2941 O O . LYS A 1 357 ? -11.840 13.016 -2.432 1.00 89.94 357 LYS A O 1
ATOM 2946 N N . ILE A 1 358 ? -11.858 13.709 -0.285 1.00 91.44 358 ILE A N 1
ATOM 2947 C CA . ILE A 1 358 ? -11.510 12.411 0.321 1.00 91.44 358 ILE A CA 1
ATOM 2948 C C . ILE A 1 358 ? -12.523 11.350 -0.103 1.00 91.44 358 ILE A C 1
ATOM 2950 O O . ILE A 1 358 ? -12.129 10.311 -0.620 1.00 91.44 358 ILE A O 1
ATOM 2954 N N . LYS A 1 359 ? -13.828 11.644 0.002 1.00 90.19 359 LYS A N 1
ATOM 2955 C CA . LYS A 1 359 ? -14.916 10.739 -0.408 1.00 90.19 359 LYS A CA 1
ATOM 2956 C C . LYS A 1 359 ? -14.760 10.216 -1.837 1.00 90.19 359 LYS A C 1
ATOM 2958 O O . LYS A 1 359 ? -15.113 9.074 -2.111 1.00 90.19 359 LYS A O 1
ATOM 2963 N N . ASN A 1 360 ? -14.281 11.064 -2.746 1.00 86.88 360 ASN A N 1
ATOM 2964 C CA . ASN A 1 360 ? -14.142 10.736 -4.163 1.00 86.88 360 ASN A CA 1
ATOM 2965 C C . ASN A 1 360 ? -12.877 9.925 -4.482 1.00 86.88 360 ASN A C 1
ATOM 2967 O O . ASN A 1 360 ? -12.821 9.309 -5.547 1.00 86.88 360 ASN A O 1
ATOM 2971 N N . ILE A 1 361 ? -11.869 9.969 -3.606 1.00 86.19 361 ILE A N 1
ATOM 2972 C CA . ILE A 1 361 ? -10.576 9.296 -3.786 1.00 86.19 361 ILE A CA 1
ATOM 2973 C C . ILE A 1 361 ? -10.546 8.001 -2.970 1.00 86.19 361 ILE A C 1
ATOM 2975 O O . ILE A 1 361 ? -10.335 6.930 -3.529 1.00 86.19 361 ILE A O 1
ATOM 2979 N N . SER A 1 362 ? -10.799 8.101 -1.664 1.00 88.31 362 SER A N 1
ATOM 2980 C CA . SER A 1 362 ? -10.808 6.984 -0.722 1.00 88.31 362 SER A CA 1
ATOM 2981 C C . SER A 1 362 ? -11.981 7.111 0.255 1.00 88.31 362 SER A C 1
ATOM 2983 O O . SER A 1 362 ? -11.856 7.743 1.311 1.00 88.31 362 SER A O 1
ATOM 2985 N N . PRO A 1 363 ? -13.139 6.499 -0.056 1.00 89.06 363 PRO A N 1
ATOM 2986 C CA . PRO A 1 363 ? -14.214 6.374 0.919 1.00 89.06 363 PRO A CA 1
ATOM 2987 C C . PRO A 1 363 ? -13.757 5.670 2.204 1.00 89.06 363 PRO A C 1
ATOM 2989 O O . PRO A 1 363 ? -14.261 5.995 3.271 1.00 89.06 363 PRO A O 1
ATOM 2992 N N . PHE A 1 364 ? -12.762 4.780 2.143 1.00 88.19 364 PHE A N 1
ATOM 2993 C CA . PHE A 1 364 ? -12.234 4.092 3.317 1.00 88.19 364 PHE A CA 1
ATOM 2994 C C . PHE A 1 364 ? -11.621 5.087 4.303 1.00 88.19 364 PHE A C 1
ATOM 2996 O O . PHE A 1 364 ? -11.950 5.069 5.488 1.00 88.19 364 PHE A O 1
ATOM 3003 N N . LEU A 1 365 ? -10.799 6.021 3.813 1.00 90.25 365 LEU A N 1
ATOM 3004 C CA . LEU A 1 365 ? -10.213 7.051 4.668 1.00 90.25 365 LEU A CA 1
ATOM 3005 C C . LEU A 1 365 ? -11.284 7.973 5.262 1.00 90.25 365 LEU A C 1
ATOM 3007 O O . LEU A 1 365 ? -11.210 8.318 6.438 1.00 90.25 365 LEU A O 1
ATOM 3011 N N . LEU A 1 366 ? -12.321 8.317 4.490 1.00 93.00 366 LEU A N 1
ATOM 3012 C CA . LEU A 1 366 ? -13.468 9.056 5.026 1.00 93.00 366 LEU A CA 1
ATOM 3013 C C . LEU A 1 366 ? -14.194 8.266 6.125 1.00 93.00 366 LEU A C 1
ATOM 3015 O O . LEU A 1 366 ? -14.588 8.842 7.137 1.00 93.00 366 LEU A O 1
ATOM 3019 N N . GLY A 1 367 ? -14.339 6.952 5.951 1.00 92.94 367 GLY A N 1
ATOM 3020 C CA . GLY A 1 367 ? -14.884 6.063 6.970 1.00 92.94 367 GLY A CA 1
ATOM 3021 C C . GLY A 1 367 ? -14.080 6.127 8.270 1.00 92.94 367 GLY A C 1
ATOM 3022 O O . GLY A 1 367 ? -14.670 6.272 9.342 1.00 92.94 367 GLY A O 1
ATOM 3023 N N . LEU A 1 368 ? -12.746 6.110 8.182 1.00 91.94 368 LEU A N 1
ATOM 3024 C CA . LEU A 1 368 ? -11.855 6.267 9.337 1.00 91.94 368 LEU A CA 1
ATOM 3025 C C . LEU A 1 368 ? -11.972 7.648 9.996 1.00 91.94 368 LEU A C 1
ATOM 3027 O O . LEU A 1 368 ? -11.976 7.727 11.222 1.00 91.94 368 LEU A O 1
ATOM 3031 N N . ILE A 1 369 ? -12.111 8.724 9.216 1.00 93.25 369 ILE A N 1
ATOM 3032 C CA . ILE A 1 369 ? -12.333 10.090 9.731 1.00 93.25 369 ILE A CA 1
ATOM 3033 C C . ILE A 1 369 ? -13.645 10.171 10.501 1.00 93.25 369 ILE A C 1
ATOM 3035 O O . ILE A 1 369 ? -13.665 10.636 11.637 1.00 93.25 369 ILE A O 1
ATOM 3039 N N . ASN A 1 370 ? -14.732 9.656 9.934 1.00 94.19 370 ASN A N 1
ATOM 3040 C CA . ASN A 1 370 ? -16.029 9.661 10.602 1.00 94.19 370 ASN A CA 1
ATOM 3041 C C . ASN A 1 370 ? -16.016 8.808 11.878 1.00 94.19 370 ASN A C 1
ATOM 3043 O O . ASN A 1 370 ? -16.551 9.227 12.904 1.00 94.19 370 ASN A O 1
ATOM 3047 N N . TYR A 1 371 ? -15.343 7.654 11.846 1.00 93.25 371 TYR A N 1
ATOM 3048 C CA . TYR A 1 371 ? -15.111 6.832 13.032 1.00 93.25 371 TYR A CA 1
ATOM 3049 C C . TYR A 1 371 ? -14.315 7.588 14.103 1.00 93.25 371 TYR A C 1
ATOM 3051 O O . TYR A 1 371 ? -14.690 7.583 15.275 1.00 93.25 371 TYR A O 1
ATOM 3059 N N . HIS A 1 372 ? -13.243 8.273 13.703 1.00 91.00 372 HIS A N 1
ATOM 3060 C CA . HIS A 1 372 ? -12.433 9.083 14.601 1.00 91.00 372 HIS A CA 1
ATOM 3061 C C . HIS A 1 372 ? -13.255 10.194 15.260 1.00 91.00 372 HIS A C 1
ATOM 3063 O O . HIS A 1 372 ? -13.276 10.303 16.485 1.00 91.00 372 HIS A O 1
ATOM 3069 N N . ASN A 1 373 ? -13.991 10.961 14.460 1.00 91.19 373 ASN A N 1
ATOM 3070 C CA . ASN A 1 373 ? -14.825 12.061 14.936 1.00 91.19 373 ASN A CA 1
ATOM 3071 C C . ASN A 1 373 ? -15.922 11.567 15.893 1.00 91.19 373 ASN A C 1
ATOM 3073 O O . ASN A 1 373 ? -16.215 12.225 16.891 1.00 91.19 373 ASN A O 1
ATOM 3077 N N . ALA A 1 374 ? -16.489 10.382 15.641 1.00 92.06 374 ALA A N 1
ATOM 3078 C CA . ALA A 1 374 ? -17.447 9.750 16.544 1.00 92.06 374 ALA A CA 1
ATOM 3079 C C . ALA A 1 374 ? -16.818 9.345 17.891 1.00 92.06 374 ALA A C 1
ATOM 3081 O O . ALA A 1 374 ? -17.461 9.462 18.936 1.00 92.06 374 ALA A O 1
ATOM 3082 N N . LEU A 1 375 ? -15.562 8.883 17.895 1.00 88.75 375 LEU A N 1
ATOM 3083 C CA . LEU A 1 375 ? -14.835 8.561 19.127 1.00 88.75 375 LEU A CA 1
ATOM 3084 C C . LEU A 1 375 ? -14.439 9.806 19.925 1.00 88.75 375 LEU A C 1
ATOM 3086 O O . LEU A 1 375 ? -14.509 9.775 21.150 1.00 88.75 375 LEU A O 1
ATOM 3090 N N . SER A 1 376 ? -14.044 10.884 19.245 1.00 86.19 376 SER A N 1
ATOM 3091 C CA . SER A 1 376 ? -13.633 12.153 19.866 1.00 86.19 376 SER A CA 1
ATOM 3092 C C . SER A 1 376 ? -14.796 12.939 20.482 1.00 86.19 376 SER A C 1
ATOM 3094 O O . SER A 1 376 ? -14.575 13.902 21.217 1.00 86.19 376 SER A O 1
ATOM 3096 N N . TYR A 1 377 ? -16.036 12.520 20.220 1.00 83.81 377 TYR A N 1
ATOM 3097 C CA . TYR A 1 377 ? -17.233 13.036 20.873 1.00 83.81 377 TYR A CA 1
ATOM 3098 C C . TYR A 1 377 ? -17.249 12.625 22.361 1.00 83.81 377 TYR A C 1
ATOM 3100 O O . TYR A 1 377 ? -17.809 11.591 22.744 1.00 83.81 377 TYR A O 1
ATOM 3108 N N . ASN A 1 378 ? -16.584 13.432 23.194 1.00 71.19 378 ASN A N 1
ATOM 3109 C CA . ASN A 1 378 ? -16.510 13.268 24.646 1.00 71.19 378 ASN A CA 1
ATOM 3110 C C . ASN A 1 378 ? -17.731 13.884 25.354 1.00 71.19 378 ASN A C 1
ATOM 3112 O O . ASN A 1 378 ? -18.238 14.937 24.961 1.00 71.19 378 ASN A O 1
ATOM 3116 N N . GLN A 1 379 ? -18.168 13.238 26.438 1.00 59.38 379 GLN A N 1
ATOM 3117 C CA . GLN A 1 379 ? -19.154 13.769 27.384 1.00 59.38 379 GLN A CA 1
ATOM 3118 C C . GLN A 1 379 ? -18.492 14.884 28.201 1.00 59.38 379 GLN A C 1
ATOM 3120 O O . GLN A 1 379 ? -17.500 14.638 28.886 1.00 59.38 379 GLN A O 1
ATOM 3125 N N . SER A 1 380 ? -18.981 16.118 28.093 1.00 54.88 380 SER A N 1
ATOM 3126 C CA . SER A 1 380 ? -18.404 17.245 28.845 1.00 54.88 380 SER A CA 1
ATOM 3127 C C . SER A 1 380 ? -19.411 18.295 29.311 1.00 54.88 380 SER A C 1
ATOM 3129 O O . SER A 1 380 ? -19.012 19.238 29.989 1.00 54.88 380 SER A O 1
ATOM 3131 N N . SER A 1 381 ? -20.695 18.163 28.981 1.00 59.44 381 SER A N 1
ATOM 3132 C CA . SER A 1 381 ? -21.727 19.115 29.397 1.00 59.44 381 SER A CA 1
ATOM 3133 C C . SER A 1 381 ? -22.449 18.633 30.652 1.00 59.44 381 SER A C 1
ATOM 3135 O O . SER A 1 381 ? -22.774 17.463 30.783 1.00 59.44 381 SER A O 1
ATOM 3137 N N . GLN A 1 382 ? -22.730 19.561 31.570 1.00 64.38 382 GLN A N 1
ATOM 3138 C CA . GLN A 1 382 ? -23.704 19.362 32.652 1.00 64.38 382 GLN A CA 1
ATOM 3139 C C . GLN A 1 382 ? -25.162 19.503 32.156 1.00 64.38 382 GLN A C 1
ATOM 3141 O O . GLN A 1 382 ? -26.090 19.389 32.953 1.00 64.38 382 GLN A O 1
ATOM 3146 N N . ASP A 1 383 ? -25.376 19.774 30.862 1.00 75.19 383 ASP A N 1
ATOM 3147 C CA . ASP A 1 383 ? -26.696 19.952 30.252 1.00 75.19 383 ASP A CA 1
ATOM 3148 C C . ASP A 1 383 ? -27.141 18.691 29.493 1.00 75.19 383 ASP A C 1
ATOM 3150 O O . ASP A 1 383 ? -26.626 18.366 28.419 1.00 75.19 383 ASP A O 1
ATOM 3154 N N . HIS A 1 384 ? -28.162 18.022 30.033 1.00 73.62 384 HIS A N 1
ATOM 3155 C CA . HIS A 1 384 ? -28.772 16.829 29.448 1.00 73.62 384 HIS A CA 1
ATOM 3156 C C . HIS A 1 384 ? -29.282 17.037 28.011 1.00 73.62 384 HIS A C 1
ATOM 3158 O O . HIS A 1 384 ? -29.231 16.110 27.209 1.00 73.62 384 HIS A O 1
ATOM 3164 N N . LYS A 1 385 ? -29.763 18.235 27.639 1.00 75.88 385 LYS A N 1
ATOM 3165 C CA . LYS A 1 385 ? -30.270 18.463 26.272 1.00 75.88 385 LYS A CA 1
ATOM 3166 C C . LYS A 1 385 ? -29.151 18.499 25.241 1.00 75.88 385 LYS A C 1
ATOM 3168 O O . LYS A 1 385 ? -29.336 18.018 24.121 1.00 75.88 385 LYS A O 1
ATOM 3173 N N . GLU A 1 386 ? -28.003 19.066 25.606 1.00 81.75 386 GLU A N 1
ATOM 3174 C CA . GLU A 1 386 ? -26.830 19.021 24.741 1.00 81.75 386 GLU A CA 1
ATOM 3175 C C . GLU A 1 386 ? -26.355 17.580 24.573 1.00 81.75 386 GLU A C 1
ATOM 3177 O O . GLU A 1 386 ? -26.124 17.153 23.444 1.00 81.75 386 GLU A O 1
ATOM 3182 N N . ASP A 1 387 ? -26.300 16.802 25.654 1.00 82.38 387 ASP A N 1
ATOM 3183 C CA . ASP A 1 387 ? -25.851 15.407 25.615 1.00 82.38 387 ASP A CA 1
ATOM 3184 C C . ASP A 1 387 ? -26.659 14.542 24.632 1.00 82.38 387 ASP A C 1
ATOM 3186 O O . ASP A 1 387 ? -26.082 13.725 23.908 1.00 82.38 387 ASP A O 1
ATOM 3190 N N . ASN A 1 388 ? -27.966 14.784 24.508 1.00 82.50 388 ASN A N 1
ATOM 3191 C CA . ASN A 1 388 ? -28.841 14.018 23.614 1.00 82.50 388 ASN A CA 1
ATOM 3192 C C . ASN A 1 388 ? -28.560 14.317 22.133 1.00 82.50 388 ASN A C 1
ATOM 3194 O O . ASN A 1 388 ? -28.452 13.406 21.303 1.00 82.50 388 ASN A O 1
ATOM 3198 N N . LEU A 1 389 ? -28.378 15.596 21.784 1.00 88.44 389 LEU A N 1
ATOM 3199 C CA . LEU A 1 389 ? -27.974 15.988 20.430 1.00 88.44 389 LEU A CA 1
ATOM 3200 C C . LEU A 1 389 ? -26.586 15.424 20.091 1.00 88.44 389 LEU A C 1
ATOM 3202 O O . LEU A 1 389 ? -26.358 14.943 18.976 1.00 88.44 389 LEU A O 1
ATOM 3206 N N . ARG A 1 390 ? -25.671 15.431 21.067 1.00 86.69 390 ARG A N 1
ATOM 3207 C CA . ARG A 1 390 ? -24.323 14.871 20.932 1.00 86.69 390 ARG A CA 1
ATOM 3208 C C . ARG A 1 390 ? -24.360 13.358 20.680 1.00 86.69 390 ARG A C 1
ATOM 3210 O O . ARG A 1 390 ? -23.682 12.882 19.767 1.00 86.69 390 ARG A O 1
ATOM 3217 N N . ALA A 1 391 ? -25.192 12.613 21.408 1.00 89.56 391 ALA A N 1
ATOM 3218 C CA . ALA A 1 391 ? -25.378 11.174 21.216 1.00 89.56 391 ALA A CA 1
ATOM 3219 C C . ALA A 1 391 ? -25.891 10.837 19.806 1.00 89.56 391 ALA A C 1
ATOM 3221 O O . ALA A 1 391 ? -25.339 9.963 19.132 1.00 89.56 391 ALA A O 1
ATOM 3222 N N . ARG A 1 392 ? -26.890 11.579 19.308 1.00 91.38 392 ARG A N 1
ATOM 3223 C CA . ARG A 1 392 ? -27.403 11.401 17.938 1.00 91.38 392 ARG A CA 1
ATOM 3224 C C . ARG A 1 392 ? -26.352 11.706 16.873 1.00 91.38 392 ARG A C 1
ATOM 3226 O O . ARG A 1 392 ? -26.222 10.942 15.916 1.00 91.38 392 ARG A O 1
ATOM 3233 N N . ASN A 1 393 ? -25.562 12.766 17.049 1.00 92.75 393 ASN A N 1
ATOM 3234 C CA . ASN A 1 393 ? -24.459 13.090 16.138 1.00 92.75 393 ASN A CA 1
ATOM 3235 C C . ASN A 1 393 ? -23.383 11.996 16.128 1.00 92.75 393 ASN A C 1
ATOM 3237 O O . ASN A 1 393 ? -22.903 11.616 15.060 1.00 92.75 393 ASN A O 1
ATOM 3241 N N . LYS A 1 394 ? -23.049 11.436 17.295 1.00 94.19 394 LYS A N 1
ATOM 3242 C CA . LYS A 1 394 ? -22.112 10.312 17.419 1.00 94.19 394 LYS A CA 1
ATOM 3243 C C . LYS A 1 394 ? -22.603 9.068 16.676 1.00 94.19 394 LYS A C 1
ATOM 3245 O O . LYS A 1 394 ? -21.855 8.498 15.883 1.00 94.19 394 LYS A O 1
ATOM 3250 N N . VAL A 1 395 ? -23.867 8.681 16.870 1.00 93.88 395 VAL A N 1
ATOM 3251 C CA . VAL A 1 395 ? -24.487 7.562 16.135 1.00 93.88 395 VAL A CA 1
ATOM 3252 C C . VAL A 1 395 ? -24.495 7.832 14.629 1.00 93.88 395 VAL A C 1
ATOM 3254 O O . VAL A 1 395 ? -24.153 6.943 13.850 1.00 93.88 395 VAL A O 1
ATOM 3257 N N . LYS A 1 396 ? -24.829 9.058 14.207 1.00 95.62 396 LYS A N 1
ATOM 3258 C CA . LYS A 1 396 ? -24.803 9.463 12.796 1.00 95.62 396 LYS A CA 1
ATOM 3259 C C . LYS A 1 396 ? -23.411 9.285 12.180 1.00 95.62 396 LYS A C 1
ATOM 3261 O O . LYS A 1 396 ? -23.302 8.659 11.132 1.00 95.62 396 LYS A O 1
ATOM 3266 N N . LEU A 1 397 ? -22.356 9.767 12.837 1.00 95.00 397 LEU A N 1
ATOM 3267 C CA . LEU A 1 397 ? -20.978 9.636 12.347 1.00 95.00 397 LEU A CA 1
ATOM 3268 C C . LEU A 1 397 ? -20.531 8.170 12.244 1.00 95.00 397 LEU A C 1
ATOM 3270 O O . LEU A 1 397 ? -19.914 7.784 11.251 1.00 95.00 397 LEU A O 1
ATOM 3274 N N . PHE A 1 398 ? -20.883 7.324 13.217 1.00 95.75 398 PHE A N 1
ATOM 3275 C CA . PHE A 1 398 ? -20.618 5.885 13.119 1.00 95.75 398 PHE A CA 1
ATOM 3276 C C . PHE A 1 398 ? -21.363 5.224 11.950 1.00 95.75 398 PHE A C 1
ATOM 3278 O O . PHE A 1 398 ? -20.766 4.421 11.234 1.00 95.75 398 PHE A O 1
ATOM 3285 N N . LYS A 1 399 ? -22.630 5.583 11.705 1.00 94.56 399 LYS A N 1
ATOM 3286 C CA . LYS A 1 399 ? -23.386 5.089 10.540 1.00 94.56 399 LYS A CA 1
ATOM 3287 C C . LYS A 1 399 ? -22.739 5.530 9.225 1.00 94.56 399 LYS A C 1
ATOM 3289 O O . LYS A 1 399 ? -22.475 4.696 8.368 1.00 94.56 399 LYS A O 1
ATOM 3294 N N . GLU A 1 400 ? -22.365 6.804 9.104 1.00 95.31 400 GLU A N 1
ATOM 3295 C CA . GLU A 1 400 ? -21.651 7.301 7.921 1.00 95.31 400 GLU A CA 1
ATOM 3296 C C . GLU A 1 400 ? -20.286 6.619 7.726 1.00 95.31 400 GLU A C 1
ATOM 3298 O O . GLU A 1 400 ? -19.815 6.470 6.597 1.00 95.31 400 GLU A O 1
ATOM 3303 N N . SER A 1 401 ? -19.620 6.219 8.812 1.00 94.69 401 SER A N 1
ATOM 3304 C CA . SER A 1 401 ? -18.391 5.429 8.749 1.00 94.69 401 SER A CA 1
ATOM 3305 C C . SER A 1 401 ? -18.645 4.059 8.107 1.00 94.69 401 SER A C 1
ATOM 3307 O O . SER A 1 401 ? -17.992 3.717 7.117 1.00 94.69 401 SER A O 1
ATOM 3309 N N . ILE A 1 402 ? -19.660 3.331 8.589 1.00 92.69 402 ILE A N 1
ATOM 3310 C CA . ILE A 1 402 ? -20.087 2.034 8.038 1.00 92.69 402 ILE A CA 1
ATOM 3311 C C . ILE A 1 402 ? -20.488 2.161 6.563 1.00 92.69 402 ILE A C 1
ATOM 3313 O O . ILE A 1 402 ? -20.046 1.354 5.744 1.00 92.69 402 ILE A O 1
ATOM 3317 N N . ASP A 1 403 ? -21.268 3.180 6.198 1.00 91.81 403 ASP A N 1
ATOM 3318 C CA . ASP A 1 403 ? -21.714 3.400 4.816 1.00 91.81 403 ASP A CA 1
ATOM 3319 C C . ASP A 1 403 ? -20.538 3.591 3.853 1.00 91.81 403 ASP A C 1
ATOM 3321 O O . ASP A 1 403 ? -20.565 3.150 2.702 1.00 91.81 403 ASP A O 1
ATOM 3325 N N . ASN A 1 404 ? -19.481 4.266 4.306 1.00 91.00 404 ASN A N 1
ATOM 3326 C CA . ASN A 1 404 ? -18.295 4.479 3.489 1.00 91.00 404 ASN A CA 1
ATOM 3327 C C . ASN A 1 404 ? -17.408 3.233 3.402 1.00 91.00 404 ASN A C 1
ATOM 3329 O O . ASN A 1 404 ? -16.891 2.952 2.320 1.00 91.00 404 ASN A O 1
ATOM 3333 N N . PHE A 1 405 ? -17.277 2.460 4.482 1.00 88.56 405 PHE A N 1
ATOM 3334 C CA . PHE A 1 405 ? -16.600 1.162 4.453 1.00 88.56 405 PHE A CA 1
ATOM 3335 C C . PHE A 1 405 ? -17.308 0.162 3.543 1.00 88.56 405 PHE A C 1
ATOM 3337 O O . PHE A 1 405 ? -16.659 -0.512 2.747 1.00 88.56 405 PHE A O 1
ATOM 3344 N N . SER A 1 406 ? -18.638 0.147 3.569 1.00 83.81 406 SER A N 1
ATOM 3345 C CA . SER A 1 406 ? -19.457 -0.751 2.752 1.00 83.81 406 SER A CA 1
ATOM 3346 C C . SER A 1 406 ? -19.270 -0.538 1.244 1.00 83.81 406 SER A C 1
ATOM 3348 O O . SER A 1 406 ? -19.588 -1.423 0.468 1.00 83.81 406 SER A O 1
ATOM 3350 N N . LYS A 1 407 ? -18.699 0.588 0.792 1.00 81.88 407 LYS A N 1
ATOM 3351 C CA . LYS A 1 407 ? -18.363 0.800 -0.633 1.00 81.88 407 LYS A CA 1
ATOM 3352 C C . LYS A 1 407 ? -17.175 -0.024 -1.123 1.00 81.88 407 LYS A C 1
ATOM 3354 O O . LYS A 1 407 ? -17.039 -0.203 -2.326 1.00 81.88 407 LYS A O 1
ATOM 3359 N N . TYR A 1 408 ? -16.309 -0.470 -0.217 1.00 71.56 408 TYR A N 1
ATOM 3360 C CA . TYR A 1 408 ? -15.186 -1.358 -0.536 1.00 71.56 408 TYR A CA 1
ATOM 3361 C C . TYR A 1 408 ? -15.589 -2.825 -0.502 1.00 71.56 408 TYR A C 1
ATOM 3363 O O . TYR A 1 408 ? -14.823 -3.687 -0.923 1.00 71.56 408 TYR A O 1
ATOM 3371 N N . GLN A 1 409 ? -16.783 -3.108 0.011 1.00 67.31 409 GLN A N 1
ATOM 3372 C CA . GLN A 1 409 ? -17.268 -4.451 0.189 1.00 67.31 409 GLN A CA 1
ATOM 3373 C C . GLN A 1 409 ? -18.504 -4.657 -0.674 1.00 67.31 409 GLN A C 1
ATOM 3375 O O . GLN A 1 409 ? -19.575 -4.133 -0.380 1.00 67.31 409 GLN A O 1
ATOM 3380 N N . ASP A 1 410 ? -18.399 -5.521 -1.678 1.00 59.25 410 ASP A N 1
ATOM 3381 C CA . ASP A 1 410 ? -19.584 -6.257 -2.099 1.00 59.25 410 ASP A CA 1
ATOM 3382 C C . ASP A 1 410 ? -19.969 -7.158 -0.919 1.00 59.25 410 ASP A C 1
ATOM 3384 O O . ASP A 1 410 ? -19.505 -8.292 -0.810 1.00 59.25 410 ASP A O 1
ATOM 3388 N N . LEU A 1 411 ? -20.807 -6.655 -0.003 1.00 47.25 411 LEU A N 1
ATOM 3389 C CA . LEU A 1 411 ? -21.358 -7.414 1.135 1.00 47.25 411 LEU A CA 1
ATOM 3390 C C . LEU A 1 411 ? -22.069 -8.707 0.690 1.00 47.25 411 LEU A C 1
ATOM 3392 O O . LEU A 1 411 ? -22.349 -9.574 1.514 1.00 47.25 411 LEU A O 1
ATOM 3396 N N . ASN A 1 412 ? -22.329 -8.835 -0.613 1.00 43.03 412 ASN A N 1
ATOM 3397 C CA . ASN A 1 412 ? -22.967 -9.969 -1.261 1.00 43.03 412 ASN A CA 1
ATOM 3398 C C . ASN A 1 412 ? -21.986 -11.001 -1.849 1.00 43.03 412 ASN A C 1
ATOM 3400 O O . ASN A 1 412 ? -22.447 -12.042 -2.314 1.00 43.03 412 ASN A O 1
ATOM 3404 N N . ASN A 1 413 ? -20.668 -10.758 -1.849 1.00 49.78 413 ASN A N 1
ATOM 3405 C CA . ASN A 1 413 ? -19.709 -11.724 -2.387 1.00 49.78 413 ASN A CA 1
ATOM 3406 C C . ASN A 1 413 ? -19.273 -12.734 -1.315 1.00 49.78 413 ASN A C 1
ATOM 3408 O O . ASN A 1 413 ? -18.770 -12.395 -0.247 1.00 49.78 413 ASN A O 1
ATOM 3412 N N . SER A 1 414 ? -19.494 -14.001 -1.652 1.00 45.53 414 SER A N 1
ATOM 3413 C CA . SER A 1 414 ? -19.486 -15.214 -0.832 1.00 45.53 414 SER A CA 1
ATOM 3414 C C . SER A 1 414 ? -18.108 -15.703 -0.362 1.00 45.53 414 SER A C 1
ATOM 3416 O O . SER A 1 414 ? -17.884 -16.914 -0.305 1.00 45.53 414 SER A O 1
ATOM 3418 N N . SER A 1 415 ? -17.141 -14.825 -0.086 1.00 53.31 415 SER A N 1
ATOM 3419 C CA . SER A 1 415 ? -15.871 -15.299 0.470 1.00 53.31 415 SER A CA 1
ATOM 3420 C C . SER A 1 415 ? -16.074 -15.701 1.934 1.00 53.31 415 SER A C 1
ATOM 3422 O O . SER A 1 415 ? -16.418 -14.887 2.787 1.00 53.31 415 SER A O 1
ATOM 3424 N N . ASN A 1 416 ? -15.852 -16.983 2.230 1.00 52.69 416 ASN A N 1
ATOM 3425 C CA . ASN A 1 416 ? -15.950 -17.586 3.567 1.00 52.69 416 ASN A CA 1
ATOM 3426 C C . ASN A 1 416 ? -14.850 -17.114 4.546 1.00 52.69 416 ASN A C 1
ATOM 3428 O O . ASN A 1 416 ? -14.540 -17.803 5.512 1.00 52.69 416 ASN A O 1
ATOM 3432 N N . THR A 1 417 ? -14.255 -15.940 4.336 1.00 54.19 417 THR A N 1
ATOM 3433 C CA . THR A 1 417 ? -13.186 -15.394 5.181 1.00 54.19 417 THR A CA 1
ATOM 3434 C C . THR A 1 417 ? -13.611 -14.064 5.777 1.00 54.19 417 THR A C 1
ATOM 3436 O O . THR A 1 417 ? -13.952 -13.139 5.036 1.00 54.19 417 THR A O 1
ATOM 3439 N N . ILE A 1 418 ? -13.531 -13.949 7.106 1.00 57.88 418 ILE A N 1
ATOM 3440 C CA . ILE A 1 418 ? -13.718 -12.677 7.812 1.00 57.88 418 ILE A CA 1
ATOM 3441 C C . ILE A 1 418 ? -12.636 -11.710 7.341 1.00 57.88 418 ILE A C 1
ATOM 3443 O O . ILE A 1 418 ? -11.472 -11.849 7.714 1.00 57.88 418 ILE A O 1
ATOM 3447 N N . ASN A 1 419 ? -13.005 -10.708 6.543 1.00 68.50 419 ASN A N 1
ATOM 3448 C CA . ASN A 1 419 ? -12.097 -9.593 6.294 1.00 68.50 419 ASN A CA 1
ATOM 3449 C C . ASN A 1 419 ? -12.124 -8.662 7.524 1.00 68.50 419 ASN A C 1
ATOM 3451 O O . ASN A 1 419 ? -13.182 -8.411 8.105 1.00 68.50 419 ASN A O 1
ATOM 3455 N N . SER A 1 420 ? -10.965 -8.122 7.906 1.00 72.69 420 SER A N 1
ATOM 3456 C CA . SER A 1 420 ? -10.780 -7.052 8.900 1.00 72.69 420 SER A CA 1
ATOM 3457 C C . SER A 1 420 ? -11.854 -5.949 8.854 1.00 72.69 420 SER A C 1
ATOM 3459 O O . SER A 1 420 ? -12.274 -5.449 9.898 1.00 72.69 420 SER A O 1
ATOM 3461 N N . LEU A 1 421 ? -12.364 -5.624 7.662 1.00 78.81 421 LEU A N 1
ATOM 3462 C CA . LEU A 1 421 ? -13.442 -4.658 7.461 1.00 78.81 421 LEU A CA 1
ATOM 3463 C C . LEU A 1 421 ? -14.781 -5.093 8.079 1.00 78.81 421 LEU A C 1
ATOM 3465 O O . LEU A 1 421 ? -15.452 -4.278 8.706 1.00 78.81 421 LEU A O 1
ATOM 3469 N N . GLN A 1 422 ? -15.158 -6.370 7.962 1.00 81.62 422 GLN A N 1
ATOM 3470 C CA . GLN A 1 422 ? -16.381 -6.903 8.580 1.00 81.62 422 GLN A CA 1
ATOM 3471 C C . GLN A 1 422 ? -16.298 -6.831 10.102 1.00 81.62 422 GLN A C 1
ATOM 3473 O O . GLN A 1 422 ? -17.270 -6.465 10.762 1.00 81.62 422 GLN A O 1
ATOM 3478 N N . PHE A 1 423 ? -15.124 -7.138 10.657 1.00 82.88 423 PHE A N 1
ATOM 3479 C CA . PHE A 1 423 ? -14.885 -7.015 12.089 1.00 82.88 423 PHE A CA 1
ATOM 3480 C C . PHE A 1 423 ? -14.971 -5.555 12.552 1.00 82.88 423 PHE A C 1
ATOM 3482 O O . PHE A 1 423 ? -15.590 -5.270 13.576 1.00 82.88 423 PHE A O 1
ATOM 3489 N N . LEU A 1 424 ? -14.414 -4.616 11.780 1.00 85.00 424 LEU A N 1
ATOM 3490 C CA . LEU A 1 424 ? -14.533 -3.186 12.062 1.00 85.00 424 LEU A CA 1
ATOM 3491 C C . LEU A 1 424 ? -15.997 -2.721 12.021 1.00 85.00 424 LEU A C 1
ATOM 3493 O O . LEU A 1 424 ? -16.443 -2.041 12.942 1.00 85.00 424 LEU A O 1
ATOM 3497 N N . ILE A 1 425 ? -16.766 -3.132 11.007 1.00 88.88 425 ILE A N 1
ATOM 3498 C CA . ILE A 1 425 ? -18.202 -2.832 10.899 1.00 88.88 425 ILE A CA 1
ATOM 3499 C C . ILE A 1 425 ? -18.965 -3.395 12.104 1.00 88.88 425 ILE A C 1
ATOM 3501 O O . ILE A 1 425 ? -19.775 -2.684 12.700 1.00 88.88 425 ILE A O 1
ATOM 3505 N N . TYR A 1 426 ? -18.696 -4.640 12.501 1.00 90.00 426 TYR A N 1
ATOM 3506 C CA . TYR A 1 426 ? -19.278 -5.239 13.703 1.00 90.00 426 TYR A CA 1
ATOM 3507 C C . TYR A 1 426 ? -18.950 -4.421 14.956 1.00 90.00 426 TYR A C 1
ATOM 3509 O O . TYR A 1 426 ? -19.854 -4.037 15.694 1.00 90.00 426 TYR A O 1
ATOM 3517 N N . TYR A 1 427 ? -17.677 -4.075 15.160 1.00 90.12 427 TYR A N 1
ATOM 3518 C CA . TYR A 1 427 ? -17.241 -3.287 16.311 1.00 90.12 427 TYR A CA 1
ATOM 3519 C C . TYR A 1 427 ? -17.918 -1.908 16.369 1.00 90.12 427 TYR A C 1
ATOM 3521 O O . TYR A 1 427 ? -18.364 -1.479 17.434 1.00 90.12 427 TYR A O 1
ATOM 3529 N N . ILE A 1 428 ? -18.051 -1.226 15.228 1.00 92.19 428 ILE A N 1
ATOM 3530 C CA . ILE A 1 428 ? -18.752 0.062 15.151 1.00 92.19 428 ILE A CA 1
ATOM 3531 C C . ILE A 1 428 ? -20.234 -0.108 15.503 1.00 92.19 428 ILE A C 1
ATOM 3533 O O . ILE A 1 428 ? -20.768 0.688 16.274 1.00 92.19 428 ILE A O 1
ATOM 3537 N N . ASN A 1 429 ? -20.891 -1.163 15.014 1.00 92.06 429 ASN A N 1
ATOM 3538 C CA . ASN A 1 429 ? -22.283 -1.454 15.363 1.00 92.06 429 ASN A CA 1
ATOM 3539 C C . ASN A 1 429 ? -22.471 -1.743 16.858 1.00 92.06 429 ASN A C 1
ATOM 3541 O O . ASN A 1 429 ? -23.466 -1.299 17.435 1.00 92.06 429 ASN A O 1
ATOM 3545 N N . THR A 1 430 ? -21.507 -2.404 17.504 1.00 92.50 430 THR A N 1
ATOM 3546 C CA . THR A 1 430 ? -21.487 -2.568 18.965 1.00 92.50 430 THR A CA 1
ATOM 3547 C C . THR A 1 430 ? -21.410 -1.212 19.668 1.00 92.50 430 THR A C 1
ATOM 3549 O O . THR A 1 430 ? -22.182 -0.955 20.587 1.00 92.50 430 THR A O 1
ATOM 3552 N N . LYS A 1 431 ? -20.54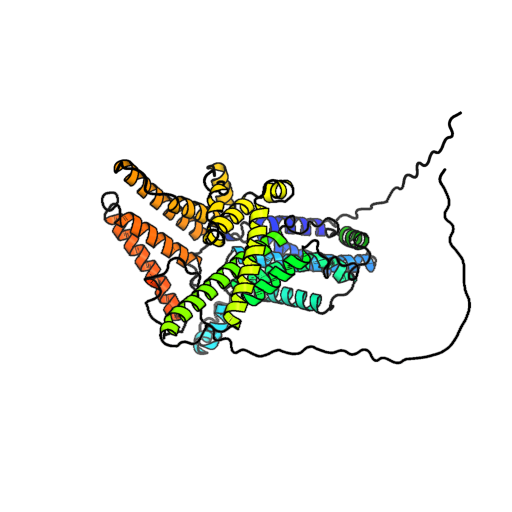6 -0.296 19.205 1.00 92.94 431 LYS A N 1
ATOM 3553 C CA . LYS A 1 431 ? -20.425 1.056 19.782 1.00 92.94 431 LYS A CA 1
ATOM 3554 C C . LYS A 1 431 ? -21.675 1.914 19.579 1.00 92.94 431 LYS A C 1
ATOM 3556 O O . LYS A 1 431 ? -22.025 2.693 20.467 1.00 92.94 431 LYS A O 1
ATOM 3561 N N . ILE A 1 432 ? -22.368 1.759 18.449 1.00 92.44 432 ILE A N 1
ATOM 3562 C CA . ILE A 1 432 ? -23.684 2.375 18.229 1.00 92.44 432 ILE A CA 1
ATOM 3563 C C . ILE A 1 432 ? -24.681 1.844 19.261 1.00 92.44 432 ILE A C 1
ATOM 3565 O O . ILE A 1 432 ? -25.325 2.645 19.931 1.00 92.44 432 ILE A O 1
ATOM 3569 N N . LEU A 1 433 ? -24.775 0.520 19.427 1.00 92.75 433 LEU A N 1
ATOM 3570 C CA . LEU A 1 433 ? -25.710 -0.098 20.368 1.00 92.75 433 LEU A CA 1
ATOM 3571 C C . LEU A 1 433 ? -25.445 0.337 21.815 1.00 92.75 433 LEU A C 1
ATOM 3573 O O . LEU A 1 433 ? -26.379 0.703 22.520 1.00 92.75 433 LEU A O 1
ATOM 3577 N N . GLU A 1 434 ? -24.180 0.346 22.242 1.00 92.00 434 GLU A N 1
ATOM 3578 C CA . GLU A 1 434 ? -23.774 0.860 23.557 1.00 92.00 434 GLU A CA 1
ATOM 3579 C C . GLU A 1 434 ? -24.207 2.321 23.749 1.00 92.00 434 GLU A C 1
ATOM 3581 O O . GLU A 1 434 ? -24.700 2.683 24.814 1.00 92.00 434 GLU A O 1
ATOM 3586 N N . THR A 1 435 ? -24.066 3.153 22.711 1.00 90.12 435 THR A N 1
ATOM 3587 C CA . THR A 1 435 ? -24.489 4.560 22.759 1.00 90.12 435 THR A CA 1
ATOM 3588 C C . THR A 1 435 ? -26.011 4.672 22.877 1.00 90.12 435 THR A C 1
ATOM 3590 O O . THR A 1 435 ? -26.492 5.428 23.710 1.00 90.12 435 THR A O 1
ATOM 3593 N N . ILE A 1 436 ? -26.774 3.901 22.097 1.00 91.81 436 ILE A N 1
ATOM 3594 C CA . ILE A 1 436 ? -28.246 3.899 22.158 1.00 91.81 436 ILE A CA 1
ATOM 3595 C C . ILE A 1 436 ? -28.731 3.459 23.546 1.00 91.81 436 ILE A C 1
ATOM 3597 O O . ILE A 1 436 ? -29.572 4.135 24.127 1.00 91.81 436 ILE A O 1
ATOM 3601 N N . LYS A 1 437 ? -28.162 2.381 24.105 1.00 91.12 437 LYS A N 1
ATOM 3602 C CA . LYS A 1 437 ? -28.505 1.876 25.449 1.00 91.12 437 LYS A CA 1
ATOM 3603 C C . LYS A 1 437 ? -28.171 2.865 26.563 1.00 91.12 437 LYS A C 1
ATOM 3605 O O . LYS A 1 437 ? -28.884 2.962 27.551 1.00 91.12 437 LYS A O 1
ATOM 3610 N N . PHE A 1 438 ? -27.079 3.611 26.420 1.00 89.94 438 PHE A N 1
ATOM 3611 C CA . PHE A 1 438 ? -26.722 4.624 27.410 1.00 89.94 438 PHE A CA 1
ATOM 3612 C C . PHE A 1 438 ? -27.702 5.813 27.408 1.00 89.94 438 PHE A C 1
ATOM 3614 O O . PHE A 1 438 ? -27.941 6.406 28.455 1.00 89.94 438 PHE A O 1
ATOM 3621 N N . TYR A 1 439 ? -28.287 6.139 26.250 1.00 88.25 439 TYR A N 1
ATOM 3622 C CA . TYR A 1 439 ? -29.216 7.258 26.051 1.00 88.25 439 TYR A CA 1
ATOM 3623 C C . TYR A 1 439 ? -30.637 6.771 25.703 1.00 88.25 439 TYR A C 1
ATOM 3625 O O . TYR A 1 439 ? -31.283 7.317 24.810 1.00 88.25 439 TYR A O 1
ATOM 3633 N N . GLU A 1 440 ? -31.128 5.731 26.389 1.00 81.88 440 GLU A N 1
ATOM 3634 C CA . GLU A 1 440 ? -32.411 5.053 26.102 1.00 81.88 440 GLU A CA 1
ATOM 3635 C C . GLU A 1 440 ? -33.618 5.998 25.981 1.00 81.88 440 GLU A C 1
ATOM 3637 O O . GLU A 1 440 ? -34.550 5.713 25.235 1.00 81.88 440 GLU A O 1
ATOM 3642 N N . THR A 1 441 ? -33.606 7.140 26.671 1.00 84.50 441 THR A N 1
ATOM 3643 C CA . THR A 1 441 ? -34.681 8.143 26.618 1.00 84.50 441 THR A CA 1
ATOM 3644 C C . THR A 1 441 ? -34.794 8.873 25.281 1.00 84.50 441 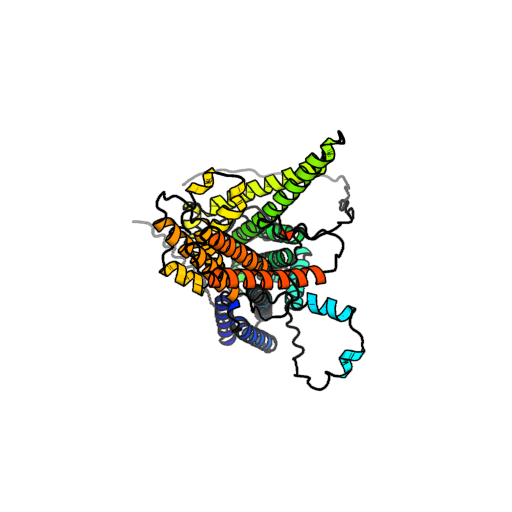THR A C 1
ATOM 3646 O O . THR A 1 441 ? -35.832 9.467 24.995 1.00 84.50 441 THR A O 1
ATOM 3649 N N . ASP A 1 442 ? -33.743 8.846 24.463 1.00 85.06 442 ASP A N 1
ATOM 3650 C CA . ASP A 1 442 ? -33.593 9.705 23.284 1.00 85.06 442 ASP A CA 1
ATOM 3651 C C . ASP A 1 442 ? -33.623 8.957 21.957 1.00 85.06 442 ASP A C 1
ATOM 3653 O O . ASP A 1 442 ? -33.648 9.579 20.884 1.00 85.06 442 ASP A O 1
ATOM 3657 N N . PHE A 1 443 ? -33.651 7.634 22.032 1.00 91.00 443 PHE A N 1
ATOM 3658 C CA . PHE A 1 443 ? -33.802 6.742 20.900 1.00 91.00 443 PHE A CA 1
ATOM 3659 C C . PHE A 1 443 ? -35.121 5.991 21.018 1.00 91.00 443 PHE A C 1
ATOM 3661 O O . PHE A 1 443 ? -35.609 5.682 22.102 1.00 91.00 443 PHE A O 1
ATOM 3668 N N . THR A 1 444 ? -35.732 5.720 19.874 1.00 92.19 444 THR A N 1
ATOM 3669 C CA . THR A 1 444 ? -36.958 4.927 19.835 1.00 92.19 444 THR A CA 1
ATOM 3670 C C . THR A 1 444 ? -36.646 3.468 20.165 1.00 92.19 444 THR A C 1
ATOM 3672 O O . THR A 1 444 ? -35.570 2.957 19.845 1.00 92.19 444 THR A O 1
ATOM 3675 N N . LYS A 1 445 ? -37.611 2.766 20.771 1.00 92.50 445 LYS A N 1
ATOM 3676 C CA . LYS A 1 445 ? -37.508 1.318 21.007 1.00 92.50 445 LYS A CA 1
ATOM 3677 C C . LYS A 1 445 ? -37.195 0.563 19.708 1.00 92.50 445 LYS A C 1
ATOM 3679 O O . LYS A 1 445 ? -36.358 -0.332 19.708 1.00 92.50 445 LYS A O 1
ATOM 3684 N N . ASP A 1 446 ? -37.787 1.003 18.601 1.00 93.94 446 ASP A N 1
ATOM 3685 C CA . ASP A 1 446 ? -37.560 0.440 17.270 1.00 93.94 446 ASP A CA 1
ATOM 3686 C C . ASP A 1 446 ? -36.103 0.606 16.807 1.00 93.94 446 ASP A C 1
ATOM 3688 O O . ASP A 1 446 ? -35.534 -0.305 16.212 1.00 93.94 446 ASP A O 1
ATOM 3692 N N . GLU A 1 447 ? -35.457 1.747 17.069 1.00 90.19 447 GLU A N 1
ATOM 3693 C CA . GLU A 1 447 ? -34.036 1.943 16.739 1.00 90.19 447 GLU A CA 1
ATOM 3694 C C . GLU A 1 447 ? -33.129 0.992 17.522 1.00 90.19 447 GLU A C 1
ATOM 3696 O O . GLU A 1 447 ? -32.179 0.450 16.951 1.00 90.19 447 GLU A O 1
ATOM 3701 N N . LEU A 1 448 ? -33.432 0.773 18.804 1.00 91.88 448 LEU A N 1
ATOM 3702 C CA . LEU A 1 448 ? -32.715 -0.184 19.640 1.00 91.88 448 LEU A CA 1
ATOM 3703 C C . LEU A 1 448 ? -32.891 -1.613 19.107 1.00 91.88 448 LEU A C 1
ATOM 3705 O O . LEU A 1 448 ? -31.896 -2.287 18.843 1.00 91.88 448 LEU A O 1
ATOM 3709 N N . GLU A 1 449 ? -34.134 -2.048 18.885 1.00 93.06 449 GLU A N 1
ATOM 3710 C CA . GLU A 1 449 ? -34.451 -3.394 18.387 1.00 93.06 449 GLU A CA 1
ATOM 3711 C C . GLU A 1 449 ? -33.820 -3.661 17.010 1.00 93.06 449 GLU A C 1
ATOM 3713 O O . GLU A 1 449 ? -33.216 -4.714 16.789 1.00 93.06 449 GLU A O 1
ATOM 3718 N N . ASN A 1 450 ? -33.872 -2.685 16.097 1.00 92.19 450 ASN A N 1
ATOM 3719 C CA . ASN A 1 450 ? -33.238 -2.787 14.781 1.00 92.19 450 ASN A CA 1
ATOM 3720 C C . ASN A 1 450 ? -31.712 -2.919 14.880 1.00 92.19 450 ASN A C 1
ATOM 3722 O O . ASN A 1 450 ? -31.109 -3.718 14.158 1.00 92.19 450 ASN A O 1
ATOM 3726 N N . GLN A 1 451 ? -31.074 -2.154 15.771 1.00 92.81 451 GLN A N 1
ATOM 3727 C CA . GLN A 1 451 ? -29.626 -2.220 15.962 1.00 92.81 451 GLN A CA 1
ATOM 3728 C C . GLN A 1 451 ? -29.196 -3.550 16.600 1.00 92.81 451 GLN A C 1
ATOM 3730 O O . GLN A 1 451 ? -28.163 -4.105 16.220 1.00 92.81 451 GLN A O 1
ATOM 3735 N N . GLU A 1 452 ? -29.981 -4.090 17.536 1.00 92.62 452 GLU A N 1
ATOM 3736 C CA . GLU A 1 452 ? -29.741 -5.414 18.121 1.00 92.62 452 GLU A CA 1
ATOM 3737 C C . GLU A 1 452 ? -29.885 -6.529 17.083 1.00 92.62 452 GLU A C 1
ATOM 3739 O O . GLU A 1 452 ? -29.034 -7.418 17.010 1.00 92.62 452 GLU A O 1
ATOM 3744 N N . LEU A 1 453 ? -30.917 -6.462 16.237 1.00 92.94 453 LEU A N 1
ATOM 3745 C CA . LEU A 1 453 ? -31.124 -7.415 15.149 1.00 92.94 453 LEU A CA 1
ATOM 3746 C C . LEU A 1 453 ? -29.952 -7.397 14.160 1.00 92.94 453 LEU A C 1
ATOM 3748 O O . LEU A 1 453 ? -29.426 -8.457 13.815 1.00 92.94 453 LEU A O 1
ATOM 3752 N N . LEU A 1 454 ? -29.495 -6.206 13.760 1.00 90.75 454 LEU A N 1
ATOM 3753 C CA . LEU A 1 454 ? -28.335 -6.044 12.882 1.00 90.75 454 LEU A CA 1
ATOM 3754 C C . LEU A 1 454 ? -27.059 -6.624 13.508 1.00 90.75 454 LEU A C 1
ATOM 3756 O O . LEU A 1 454 ? -26.304 -7.335 12.842 1.00 90.75 454 LEU A O 1
ATOM 3760 N N . LEU A 1 455 ? -26.812 -6.345 14.790 1.00 90.06 455 LEU A N 1
ATOM 3761 C CA . LEU A 1 455 ? -25.629 -6.848 15.485 1.00 90.06 455 LEU A CA 1
ATOM 3762 C C . LEU A 1 455 ? -25.656 -8.376 15.617 1.00 90.06 455 LEU A C 1
ATOM 3764 O O . LEU A 1 455 ? -24.621 -9.022 15.450 1.00 90.06 455 LEU A O 1
ATOM 3768 N N . ASN A 1 456 ? -26.830 -8.958 15.868 1.00 89.56 456 ASN A N 1
ATOM 3769 C CA . ASN A 1 456 ? -27.013 -10.406 15.918 1.00 89.56 456 ASN A CA 1
ATOM 3770 C C . ASN A 1 456 ? -26.774 -11.062 14.552 1.00 89.56 456 ASN A C 1
ATOM 3772 O O . ASN A 1 456 ? -26.087 -12.080 14.492 1.00 89.56 456 ASN A O 1
ATOM 3776 N N . ASP A 1 457 ? -27.260 -10.469 13.457 1.00 87.81 457 ASP A N 1
ATOM 3777 C CA . ASP A 1 457 ? -26.975 -10.950 12.099 1.00 87.81 457 ASP A CA 1
ATOM 3778 C C . ASP A 1 457 ? -25.470 -10.905 11.785 1.00 87.81 457 ASP A C 1
ATOM 3780 O O . ASP A 1 457 ? -24.891 -11.898 11.339 1.00 87.81 457 ASP A O 1
ATOM 3784 N N . LEU A 1 458 ? -24.794 -9.795 12.103 1.00 86.38 458 LEU A N 1
ATOM 3785 C CA . LEU A 1 458 ? -23.341 -9.678 11.940 1.00 86.38 458 LEU A CA 1
ATOM 3786 C C . LEU A 1 458 ? -22.583 -10.696 12.800 1.00 86.38 458 LEU A C 1
ATOM 3788 O O . LEU A 1 458 ? -21.634 -11.315 12.322 1.00 86.38 458 LEU A O 1
ATOM 3792 N N . LYS A 1 459 ? -23.010 -10.911 14.047 1.00 86.81 459 LYS A N 1
ATOM 3793 C CA . LYS A 1 459 ? -22.415 -11.905 14.947 1.00 86.81 459 LYS A CA 1
ATOM 3794 C C . LYS A 1 459 ? -22.592 -13.323 14.415 1.00 86.81 459 LYS A C 1
ATOM 3796 O O . LYS A 1 459 ? -21.645 -14.099 14.467 1.00 86.81 459 LYS A O 1
ATOM 3801 N N . LEU A 1 460 ? -23.768 -13.659 13.883 1.00 85.69 460 LEU A N 1
ATOM 3802 C CA . LEU A 1 460 ? -24.032 -14.954 13.254 1.00 85.69 460 LEU A CA 1
ATOM 3803 C C . LEU A 1 460 ? -23.176 -15.150 12.001 1.00 85.69 460 LEU A C 1
ATOM 3805 O O . LEU A 1 460 ? -22.618 -16.229 11.812 1.00 85.69 460 LEU A O 1
ATOM 3809 N N . LYS A 1 461 ? -23.033 -14.113 11.168 1.00 82.75 461 LYS A N 1
ATOM 3810 C CA . LYS A 1 461 ? -22.142 -14.135 9.999 1.00 82.75 461 LYS A CA 1
ATOM 3811 C C . LYS A 1 461 ? -20.692 -14.365 10.416 1.00 82.75 461 LYS A C 1
ATOM 3813 O O . LYS A 1 461 ? -20.060 -15.265 9.882 1.00 82.75 461 LYS A O 1
ATOM 3818 N N . LEU A 1 462 ? -20.190 -13.624 11.405 1.00 80.75 462 LEU A N 1
ATOM 3819 C CA . LEU A 1 462 ? -18.835 -13.814 11.932 1.00 80.75 462 LEU A CA 1
ATOM 3820 C C . LEU A 1 462 ? -18.656 -15.199 12.574 1.00 80.75 462 LEU A C 1
ATOM 3822 O O . LEU A 1 462 ? -17.649 -15.848 12.321 1.00 80.75 462 LEU A O 1
ATOM 3826 N N . GLY A 1 463 ? -19.628 -15.682 13.352 1.00 79.25 463 GLY A N 1
ATOM 3827 C CA . GLY A 1 463 ? -19.583 -16.995 14.007 1.00 79.25 463 GLY A CA 1
ATOM 3828 C C . GLY A 1 463 ? -19.498 -18.149 13.010 1.00 79.25 463 GLY A C 1
ATOM 3829 O O . GLY A 1 463 ? -18.585 -18.960 13.101 1.00 79.25 463 GLY A O 1
ATOM 3830 N N . LYS A 1 464 ? -20.358 -18.151 11.980 1.00 72.88 464 LYS A N 1
ATOM 3831 C CA . LYS A 1 464 ? -20.300 -19.144 10.892 1.00 72.88 464 LYS A CA 1
ATOM 3832 C C . LYS A 1 464 ? -18.946 -19.164 10.180 1.00 72.88 464 LYS A C 1
ATOM 3834 O O . LYS A 1 464 ? -18.513 -20.212 9.718 1.00 72.88 464 LYS A O 1
ATOM 3839 N N . LEU A 1 465 ? -18.286 -18.013 10.068 1.00 62.31 465 LEU A N 1
ATOM 3840 C CA . LEU A 1 465 ? -16.973 -17.919 9.435 1.00 62.31 465 LEU A CA 1
ATOM 3841 C C . LEU A 1 465 ? -15.852 -18.444 10.348 1.00 62.31 465 LEU A C 1
ATOM 3843 O O . LEU A 1 465 ? -14.907 -19.044 9.843 1.00 62.31 465 LEU A O 1
ATOM 3847 N N . TYR A 1 466 ? -15.965 -18.266 11.669 1.00 58.88 466 TYR A N 1
ATOM 3848 C CA . TYR A 1 466 ? -15.039 -18.871 12.634 1.00 58.88 466 TYR A CA 1
ATOM 3849 C C . TYR A 1 466 ? -15.209 -20.393 12.701 1.00 58.88 466 TYR A C 1
ATOM 3851 O O . TYR A 1 466 ? -14.213 -21.106 12.617 1.00 58.88 466 TYR A O 1
ATOM 3859 N N . ASP A 1 467 ? -16.440 -20.902 12.760 1.00 56.31 467 ASP A N 1
ATOM 3860 C CA . ASP A 1 467 ? -16.707 -22.347 12.842 1.00 56.31 467 ASP A CA 1
ATOM 3861 C C . ASP A 1 467 ? -16.219 -23.108 11.592 1.00 56.31 467 ASP A C 1
ATOM 3863 O O . ASP A 1 467 ? -15.751 -24.241 11.688 1.00 56.31 467 ASP A O 1
ATOM 3867 N N . ASN A 1 468 ? -16.239 -22.463 10.420 1.00 50.84 468 ASN A N 1
ATOM 3868 C CA . ASN A 1 468 ? -15.734 -23.032 9.166 1.00 50.84 468 ASN A CA 1
ATOM 3869 C C . ASN A 1 468 ? -14.197 -22.994 9.026 1.00 50.84 468 ASN A C 1
ATOM 3871 O O . ASN A 1 468 ? -13.669 -23.547 8.064 1.00 50.84 468 ASN A O 1
ATOM 3875 N N . SER A 1 469 ? -13.467 -22.350 9.948 1.00 50.09 469 SER A N 1
ATOM 3876 C CA . SER A 1 469 ? -11.995 -22.251 9.907 1.00 50.09 469 SER A CA 1
ATOM 3877 C C . SER A 1 469 ? -11.249 -23.439 10.541 1.00 50.09 469 SER A C 1
ATOM 3879 O O . SER A 1 469 ? -10.023 -23.437 10.571 1.00 50.09 469 SER A O 1
ATOM 3881 N N . GLY A 1 470 ? -11.960 -24.490 10.970 1.00 40.22 470 GLY A N 1
ATOM 3882 C CA . GLY A 1 470 ? -11.388 -25.825 11.196 1.00 40.22 470 GLY A CA 1
ATOM 3883 C C . GLY A 1 470 ? -10.673 -26.088 12.530 1.00 40.22 470 GLY A C 1
ATOM 3884 O O . GLY A 1 470 ? -10.426 -27.251 12.829 1.00 40.22 470 GLY A O 1
ATOM 3885 N N . ASP A 1 471 ? -10.407 -25.085 13.372 1.00 41.59 471 ASP A N 1
ATOM 3886 C CA . ASP A 1 471 ? -9.793 -25.300 14.697 1.00 41.59 471 ASP A CA 1
ATOM 3887 C C . ASP A 1 471 ? -10.847 -25.328 15.818 1.00 41.59 471 ASP A C 1
ATOM 3889 O O . ASP A 1 471 ? -11.133 -24.343 16.501 1.00 41.59 471 ASP A O 1
ATOM 3893 N N . SER A 1 472 ? -11.445 -26.501 16.027 1.00 37.81 472 SER A N 1
ATOM 3894 C CA . SER A 1 472 ? -12.583 -26.720 16.930 1.00 37.81 472 SER A CA 1
ATOM 3895 C C . SER A 1 472 ? -12.229 -26.880 18.422 1.00 37.81 472 SER A C 1
ATOM 3897 O O . SER A 1 472 ? -12.983 -27.534 19.145 1.00 37.81 472 SER A O 1
ATOM 3899 N N . SER A 1 473 ? -11.107 -26.344 18.927 1.00 34.03 473 SER A N 1
ATOM 3900 C CA . SER A 1 473 ? -10.678 -26.625 20.317 1.00 34.03 473 SER A CA 1
ATOM 3901 C C . SER A 1 473 ? -10.364 -25.437 21.233 1.00 34.03 473 SER A C 1
ATOM 3903 O O . SER A 1 473 ? -9.968 -25.670 22.374 1.00 34.03 473 SER A O 1
ATOM 3905 N N . THR A 1 474 ? -10.592 -24.178 20.843 1.00 39.31 474 THR A N 1
ATOM 3906 C CA . THR A 1 474 ? -10.365 -23.025 21.749 1.00 39.31 474 THR A CA 1
ATOM 3907 C C . THR A 1 474 ? -11.443 -21.936 21.674 1.00 39.31 474 THR A C 1
ATOM 3909 O O . THR A 1 474 ? -11.233 -20.826 21.210 1.00 39.31 474 THR A O 1
ATOM 3912 N N . ASN A 1 475 ? -12.592 -22.282 22.257 1.00 38.94 475 ASN A N 1
ATOM 3913 C CA . ASN A 1 475 ? -13.480 -21.485 23.115 1.00 38.94 475 ASN A CA 1
ATOM 3914 C C . ASN A 1 475 ? -13.904 -20.040 22.757 1.00 38.94 475 ASN A C 1
ATOM 3916 O O . ASN A 1 475 ? -13.133 -19.088 22.656 1.00 38.94 475 ASN A O 1
ATOM 3920 N N . SER A 1 476 ? -15.227 -19.888 22.858 1.00 37.69 476 SER A N 1
ATOM 3921 C CA . SER A 1 476 ? -16.126 -18.725 22.874 1.00 37.69 476 SER A CA 1
ATOM 3922 C C . SER A 1 476 ? -15.790 -17.542 23.810 1.00 37.69 476 SER A C 1
ATOM 3924 O O . SER A 1 476 ? -16.593 -16.613 23.924 1.00 37.69 476 SER A O 1
ATOM 3926 N N . SER A 1 477 ? -14.624 -17.513 24.463 1.00 36.62 477 SER A N 1
ATOM 3927 C CA . SER A 1 477 ? -14.225 -16.451 25.403 1.00 36.62 477 SER A CA 1
ATOM 3928 C C . SER A 1 477 ? -13.554 -15.237 24.741 1.00 36.62 477 SER A C 1
ATOM 3930 O O . SER A 1 477 ? -13.440 -14.185 25.370 1.00 36.62 477 SER A O 1
ATOM 3932 N N . LEU A 1 478 ? -13.165 -15.329 23.464 1.00 38.66 478 LEU A N 1
ATOM 3933 C CA . LEU A 1 478 ? -12.499 -14.242 22.728 1.00 38.66 478 LEU A CA 1
ATOM 3934 C C . LEU A 1 478 ? -13.446 -13.117 22.269 1.00 38.66 478 LEU A C 1
ATOM 3936 O O . LEU A 1 478 ? -13.011 -11.976 22.118 1.00 38.66 478 LEU A O 1
ATOM 3940 N N . LEU A 1 479 ? -14.742 -13.397 22.105 1.00 39.72 479 LEU A N 1
ATOM 3941 C CA . LEU A 1 479 ? -15.729 -12.416 21.625 1.00 39.72 479 LEU A CA 1
ATOM 3942 C C . LEU A 1 479 ? -16.216 -11.433 22.704 1.00 39.72 479 LEU A C 1
ATOM 3944 O O . LEU A 1 479 ? -16.697 -10.357 22.359 1.00 39.72 479 LEU A O 1
ATOM 3948 N N . ASN A 1 480 ? -16.059 -11.754 23.994 1.00 35.12 480 ASN A N 1
ATOM 3949 C CA . ASN A 1 480 ? -16.586 -10.937 25.099 1.00 35.12 480 ASN A CA 1
ATOM 3950 C C . ASN A 1 480 ? -15.547 -9.995 25.746 1.00 35.12 480 ASN A C 1
ATOM 3952 O O . ASN A 1 480 ? -15.882 -9.289 26.693 1.00 35.12 480 ASN A O 1
ATOM 3956 N N . GLY A 1 481 ? -14.301 -9.956 25.251 1.00 30.56 481 GLY A N 1
ATOM 3957 C CA . GLY A 1 481 ? -13.211 -9.168 25.854 1.00 30.56 481 GLY A CA 1
ATOM 3958 C C . GLY A 1 481 ? -12.308 -8.400 24.881 1.00 30.56 481 GLY A C 1
ATOM 3959 O O . GLY A 1 481 ? -11.248 -7.926 25.286 1.00 30.56 481 GLY A O 1
ATOM 3960 N N . ALA A 1 482 ? -12.679 -8.283 23.603 1.00 27.70 482 ALA A N 1
ATOM 3961 C CA . ALA A 1 482 ? -11.831 -7.676 22.580 1.00 27.70 482 ALA A CA 1
ATOM 3962 C C . ALA A 1 482 ? -12.221 -6.211 22.284 1.00 27.70 482 ALA A C 1
ATOM 3964 O O . ALA A 1 482 ? -13.093 -5.930 21.465 1.00 27.70 482 ALA A O 1
ATOM 3965 N N . THR A 1 483 ? -11.488 -5.255 22.865 1.00 29.75 483 THR A N 1
ATOM 3966 C CA . THR A 1 483 ? -11.055 -4.069 22.095 1.00 29.75 483 THR A CA 1
ATOM 3967 C C . THR A 1 483 ? -10.345 -4.549 20.823 1.00 29.75 483 THR A C 1
ATOM 3969 O O . THR A 1 483 ? -9.840 -5.670 20.851 1.00 29.75 483 THR A O 1
ATOM 3972 N N . PRO A 1 484 ? -10.303 -3.778 19.715 1.00 31.42 484 PRO A N 1
ATOM 3973 C CA . PRO A 1 484 ? -9.891 -4.281 18.404 1.00 31.42 484 PRO A CA 1
ATOM 3974 C C . PRO A 1 484 ? -8.452 -4.819 18.431 1.00 31.42 484 PRO A C 1
ATOM 3976 O O . PRO A 1 484 ? -7.480 -4.110 18.198 1.00 31.42 484 PRO A O 1
ATOM 3979 N N . ARG A 1 485 ? -8.335 -6.106 18.759 1.00 37.59 485 ARG A N 1
ATOM 3980 C CA . ARG A 1 485 ? -7.141 -6.928 18.682 1.00 37.59 485 ARG A CA 1
ATOM 3981 C C . ARG A 1 485 ? -7.156 -7.479 17.272 1.00 37.59 485 ARG A C 1
ATOM 3983 O O . ARG A 1 485 ? -7.960 -8.350 16.952 1.00 37.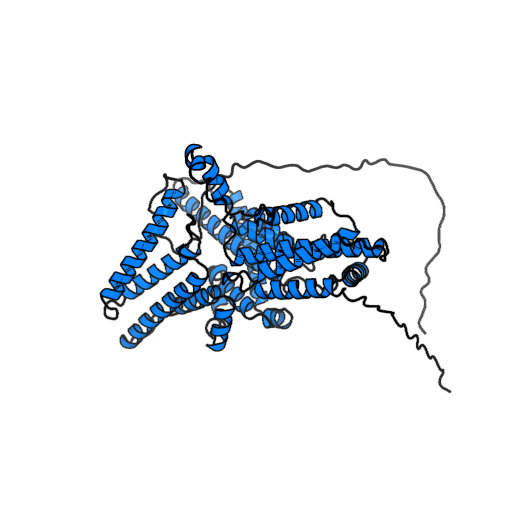59 485 ARG A O 1
ATOM 3990 N N . LEU A 1 486 ? -6.321 -6.893 16.421 1.00 31.36 486 LEU A N 1
ATOM 3991 C CA . LEU A 1 486 ? -6.043 -7.427 15.096 1.00 31.36 486 LEU A CA 1
ATOM 3992 C C . LEU A 1 486 ? -5.591 -8.889 15.242 1.00 31.36 486 LEU A C 1
ATOM 3994 O O . LEU A 1 486 ? -4.711 -9.199 16.041 1.00 31.36 486 LEU A O 1
ATOM 3998 N N . LEU A 1 487 ? -6.312 -9.739 14.515 1.00 30.31 487 LEU A N 1
ATOM 3999 C CA . LEU A 1 487 ? -6.235 -11.190 14.355 1.00 30.31 487 LEU A CA 1
ATOM 4000 C C . LEU A 1 487 ? -4.921 -11.846 14.814 1.00 30.31 487 LEU A C 1
ATOM 4002 O O . LEU A 1 487 ? -3.898 -11.782 14.139 1.00 30.31 487 LEU A O 1
ATOM 4006 N N . ALA A 1 488 ? -5.016 -12.565 15.933 1.00 27.45 488 ALA A N 1
ATOM 4007 C CA . ALA A 1 488 ? -4.108 -13.641 16.288 1.00 27.45 488 ALA A CA 1
ATOM 4008 C C . ALA A 1 488 ? -4.617 -14.935 15.638 1.00 27.45 488 ALA A C 1
ATOM 4010 O O . ALA A 1 488 ? -5.661 -15.451 16.028 1.00 27.45 488 ALA A O 1
ATOM 4011 N N . THR A 1 489 ? -3.873 -15.467 14.675 1.00 27.92 489 THR A N 1
ATOM 4012 C CA . THR A 1 489 ? -3.901 -16.897 14.351 1.00 27.92 489 THR A CA 1
ATOM 4013 C C . THR A 1 489 ? -2.631 -17.513 14.917 1.00 27.92 489 THR A C 1
ATOM 4015 O O . THR A 1 489 ? -1.527 -17.035 14.651 1.00 27.92 489 THR A O 1
ATOM 4018 N N . SER A 1 490 ? -2.794 -18.535 15.747 1.00 29.25 490 SER A N 1
ATOM 4019 C CA . SER A 1 490 ? -1.719 -19.380 16.253 1.00 29.25 490 SER A CA 1
ATOM 4020 C C . SER A 1 490 ? -1.004 -20.091 15.106 1.00 29.25 490 SER A C 1
ATOM 4022 O O . SER A 1 490 ? -1.663 -20.719 14.286 1.00 29.25 490 SER A O 1
ATOM 4024 N N . PHE A 1 491 ? 0.328 -20.062 15.099 1.00 26.14 491 PHE A N 1
ATOM 4025 C CA . PHE A 1 491 ? 1.130 -21.071 14.413 1.00 26.14 491 PHE A CA 1
ATOM 4026 C C . PHE A 1 491 ? 2.255 -21.551 15.329 1.00 26.14 491 PHE A C 1
ATOM 4028 O O . PHE A 1 491 ? 2.949 -20.755 15.964 1.00 26.14 491 PHE A O 1
ATOM 4035 N N . ASN A 1 492 ? 2.364 -22.879 15.408 1.00 27.11 492 ASN A N 1
ATOM 4036 C CA . ASN A 1 492 ? 3.551 -23.599 15.840 1.00 27.11 492 ASN A CA 1
ATOM 4037 C C . ASN A 1 492 ? 4.614 -23.419 14.755 1.00 27.11 492 ASN A C 1
ATOM 4039 O O . ASN A 1 492 ? 4.513 -24.047 13.700 1.00 27.11 492 ASN A O 1
ATOM 4043 N N . ASP A 1 493 ? 5.633 -22.613 15.026 1.00 27.41 493 ASP A N 1
ATOM 4044 C CA . ASP A 1 493 ? 6.868 -22.679 14.260 1.00 27.41 493 ASP A CA 1
ATOM 4045 C C . ASP A 1 493 ? 7.663 -23.882 14.775 1.00 27.41 493 ASP A C 1
ATOM 4047 O O . ASP A 1 493 ? 8.112 -23.918 15.922 1.00 27.41 493 ASP A O 1
ATOM 4051 N N . LYS A 1 494 ? 7.805 -24.903 13.925 1.00 28.75 494 LYS A N 1
ATOM 4052 C CA . LYS A 1 494 ? 8.962 -25.789 14.019 1.00 28.75 494 LYS A CA 1
ATOM 4053 C C . LYS A 1 494 ? 10.153 -24.963 13.552 1.00 28.75 494 LYS A C 1
ATOM 4055 O O . LYS A 1 494 ? 10.260 -24.670 12.363 1.00 28.75 494 LYS A O 1
ATOM 4060 N N . GLU A 1 495 ? 10.995 -24.569 14.499 1.00 28.16 495 GLU A N 1
ATOM 4061 C CA . GLU A 1 495 ? 12.342 -24.077 14.231 1.00 28.16 495 GLU A CA 1
ATOM 4062 C C . GLU A 1 495 ? 13.070 -25.120 13.374 1.00 28.16 495 GLU A C 1
ATOM 4064 O O . GLU A 1 495 ? 13.279 -26.255 13.801 1.00 28.16 495 GLU A O 1
ATOM 4069 N N . ASN A 1 496 ? 13.396 -24.746 12.139 1.00 27.19 496 ASN A N 1
ATOM 4070 C CA . ASN A 1 496 ? 14.505 -25.348 11.422 1.00 27.19 496 ASN A CA 1
ATOM 4071 C C . ASN A 1 496 ? 15.680 -24.392 11.591 1.00 27.19 496 ASN A C 1
ATOM 4073 O O . ASN A 1 496 ? 15.635 -23.254 11.120 1.00 27.19 496 ASN A O 1
ATOM 4077 N N . ASP A 1 497 ? 16.696 -24.879 12.291 1.00 29.02 497 ASP A N 1
ATOM 4078 C CA . ASP A 1 497 ? 18.016 -24.280 12.361 1.00 29.02 497 ASP A CA 1
ATOM 4079 C C . ASP A 1 497 ? 18.592 -24.124 10.945 1.00 29.02 497 ASP A C 1
ATOM 4081 O O . ASP A 1 497 ? 18.767 -25.106 10.225 1.00 29.02 497 ASP A O 1
ATOM 4085 N N . GLU A 1 498 ? 18.938 -22.897 10.565 1.00 27.48 498 GLU A N 1
ATOM 4086 C CA . GLU A 1 498 ? 19.928 -22.637 9.518 1.00 27.48 498 GLU A CA 1
ATOM 4087 C C . GLU A 1 498 ? 21.002 -21.702 10.077 1.00 27.48 498 GLU A C 1
ATOM 4089 O O . GLU A 1 498 ? 21.024 -20.492 9.852 1.00 27.48 498 GLU A O 1
ATOM 4094 N N . ASP A 1 499 ? 21.922 -22.314 10.820 1.00 28.94 499 ASP A N 1
ATOM 4095 C CA . ASP A 1 499 ? 23.310 -21.883 10.874 1.00 28.94 499 ASP A CA 1
ATOM 4096 C C . ASP A 1 499 ? 24.051 -22.467 9.660 1.00 28.94 499 ASP A C 1
ATOM 4098 O O . ASP A 1 499 ? 23.932 -23.655 9.373 1.00 28.94 499 ASP A O 1
ATOM 4102 N N . THR A 1 500 ? 24.885 -21.631 9.030 1.00 30.62 500 THR A N 1
ATOM 4103 C CA . THR A 1 500 ? 25.987 -21.901 8.073 1.00 30.62 500 THR A CA 1
ATOM 4104 C C . THR A 1 500 ? 25.797 -21.481 6.608 1.00 30.62 500 THR A C 1
ATOM 4106 O O . THR A 1 500 ? 25.434 -22.259 5.740 1.00 30.62 500 THR A O 1
ATOM 4109 N N . MET A 1 501 ? 26.300 -20.281 6.292 1.00 27.53 501 MET A N 1
ATOM 4110 C CA . MET A 1 501 ? 27.185 -20.088 5.135 1.00 27.53 501 MET A CA 1
ATOM 4111 C C . MET A 1 501 ? 28.398 -19.245 5.550 1.00 27.53 501 MET A C 1
ATOM 4113 O O . MET A 1 501 ? 28.462 -18.032 5.368 1.00 27.53 501 MET A O 1
ATOM 4117 N N . LYS A 1 502 ? 29.383 -19.929 6.145 1.00 29.92 502 LYS A N 1
ATOM 4118 C CA . LYS A 1 502 ? 30.792 -19.526 6.112 1.00 29.92 502 LYS A CA 1
ATOM 4119 C C . LYS A 1 502 ? 31.468 -20.304 4.984 1.00 29.92 502 LYS A C 1
ATOM 4121 O O . LYS A 1 502 ? 31.413 -21.528 4.991 1.00 29.92 502 LYS A O 1
ATOM 4126 N N . GLY A 1 503 ? 32.196 -19.596 4.123 1.00 27.31 503 GLY A N 1
ATOM 4127 C CA . GLY A 1 503 ? 33.347 -20.149 3.411 1.00 27.31 503 GLY A CA 1
ATOM 4128 C C . GLY A 1 503 ? 33.288 -20.085 1.887 1.00 27.31 503 GLY A C 1
ATOM 4129 O O . GLY A 1 503 ? 32.744 -20.972 1.244 1.00 27.31 503 GLY A O 1
ATOM 4130 N N . SER A 1 504 ? 34.027 -19.138 1.315 1.00 26.98 504 SER A N 1
ATOM 4131 C CA . SER A 1 504 ? 34.921 -19.463 0.203 1.00 26.98 504 SER A CA 1
ATOM 4132 C C . SER A 1 504 ? 36.256 -18.761 0.431 1.00 26.98 504 SER A C 1
ATOM 4134 O O . SER A 1 504 ? 36.372 -17.539 0.399 1.00 26.98 504 SER A O 1
ATOM 4136 N N . SER A 1 505 ? 37.233 -19.595 0.750 1.00 29.39 505 SER A N 1
ATOM 4137 C CA . SER A 1 505 ? 38.658 -19.352 0.914 1.00 29.39 505 SER A CA 1
ATOM 4138 C C . SER A 1 505 ? 39.330 -18.902 -0.385 1.00 29.39 505 SER A C 1
ATOM 4140 O O . SER A 1 505 ? 39.209 -19.591 -1.397 1.00 29.39 505 SER A O 1
ATOM 4142 N N . SER A 1 506 ? 40.134 -17.843 -0.320 1.00 28.05 506 SER A N 1
ATOM 4143 C CA . SER A 1 506 ? 41.199 -17.580 -1.296 1.00 28.05 506 SER A CA 1
ATOM 4144 C C . SER A 1 506 ? 42.519 -18.131 -0.742 1.00 28.05 506 SER A C 1
ATOM 4146 O O . SER A 1 506 ? 42.844 -17.831 0.410 1.00 28.05 506 SER A O 1
ATOM 4148 N N . PRO A 1 507 ? 43.284 -18.941 -1.497 1.00 33.59 507 PRO A N 1
ATOM 4149 C CA . PRO A 1 507 ? 44.543 -19.479 -1.013 1.00 33.59 507 PRO A CA 1
ATOM 4150 C C . PRO A 1 507 ? 45.660 -18.441 -1.129 1.00 33.59 507 PRO A C 1
ATOM 4152 O O . PRO A 1 507 ? 45.897 -17.845 -2.179 1.00 33.59 507 PRO A O 1
ATOM 4155 N N . SER A 1 508 ? 46.372 -18.277 -0.022 1.00 29.91 508 SER A N 1
ATOM 4156 C CA . SER A 1 508 ? 47.706 -17.701 0.056 1.00 29.91 508 SER A CA 1
ATOM 4157 C C . SER A 1 508 ? 48.708 -18.558 -0.721 1.00 29.91 508 SER A C 1
ATOM 4159 O O . SER A 1 508 ? 48.802 -19.755 -0.461 1.00 29.91 508 SER A O 1
ATOM 4161 N N . ASN A 1 509 ? 49.514 -17.938 -1.579 1.00 30.38 509 ASN A N 1
ATOM 4162 C CA . ASN A 1 509 ? 50.863 -18.409 -1.886 1.00 30.38 509 ASN A CA 1
ATOM 4163 C C . ASN A 1 509 ? 51.796 -17.201 -1.919 1.00 30.38 509 ASN A C 1
ATOM 4165 O O . ASN A 1 509 ? 51.520 -16.209 -2.593 1.00 30.38 509 ASN A O 1
ATOM 4169 N N . GLY A 1 510 ? 52.856 -17.295 -1.123 1.00 29.59 510 GLY A N 1
ATOM 4170 C CA . GLY A 1 510 ? 53.888 -16.284 -0.985 1.00 29.59 510 GLY A CA 1
ATOM 4171 C C . GLY A 1 510 ? 55.049 -16.456 -1.965 1.00 29.59 510 GLY A C 1
ATOM 4172 O O . GLY A 1 510 ? 55.315 -17.543 -2.471 1.00 29.59 510 GLY A O 1
ATOM 4173 N N . ASP A 1 511 ? 55.735 -15.326 -2.100 1.00 30.95 511 ASP A N 1
ATOM 4174 C CA . ASP A 1 511 ? 57.177 -15.111 -2.213 1.00 30.95 511 ASP A CA 1
ATOM 4175 C C . ASP A 1 511 ? 57.951 -15.235 -3.543 1.00 30.95 511 ASP A C 1
ATOM 4177 O O . ASP A 1 511 ? 58.163 -16.298 -4.118 1.00 30.95 511 ASP A O 1
ATOM 4181 N N . ASN A 1 512 ? 58.555 -14.068 -3.833 1.00 30.97 512 ASN A N 1
ATOM 4182 C CA . ASN A 1 512 ? 59.868 -13.767 -4.413 1.00 30.97 512 ASN A CA 1
ATOM 4183 C C . ASN A 1 512 ? 60.054 -13.809 -5.937 1.00 30.97 512 ASN A C 1
ATOM 4185 O O . ASN A 1 512 ? 60.195 -14.870 -6.526 1.00 30.97 512 ASN A O 1
ATOM 4189 N N . PHE A 1 513 ? 60.260 -12.625 -6.539 1.00 26.66 513 PHE A N 1
ATOM 4190 C CA . PHE A 1 513 ? 61.557 -12.241 -7.126 1.00 26.66 513 PHE A CA 1
ATOM 4191 C C . PHE A 1 513 ? 61.675 -10.712 -7.347 1.00 26.66 513 PHE A C 1
ATOM 4193 O O . PHE A 1 513 ? 60.704 -9.966 -7.287 1.00 26.66 513 PHE A O 1
ATOM 4200 N N . GLN A 1 514 ? 62.924 -10.277 -7.504 1.00 27.91 514 GLN A N 1
ATOM 4201 C CA . GLN A 1 514 ? 63.542 -8.975 -7.232 1.00 27.91 514 GLN A CA 1
ATOM 4202 C C . GLN A 1 514 ? 63.325 -7.818 -8.239 1.00 27.91 514 GLN A C 1
ATOM 4204 O O . GLN A 1 514 ? 63.190 -8.034 -9.435 1.00 27.91 514 GLN A O 1
ATOM 4209 N N . GLN A 1 515 ? 63.472 -6.595 -7.692 1.00 29.12 515 GLN A N 1
ATOM 4210 C CA . GLN A 1 515 ? 64.202 -5.401 -8.189 1.00 29.12 515 GLN A CA 1
ATOM 4211 C C . GLN A 1 515 ? 63.970 -4.872 -9.627 1.00 29.12 515 GLN A C 1
ATOM 4213 O O . GLN A 1 515 ? 64.421 -5.476 -10.592 1.00 29.12 515 GLN A O 1
ATOM 4218 N N . ASN A 1 516 ? 63.513 -3.612 -9.761 1.00 27.52 516 ASN A N 1
ATOM 4219 C CA . ASN A 1 516 ? 64.414 -2.453 -9.959 1.00 27.52 516 ASN A CA 1
ATOM 4220 C C . ASN A 1 516 ? 63.702 -1.082 -10.134 1.00 27.52 516 ASN A C 1
ATOM 4222 O O . ASN A 1 516 ? 62.736 -0.949 -10.874 1.00 27.52 516 ASN A O 1
ATOM 4226 N N . SER A 1 517 ? 64.283 -0.075 -9.460 1.00 28.89 517 SER A N 1
ATOM 4227 C CA . SER A 1 517 ? 64.438 1.362 -9.804 1.00 28.89 517 SER A CA 1
ATOM 4228 C C . SER A 1 517 ? 63.234 2.274 -10.163 1.00 28.89 517 SER A C 1
ATOM 4230 O O . SER A 1 517 ? 62.841 2.336 -11.319 1.00 28.89 517 SER A O 1
ATOM 4232 N N . SER A 1 518 ? 62.743 3.051 -9.173 1.00 30.67 518 SER A N 1
ATOM 4233 C CA . SER A 1 518 ? 62.941 4.519 -8.928 1.00 30.67 518 SER A CA 1
ATOM 4234 C C . SER A 1 518 ? 62.838 5.553 -10.099 1.00 30.67 518 SER A C 1
ATOM 4236 O O . SER A 1 518 ? 63.058 5.192 -11.246 1.00 30.67 518 SER A O 1
ATOM 4238 N N . PRO A 1 519 ? 62.775 6.887 -9.848 1.00 44.03 519 PRO A N 1
ATOM 4239 C CA . PRO A 1 519 ? 61.668 7.707 -9.302 1.00 44.03 519 PRO A CA 1
ATOM 4240 C C . PRO A 1 519 ? 61.424 9.011 -10.128 1.00 44.03 519 PRO A C 1
ATOM 4242 O O . PRO A 1 519 ? 62.300 9.407 -10.875 1.00 44.03 519 PRO A O 1
ATOM 4245 N N . TYR A 1 520 ? 60.329 9.765 -9.938 1.00 29.84 520 TYR A N 1
ATOM 4246 C CA . TYR A 1 520 ? 60.267 11.244 -10.136 1.00 29.84 520 TYR A CA 1
ATOM 4247 C C . TYR A 1 520 ? 58.951 11.752 -9.507 1.00 29.84 520 TYR A C 1
ATOM 4249 O O . TYR A 1 520 ? 57.877 11.328 -9.908 1.00 29.84 520 TYR A O 1
ATOM 4257 N N . ARG A 1 521 ? 58.968 12.362 -8.315 1.00 30.97 521 ARG A N 1
ATOM 4258 C CA . ARG A 1 521 ? 59.270 13.761 -7.939 1.00 30.97 521 ARG A CA 1
ATOM 4259 C C . ARG A 1 521 ? 58.140 14.750 -8.271 1.00 30.97 521 ARG A C 1
ATOM 4261 O O . ARG A 1 521 ? 57.831 15.022 -9.421 1.00 30.97 521 ARG A O 1
ATOM 4268 N N . SER A 1 522 ? 57.614 15.292 -7.177 1.00 34.94 522 SER A N 1
ATOM 4269 C CA . SER A 1 522 ? 56.776 16.476 -7.003 1.00 34.94 522 SER A CA 1
ATOM 4270 C C . SER A 1 522 ? 57.240 17.717 -7.769 1.00 34.94 522 SER A C 1
ATOM 4272 O O . SER A 1 522 ? 58.437 18.011 -7.760 1.00 34.94 522 SER A O 1
ATOM 4274 N N . THR A 1 523 ? 56.279 18.532 -8.201 1.00 31.70 523 THR A N 1
ATOM 4275 C CA . THR A 1 523 ? 56.391 19.999 -8.176 1.00 31.70 523 THR A CA 1
ATOM 4276 C C . THR A 1 523 ? 55.015 20.615 -7.947 1.00 31.70 523 THR A C 1
ATOM 4278 O O . THR A 1 523 ? 54.134 20.510 -8.797 1.00 31.70 523 THR A O 1
ATOM 4281 N N . ASP A 1 524 ? 54.871 21.268 -6.795 1.00 38.38 524 ASP A N 1
ATOM 4282 C CA . ASP A 1 524 ? 54.098 22.500 -6.667 1.00 38.38 524 ASP A CA 1
ATOM 4283 C C . ASP A 1 524 ? 54.644 23.548 -7.651 1.00 38.38 524 ASP A C 1
ATOM 4285 O O . ASP A 1 524 ? 55.858 23.613 -7.836 1.00 38.38 524 ASP A O 1
ATOM 4289 N N . GLU A 1 525 ? 53.784 24.395 -8.225 1.00 36.28 525 GLU A N 1
ATOM 4290 C CA . GLU A 1 525 ? 53.891 25.858 -8.083 1.00 36.28 525 GLU A CA 1
ATOM 4291 C C . GLU A 1 525 ? 52.794 26.633 -8.848 1.00 36.28 525 GLU A C 1
ATOM 4293 O O . GLU A 1 525 ? 52.586 26.460 -10.042 1.00 36.28 525 GLU A O 1
ATOM 4298 N N . LYS A 1 526 ? 52.175 27.545 -8.083 1.00 37.12 526 LYS A N 1
ATOM 4299 C CA . LYS A 1 526 ? 51.848 28.957 -8.369 1.00 37.12 526 LYS A CA 1
ATOM 4300 C C . LYS A 1 526 ? 50.841 29.348 -9.464 1.00 37.12 526 LYS A C 1
ATOM 4302 O O . LYS A 1 526 ? 51.063 29.215 -10.657 1.00 37.12 526 LYS A O 1
ATOM 4307 N N . ARG A 1 527 ? 49.783 29.993 -8.945 1.00 34.53 527 ARG A N 1
ATOM 4308 C CA . ARG A 1 527 ? 49.268 31.333 -9.297 1.00 34.53 527 ARG A CA 1
ATOM 4309 C C . ARG A 1 527 ? 49.941 32.020 -10.490 1.00 34.53 527 ARG A C 1
ATOM 4311 O O . ARG A 1 527 ? 51.119 32.350 -10.392 1.00 34.53 527 ARG A O 1
ATOM 4318 N N . ASP A 1 528 ? 49.100 32.388 -11.451 1.00 48.41 528 ASP A N 1
ATOM 4319 C CA . ASP A 1 528 ? 48.881 33.777 -11.873 1.00 48.41 528 ASP A CA 1
ATOM 4320 C C . ASP A 1 528 ? 47.372 34.025 -12.021 1.00 48.41 528 ASP A C 1
ATOM 4322 O O . ASP A 1 528 ? 46.665 33.077 -12.447 1.00 48.41 528 ASP A O 1
#

Secondary structure (DSSP, 8-state):
---------------------HHHHHHHHHHHHHHHHGGGGGGS--HHHHHHHHHHHHHHHHHHS--TTS-HHHHHHHHHHHHHHHHHHHHHHHHHHHHTTGGGGTHHHHHHHHHS-TTGGGTGGG--------S--HHHHHHHHHHHHHHHHTT-S-HHHHHHHHHHHHHHHHHHHHHHHHTT-HHHHHHHHHHHHHHTSSS--TTTSTTT-S-HHHHHHHHHHTTS--STT---GGG-HHHHHHHHHHHHHHHHHHHHHHHHHHHHHHHGGGS-PPPPHHHHHHHHHHHHHHHHHHHHHHHHTSHHHHHHSGGGG-HHHHHHHHHHIIIIIGGG-GGGGGT--TGGG--HHHHHHHHHH-HHHHHHHHHHHHHH-----S-HHHHHHHHHHHHHHHHHHHHHHGGG--TTS---S--HHHHHHHHHHHHHHHHHHHTTTTS-HHHHHHHHHHHHHHHHHHHHHHHTTS-TTS-TTSTTS-SS--------------------PPPP--------------------

pLDDT: mean 76.48, std 21.84, range [26.14, 98.38]

Sequence (528 aa):
MPIGIQLQMLLSFPIEIKWLTPSEFRLTAFLYCGVCYISKSWDGKDRTEKLFDYCRNYIDDELKTENHQLSNIEAETKVLRLNYISTLLDYYECLANFQKDKWNLNLIRENINKDEDEDIIRVNKSKRIKVSNNSNSIKDKISRLEKFVKNYDSGGFSSQELVIYHNLIIKIYYLLGMNSQHLNKLSEAKYYYMKTRKLCSSSPNELNGDEFFSDEMYITFKQSTSGISGSLFDAKDLYNQIYCLSTLNLIIIISYEAQTMKNRLSFFKNTSQSSSSPPPHDLISNYEKILSLKNILTREVIKMTKPEIKAKSFVDSDFMFEITIEFIIKYIIKEDNNNLNNEIKLIDNLNESQLKKIKNISPFLLGLINYHNALSYNQSSQDHKEDNLRARNKVKLFKESIDNFSKYQDLNNSSNTINSLQFLIYYINTKILETIKFYETDFTKDELENQELLLNDLKLKLGKLYDNSGDSSTNSSLLNGATPRLLATSFNDKENDEDTMKGSSSPSNGDNFQQNSSPYRSTDEKRD

Foldseek 3Di:
DDDDDPPPPPPPPPPPPPDDDPLRVLLVVLQVVLLVCLLVLLQVPCSNVVSLVSSVVSLVVVLPDDCPPDDPVLNVLQPLLSVLVVLVSLLSVLSSCVLLVVPCPPVVVVVVVPPDDPPVVPPPPPPPPCPDPPCPDNVSSLVVLVVVLVCVVVVVDDPLSCLQCVVVNLSSLLSVLVVCVVVVVLVSNLVSLVVSQQSQAPDDDCRPHCVNPVDLPVSQVSNVSSVHHRDPPAHGALQHPSNLVSLLSNLQSLLLVLVVLVVVQVVCVVVCVVPPDDDDPVSVVVSVVSVVSNVVSLVSLVVNQDPVSCVNHCVVVDPPVNLSSLCCCVPRVCVPDPPCPVVRCPLVPDDPVNLVVCLVRALQSNLVSLLVVLVPLDDDDPDPVVVLVSLVSSLVSLVSSLVSLCSSDPVVDPDLADDPSLVVNLVSLVVNLVSCVVPVVNDDPVVNVVSVVVSVVSVVSVVSSVVVPPPPPDDPPPVPDDDPSPDDDDDDDPDDDDDDDDDDDDDDDDDDDDDDDDDDDDDDDDDD

InterPro domains:
  IPR019440 Chromatid cohesion factor MAU2 [PF10345] (15-265)

Organism: Candida boidinii (NCBI:txid5477)

Radius of gyration: 29.77 Å; chains: 1; bounding box: 102×85×82 Å